Protein AF-A0A6V8KGQ0-F1 (afdb_monomer_lite)

Organism: NCBI:txid1076126

Structure (mmCIF, N/CA/C/O backbone):
data_AF-A0A6V8KGQ0-F1
#
_entry.id   AF-A0A6V8KGQ0-F1
#
loop_
_atom_site.group_PDB
_atom_site.id
_atom_site.type_symbol
_atom_site.label_atom_id
_atom_site.label_alt_id
_atom_site.label_comp_id
_atom_site.label_asym_id
_atom_site.label_entity_id
_atom_site.label_seq_id
_atom_site.pdbx_PDB_ins_code
_atom_site.Cartn_x
_atom_site.Cartn_y
_atom_site.Cartn_z
_atom_site.occupancy
_atom_site.B_iso_or_equiv
_atom_site.auth_seq_id
_atom_site.auth_comp_id
_atom_site.auth_asym_id
_atom_site.auth_atom_id
_atom_site.pdbx_PDB_model_num
ATOM 1 N N . MET A 1 1 ? -47.249 6.714 14.999 1.00 36.38 1 MET A N 1
ATOM 2 C CA . MET A 1 1 ? -46.807 5.435 15.592 1.00 36.38 1 MET A CA 1
ATOM 3 C C . MET A 1 1 ? -45.294 5.425 15.555 1.00 36.38 1 MET A C 1
ATOM 5 O O . MET A 1 1 ? -44.737 5.661 14.494 1.00 36.38 1 MET A O 1
ATOM 9 N N . ALA A 1 2 ? -44.667 5.309 16.723 1.00 39.31 2 ALA A N 1
ATOM 10 C CA . ALA A 1 2 ? -43.227 5.416 16.908 1.00 39.31 2 ALA A CA 1
ATOM 11 C C . ALA A 1 2 ? -42.484 4.360 16.077 1.00 39.31 2 ALA A C 1
ATOM 13 O O . ALA A 1 2 ? -42.691 3.164 16.273 1.00 39.31 2 ALA A O 1
ATOM 14 N N . ASP A 1 3 ? -41.627 4.816 15.165 1.00 41.56 3 ASP A N 1
ATOM 15 C CA . ASP A 1 3 ? -40.664 3.975 14.461 1.00 41.56 3 ASP A CA 1
ATOM 16 C C . ASP A 1 3 ? -39.568 3.617 15.472 1.00 41.56 3 ASP A C 1
ATOM 18 O O . ASP A 1 3 ? -38.583 4.334 15.660 1.00 41.56 3 ASP A O 1
ATOM 22 N N . ALA A 1 4 ? -39.826 2.573 16.262 1.00 45.88 4 ALA A N 1
ATOM 23 C CA . ALA A 1 4 ? -38.853 2.023 17.186 1.00 45.88 4 ALA A CA 1
ATOM 24 C C . ALA A 1 4 ? -37.649 1.587 16.350 1.00 45.88 4 ALA A C 1
ATOM 26 O O . ALA A 1 4 ? -37.712 0.581 15.645 1.00 45.88 4 ALA A O 1
ATOM 27 N N . LYS A 1 5 ? -36.580 2.390 16.400 1.00 52.69 5 LYS A N 1
ATOM 28 C CA . LYS A 1 5 ? -35.288 2.174 15.748 1.00 52.69 5 LYS A CA 1
ATOM 29 C C . LYS A 1 5 ? -34.815 0.760 16.080 1.00 52.69 5 LYS A C 1
ATOM 31 O O . LYS A 1 5 ? -34.194 0.546 17.116 1.00 52.69 5 LYS A O 1
ATOM 36 N N . ARG A 1 6 ? -35.170 -0.214 15.236 1.00 58.69 6 ARG A N 1
ATOM 37 C CA . ARG A 1 6 ? -34.781 -1.613 15.409 1.00 58.69 6 ARG A CA 1
ATOM 38 C C . ARG A 1 6 ? -33.262 -1.614 15.478 1.00 58.69 6 ARG A C 1
ATOM 40 O O . ARG A 1 6 ? -32.609 -1.160 14.535 1.00 58.69 6 ARG A O 1
ATOM 47 N N . GLU A 1 7 ? -32.721 -2.016 16.622 1.00 75.94 7 GLU A N 1
ATOM 48 C CA . GLU A 1 7 ? -31.280 -2.060 16.826 1.00 75.94 7 GLU A CA 1
ATOM 49 C C . GLU A 1 7 ? -30.693 -2.962 15.736 1.00 75.94 7 GLU A C 1
ATOM 51 O O . GLU A 1 7 ? -31.169 -4.080 15.516 1.00 75.94 7 GLU A O 1
ATOM 56 N N . ARG A 1 8 ? -29.760 -2.425 14.946 1.00 84.69 8 ARG A N 1
ATOM 57 C CA . ARG A 1 8 ? -29.218 -3.151 13.797 1.00 84.69 8 ARG A CA 1
ATOM 58 C C . ARG A 1 8 ? -28.341 -4.283 14.312 1.00 84.69 8 ARG A C 1
ATOM 60 O O . ARG A 1 8 ? -27.584 -4.118 15.266 1.00 84.69 8 ARG A O 1
ATOM 67 N N . GLU A 1 9 ? -28.447 -5.442 13.676 1.00 92.81 9 GLU A N 1
ATOM 68 C CA . GLU A 1 9 ? -27.639 -6.602 14.044 1.00 92.81 9 GLU A CA 1
ATOM 69 C C . GLU A 1 9 ? -26.154 -6.286 13.794 1.00 92.81 9 GLU A C 1
ATOM 71 O O . GLU A 1 9 ? -25.803 -5.627 12.816 1.00 92.81 9 GLU A O 1
ATOM 76 N N . LYS A 1 10 ? -25.248 -6.758 14.653 1.00 94.88 10 LYS A N 1
ATOM 77 C CA . LYS A 1 10 ? -23.808 -6.635 14.386 1.00 94.88 10 LYS A CA 1
ATOM 78 C C . LYS A 1 10 ? -23.372 -7.723 13.411 1.00 94.88 10 LYS A C 1
ATOM 80 O O . LYS A 1 10 ? -23.887 -8.835 13.467 1.00 94.88 10 LYS A O 1
ATOM 85 N N . CYS A 1 11 ? -22.400 -7.432 12.555 1.00 95.00 11 CYS A N 1
ATOM 86 C CA . CYS A 1 11 ? -21.751 -8.450 11.730 1.00 95.00 11 CYS A CA 1
ATOM 87 C C . CYS A 1 11 ? -20.254 -8.193 11.581 1.00 95.00 11 CYS A C 1
ATOM 89 O O . CYS A 1 11 ? -19.774 -7.076 11.809 1.00 95.00 11 CYS A O 1
ATOM 91 N N . ASP A 1 12 ? -19.544 -9.239 11.180 1.00 95.75 12 ASP A N 1
ATOM 92 C CA . ASP A 1 12 ? -18.166 -9.151 10.724 1.00 95.75 12 ASP A CA 1
ATOM 93 C C . ASP A 1 12 ? -18.130 -9.217 9.191 1.00 95.75 12 ASP A C 1
ATOM 95 O O . ASP A 1 12 ? -18.944 -9.895 8.562 1.00 95.75 12 ASP A O 1
ATOM 99 N N . LEU A 1 13 ? -17.206 -8.486 8.575 1.00 95.25 13 LEU A N 1
ATOM 100 C CA . LEU A 1 13 ? -17.078 -8.373 7.126 1.00 95.25 13 LEU A CA 1
ATOM 101 C C . LEU A 1 13 ? -15.628 -8.591 6.702 1.00 95.25 13 LEU A C 1
ATOM 103 O O . LEU A 1 13 ? -14.731 -7.882 7.155 1.00 95.25 13 LEU A O 1
ATOM 107 N N . ILE A 1 14 ? -15.398 -9.530 5.789 1.00 93.75 14 ILE A N 1
ATOM 108 C CA . ILE A 1 14 ? -14.069 -9.835 5.255 1.00 93.75 14 ILE A CA 1
ATOM 109 C C . ILE A 1 14 ? -14.112 -9.762 3.732 1.00 93.75 14 ILE A C 1
ATOM 111 O O . ILE A 1 14 ? -14.965 -10.371 3.087 1.00 93.75 14 ILE A O 1
ATOM 115 N N . MET A 1 15 ? -13.184 -9.012 3.143 1.00 92.25 15 MET A N 1
ATOM 116 C CA . MET A 1 15 ? -13.145 -8.734 1.707 1.00 92.25 15 MET A CA 1
ATOM 117 C C . MET A 1 15 ? -11.842 -9.232 1.086 1.00 92.25 15 MET A C 1
ATOM 119 O O . MET A 1 15 ? -10.747 -8.834 1.488 1.00 92.25 15 MET A O 1
ATOM 123 N N . LYS A 1 16 ? -11.962 -10.095 0.074 1.00 88.44 16 LYS A N 1
ATOM 124 C CA . LYS A 1 16 ? -10.823 -10.654 -0.664 1.00 88.44 16 LYS A CA 1
ATOM 125 C C . LYS A 1 16 ? -10.163 -9.615 -1.573 1.00 88.44 16 LYS A C 1
ATOM 127 O O . LYS A 1 16 ? -10.851 -8.802 -2.193 1.00 88.44 16 LYS A O 1
ATOM 132 N N . GLY A 1 17 ? -8.849 -9.698 -1.746 1.00 80.12 17 GLY A N 1
ATOM 133 C CA . GLY A 1 17 ? -8.127 -8.913 -2.748 1.00 80.12 17 GLY A CA 1
ATOM 134 C C . GLY A 1 17 ? -8.370 -9.356 -4.199 1.00 80.12 17 GLY A C 1
ATOM 135 O O . GLY A 1 17 ? -8.606 -10.527 -4.501 1.00 80.12 17 GLY A O 1
ATOM 136 N N . GLY A 1 18 ? -8.300 -8.406 -5.131 1.00 73.06 18 GLY A N 1
ATOM 137 C CA . GLY A 1 18 ? -8.408 -8.665 -6.568 1.00 73.06 18 GLY A CA 1
ATOM 138 C C . GLY A 1 18 ? -8.597 -7.386 -7.382 1.00 73.06 18 GLY A C 1
ATOM 139 O O . GLY A 1 18 ? -9.199 -6.423 -6.913 1.00 73.06 18 GLY A O 1
ATOM 140 N N . ILE A 1 19 ? -8.089 -7.373 -8.616 1.00 64.94 19 ILE A N 1
ATOM 141 C CA . ILE A 1 19 ? -8.068 -6.178 -9.482 1.00 64.94 19 ILE A CA 1
ATOM 142 C C . ILE A 1 19 ? -9.493 -5.705 -9.820 1.00 64.94 19 ILE A C 1
ATOM 144 O O . ILE A 1 19 ? -9.768 -4.511 -9.849 1.00 64.94 19 ILE A O 1
ATOM 148 N N . THR A 1 20 ? -10.429 -6.635 -10.018 1.00 59.47 20 THR A N 1
ATOM 149 C CA . THR A 1 20 ? -11.839 -6.339 -10.327 1.00 59.47 20 THR A CA 1
ATOM 150 C C . THR A 1 20 ? -12.684 -6.038 -9.084 1.00 59.47 20 THR A C 1
ATOM 152 O O . THR A 1 20 ? -13.841 -5.641 -9.205 1.00 59.47 20 THR A O 1
ATOM 155 N N . SER A 1 21 ? -12.124 -6.227 -7.886 1.00 61.91 21 SER A N 1
ATOM 156 C CA . SER A 1 21 ? -12.853 -6.238 -6.615 1.00 61.91 21 SER A CA 1
ATOM 157 C C . SER A 1 21 ? -13.222 -4.852 -6.090 1.00 61.91 21 SER A C 1
ATOM 159 O O . SER A 1 21 ? -14.293 -4.674 -5.508 1.00 61.91 21 SER A O 1
ATOM 161 N N . GLY A 1 22 ? -12.373 -3.853 -6.347 1.00 59.72 22 GLY A N 1
ATOM 162 C CA . GLY A 1 22 ? -12.515 -2.504 -5.786 1.00 59.72 22 GLY A CA 1
ATOM 163 C C . GLY A 1 22 ? -13.783 -1.755 -6.215 1.00 59.72 22 GLY A C 1
ATOM 164 O O . GLY A 1 22 ? -14.271 -0.918 -5.464 1.00 59.72 22 GLY A O 1
ATOM 165 N N . VAL A 1 23 ? -14.355 -2.079 -7.381 1.00 65.44 23 VAL A N 1
ATOM 166 C CA . VAL A 1 23 ? -15.542 -1.384 -7.919 1.00 65.44 23 VAL A CA 1
ATOM 167 C C . VAL A 1 23 ? -16.855 -1.994 -7.410 1.00 65.44 23 VAL A C 1
ATOM 169 O O . VAL A 1 23 ? -17.842 -1.277 -7.248 1.00 65.44 23 VAL A O 1
ATOM 172 N N . ALA A 1 24 ? -16.896 -3.303 -7.131 1.00 72.06 24 ALA A N 1
ATOM 173 C CA . ALA A 1 24 ? -18.148 -3.977 -6.768 1.00 72.06 24 ALA A CA 1
ATOM 174 C C . ALA A 1 24 ? -18.420 -4.004 -5.254 1.00 72.06 24 ALA A C 1
ATOM 176 O O . ALA A 1 24 ? -19.581 -4.004 -4.841 1.00 72.06 24 ALA A O 1
ATOM 177 N N . TYR A 1 25 ? -17.378 -4.010 -4.414 1.00 84.88 25 TYR A N 1
ATOM 178 C CA . TYR A 1 25 ? -17.547 -4.100 -2.958 1.00 84.88 25 TYR A CA 1
ATOM 179 C C . TYR A 1 25 ? -18.369 -2.970 -2.329 1.00 84.88 25 TYR A C 1
ATOM 181 O O . TYR A 1 25 ? -19.213 -3.295 -1.492 1.00 84.88 25 TYR A O 1
ATOM 189 N N . PRO A 1 26 ? -18.247 -1.689 -2.733 1.00 85.56 26 PRO A N 1
ATOM 190 C CA . PRO A 1 26 ? -19.052 -0.633 -2.122 1.00 85.56 26 PRO A CA 1
ATOM 191 C C . PRO A 1 26 ? -20.566 -0.870 -2.243 1.00 85.56 26 PRO A C 1
ATOM 193 O O . PRO A 1 26 ? -21.306 -0.602 -1.300 1.00 85.56 26 PRO A O 1
ATOM 196 N N . ALA A 1 27 ? -21.044 -1.434 -3.360 1.00 85.44 27 ALA A N 1
ATOM 197 C CA . ALA A 1 27 ? -22.465 -1.748 -3.535 1.00 85.44 27 ALA A CA 1
ATOM 198 C C . ALA A 1 27 ? -22.938 -2.858 -2.576 1.00 85.44 27 ALA A C 1
ATOM 200 O O . ALA A 1 27 ? -23.993 -2.735 -1.951 1.00 85.44 27 ALA A O 1
ATOM 201 N N . ALA A 1 28 ? -22.138 -3.917 -2.410 1.00 89.44 28 ALA A N 1
ATOM 202 C CA . ALA A 1 28 ? -22.428 -4.995 -1.463 1.00 89.44 28 ALA A CA 1
ATOM 203 C C . ALA A 1 28 ? -22.417 -4.495 -0.008 1.00 89.44 28 ALA A C 1
ATOM 205 O O . ALA A 1 28 ? -23.331 -4.797 0.761 1.00 89.44 28 ALA A O 1
ATOM 206 N N . VAL A 1 29 ? -21.429 -3.669 0.348 1.00 92.88 29 VAL A N 1
ATOM 207 C CA . VAL A 1 29 ? -21.315 -3.033 1.668 1.00 92.88 29 VAL A CA 1
ATOM 208 C C . VAL A 1 29 ? -22.537 -2.176 1.970 1.00 92.88 29 VAL A C 1
ATOM 210 O O . VAL A 1 29 ? -23.105 -2.291 3.052 1.00 92.88 29 VAL A O 1
ATOM 213 N N . MET A 1 30 ? -22.994 -1.362 1.018 1.00 90.69 30 MET A N 1
ATOM 214 C CA . MET A 1 30 ? -24.194 -0.545 1.201 1.00 90.69 30 MET A CA 1
ATOM 215 C C . MET A 1 30 ? -25.458 -1.377 1.396 1.00 90.69 30 MET A C 1
ATOM 217 O O . MET A 1 30 ? -26.325 -1.011 2.187 1.00 90.69 30 MET A O 1
ATOM 221 N N . ARG A 1 31 ? -25.582 -2.516 0.709 1.00 91.38 31 ARG A N 1
ATOM 222 C CA . ARG A 1 31 ? -26.730 -3.401 0.919 1.00 91.38 31 ARG A CA 1
ATOM 223 C C . ARG A 1 31 ? -26.705 -4.031 2.311 1.00 91.38 31 ARG A C 1
ATOM 225 O O . ARG A 1 31 ? -27.744 -4.081 2.967 1.00 91.38 31 ARG A O 1
ATOM 232 N N . LEU A 1 32 ? -25.535 -4.477 2.767 1.00 92.56 32 LEU A N 1
ATOM 233 C CA . LEU A 1 32 ? -25.353 -5.032 4.111 1.00 92.56 32 LEU A CA 1
ATOM 234 C C . LEU A 1 32 ? -25.572 -3.971 5.196 1.00 92.56 32 LEU A C 1
ATOM 236 O O . LEU A 1 32 ? -26.215 -4.257 6.207 1.00 92.56 32 LEU A O 1
ATOM 240 N N . SER A 1 33 ? -25.124 -2.735 4.966 1.00 93.38 33 SER A N 1
ATOM 241 C CA . SER A 1 33 ? -25.227 -1.649 5.942 1.00 93.38 33 SER A CA 1
ATOM 242 C C . SER A 1 33 ? -26.676 -1.291 6.280 1.00 93.38 33 SER A C 1
ATOM 244 O O . SER A 1 33 ? -26.933 -0.824 7.385 1.00 93.38 33 SER A O 1
ATOM 246 N N . GLN A 1 34 ? -27.644 -1.563 5.398 1.00 91.94 34 GLN A N 1
ATOM 247 C CA . GLN A 1 34 ? -29.072 -1.344 5.670 1.00 91.94 34 GLN A CA 1
ATOM 248 C C . GLN A 1 34 ? -29.596 -2.185 6.841 1.00 91.94 34 GLN A C 1
ATOM 250 O O . GLN A 1 34 ? -30.490 -1.733 7.555 1.00 91.94 34 GLN A O 1
ATOM 255 N N . ARG A 1 35 ? -29.042 -3.386 7.051 1.00 93.06 35 ARG A N 1
ATOM 256 C CA . ARG A 1 35 ? -29.458 -4.309 8.117 1.00 93.06 35 ARG A CA 1
ATOM 257 C C . ARG A 1 35 ? -28.444 -4.409 9.252 1.00 93.06 35 ARG A C 1
ATOM 259 O O . ARG A 1 35 ? -28.855 -4.588 10.395 1.00 93.06 35 ARG A O 1
ATOM 266 N N . TYR A 1 36 ? -27.156 -4.288 8.937 1.00 95.12 36 TYR A N 1
ATOM 267 C CA . TYR A 1 36 ? -26.079 -4.575 9.872 1.00 95.12 36 TYR A CA 1
ATOM 268 C C . TYR A 1 36 ? -25.244 -3.348 10.241 1.00 95.12 36 TYR A C 1
ATOM 270 O O . TYR A 1 36 ? -25.016 -2.451 9.419 1.00 95.12 36 TYR A O 1
ATOM 278 N N . ASP A 1 37 ? -24.745 -3.353 11.474 1.00 95.19 37 ASP A N 1
ATOM 279 C CA . ASP A 1 37 ? -23.617 -2.540 11.916 1.00 95.19 37 ASP A CA 1
ATOM 280 C C . ASP A 1 37 ? -22.331 -3.373 11.840 1.00 95.19 37 ASP A C 1
ATOM 282 O O . ASP A 1 37 ? -22.229 -4.460 12.418 1.00 95.19 37 ASP A O 1
ATOM 286 N N . PHE A 1 38 ? -21.342 -2.874 11.099 1.00 96.44 38 PHE A N 1
ATOM 287 C CA . PHE A 1 38 ? -20.073 -3.578 10.934 1.00 96.44 38 PHE A CA 1
ATOM 288 C C . PHE A 1 38 ? -19.230 -3.420 12.191 1.00 96.44 38 PHE A C 1
ATOM 290 O O . PHE A 1 38 ? -18.823 -2.314 12.544 1.00 96.44 38 PHE A O 1
ATOM 297 N N . ALA A 1 39 ? -18.968 -4.529 12.865 1.00 95.25 39 ALA A N 1
ATOM 298 C CA . ALA A 1 39 ? -18.222 -4.522 14.109 1.00 95.25 39 ALA A CA 1
ATOM 299 C C . ALA A 1 39 ? -16.775 -4.974 13.923 1.00 95.25 39 ALA A C 1
ATOM 301 O O . ALA A 1 39 ? -15.888 -4.382 14.530 1.00 95.25 39 ALA A O 1
ATOM 302 N N . SER A 1 40 ? -16.521 -5.969 13.070 1.00 96.25 40 SER A N 1
ATOM 303 C CA . SER A 1 40 ? -15.169 -6.283 12.599 1.00 96.25 40 SER A CA 1
ATOM 304 C C . SER A 1 40 ? -15.111 -6.224 11.080 1.00 96.25 40 SER A C 1
ATOM 306 O O . SER A 1 40 ? -16.005 -6.712 10.396 1.00 96.25 40 SER A O 1
ATOM 308 N N . ILE A 1 41 ? -14.071 -5.603 10.540 1.00 97.19 41 ILE A N 1
ATOM 309 C CA . ILE A 1 41 ? -13.887 -5.384 9.109 1.00 97.19 41 ILE A CA 1
ATOM 310 C C . ILE A 1 41 ? -12.459 -5.781 8.764 1.00 97.19 41 ILE A C 1
ATOM 312 O O . ILE A 1 41 ? -11.516 -5.335 9.420 1.00 97.19 41 ILE A O 1
ATOM 316 N N . GLY A 1 42 ? -12.278 -6.592 7.728 1.00 95.00 42 GLY A N 1
ATOM 317 C CA . GLY A 1 42 ? -10.946 -6.954 7.277 1.00 95.00 42 GLY A CA 1
ATOM 318 C C . GLY A 1 42 ? -10.812 -7.198 5.788 1.00 95.00 42 GLY A C 1
ATOM 319 O O . GLY A 1 42 ? -11.792 -7.342 5.056 1.00 95.00 42 GLY A O 1
ATOM 320 N N . GLY A 1 43 ? -9.565 -7.218 5.333 1.00 92.75 43 GLY A N 1
ATOM 321 C CA . GLY A 1 43 ? -9.245 -7.459 3.935 1.00 92.75 43 GLY A CA 1
ATOM 322 C C . GLY A 1 43 ? -7.755 -7.400 3.622 1.00 92.75 43 GLY A C 1
ATOM 323 O O . GLY A 1 43 ? -6.924 -7.055 4.465 1.00 92.75 43 GLY A O 1
ATOM 324 N N . SER A 1 44 ? -7.432 -7.746 2.381 1.00 91.50 44 SER A N 1
ATOM 325 C CA . SER A 1 44 ? -6.078 -7.725 1.822 1.00 91.50 44 SER A CA 1
ATOM 326 C C . SER A 1 44 ? -6.085 -7.101 0.426 1.00 91.50 44 SER A C 1
ATOM 328 O O . SER A 1 44 ? -7.062 -7.271 -0.312 1.00 91.50 44 SER A O 1
ATOM 330 N N . SER A 1 45 ? -5.007 -6.421 0.023 1.00 90.94 45 SER A N 1
ATOM 331 C CA . SER A 1 45 ? -4.898 -5.799 -1.310 1.00 90.94 45 SER A CA 1
ATOM 332 C C . SER A 1 45 ? -6.077 -4.851 -1.588 1.00 90.94 45 SER A C 1
ATOM 334 O O . SER A 1 45 ? -6.446 -4.048 -0.734 1.00 90.94 45 SER A O 1
ATOM 336 N N . ALA A 1 46 ? -6.749 -4.961 -2.738 1.00 87.31 46 ALA A N 1
ATOM 337 C CA . ALA A 1 46 ? -7.972 -4.209 -3.041 1.00 87.31 46 ALA A CA 1
ATOM 338 C C . ALA A 1 46 ? -9.091 -4.390 -1.988 1.00 87.31 46 ALA A C 1
ATOM 340 O O . ALA A 1 46 ? -9.891 -3.480 -1.773 1.00 87.31 46 ALA A O 1
ATOM 341 N N . GLY A 1 47 ? -9.138 -5.536 -1.298 1.00 89.19 47 GLY A N 1
ATOM 342 C CA . GLY A 1 47 ? -10.045 -5.759 -0.171 1.00 89.19 47 GLY A CA 1
ATOM 343 C C . GLY A 1 47 ? -9.701 -4.899 1.047 1.00 89.19 47 GLY A C 1
ATOM 344 O O . GLY A 1 47 ? -10.603 -4.512 1.782 1.00 89.19 47 GLY A O 1
ATOM 345 N N . ALA A 1 4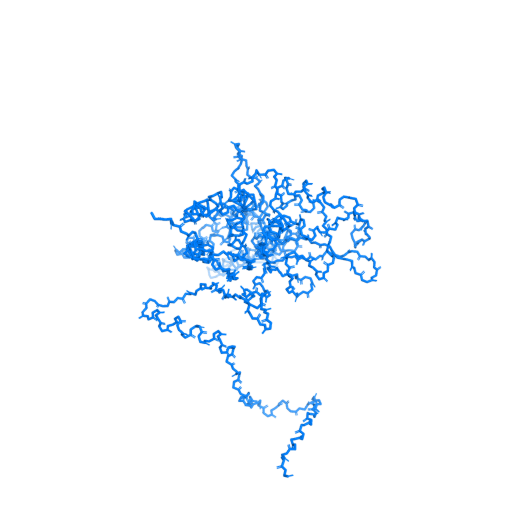8 ? -8.430 -4.528 1.233 1.00 92.31 48 ALA A N 1
ATOM 346 C CA . ALA A 1 48 ? -8.008 -3.598 2.279 1.00 92.31 48 ALA A CA 1
ATOM 347 C C . ALA A 1 48 ? -8.465 -2.158 1.995 1.00 92.31 48 ALA A C 1
ATOM 349 O O . ALA A 1 48 ? -8.881 -1.479 2.928 1.00 92.31 48 ALA A O 1
ATOM 350 N N . ILE A 1 49 ? -8.500 -1.716 0.726 1.00 92.44 49 ILE A N 1
ATOM 351 C CA . ILE A 1 49 ? -9.138 -0.431 0.357 1.00 92.44 49 ILE A CA 1
ATOM 352 C C . ILE A 1 49 ? -10.596 -0.451 0.788 1.00 92.44 49 ILE A C 1
ATOM 354 O O . ILE A 1 49 ? -11.046 0.442 1.501 1.00 92.44 49 ILE A O 1
ATOM 358 N N . ALA A 1 50 ? -11.326 -1.489 0.372 1.00 92.94 50 ALA A N 1
ATOM 359 C CA . ALA A 1 50 ? -12.736 -1.623 0.695 1.00 92.94 50 ALA A CA 1
ATOM 360 C C . ALA A 1 50 ? -12.962 -1.694 2.214 1.00 92.94 50 ALA A C 1
ATOM 362 O O . ALA A 1 50 ? -13.889 -1.067 2.720 1.00 92.94 50 ALA A O 1
ATOM 363 N N . ALA A 1 51 ? -12.084 -2.379 2.954 1.00 95.19 51 ALA A N 1
ATOM 364 C CA . ALA A 1 51 ? -12.112 -2.431 4.413 1.00 95.19 51 ALA A CA 1
ATOM 365 C C . ALA A 1 51 ? -11.897 -1.051 5.047 1.00 95.19 51 ALA A C 1
ATOM 367 O O . ALA A 1 51 ? -12.668 -0.669 5.925 1.00 95.19 51 ALA A O 1
ATOM 368 N N . ALA A 1 52 ? -10.915 -0.284 4.568 1.00 96.75 52 ALA A N 1
ATOM 369 C CA . ALA A 1 52 ? -10.617 1.060 5.057 1.00 96.75 52 ALA A CA 1
ATOM 370 C C . ALA A 1 52 ? -11.800 2.016 4.865 1.00 96.75 52 ALA A C 1
ATOM 372 O O . ALA A 1 52 ? -12.263 2.630 5.826 1.00 96.75 52 ALA A O 1
ATOM 373 N N . VAL A 1 53 ? -12.342 2.098 3.644 1.00 96.12 53 VAL A N 1
ATOM 374 C CA . VAL A 1 53 ? -13.472 2.996 3.349 1.00 96.12 53 VAL A CA 1
ATOM 375 C C . VAL A 1 53 ? -14.767 2.535 4.023 1.00 96.12 53 VAL A C 1
ATOM 377 O O . VAL A 1 53 ? -15.572 3.369 4.428 1.00 96.12 53 VAL A O 1
ATOM 380 N N . THR A 1 54 ? -14.960 1.225 4.223 1.00 96.88 54 THR A N 1
ATOM 381 C CA . THR A 1 54 ? -16.107 0.696 4.984 1.00 96.88 54 THR A CA 1
ATOM 382 C C . THR A 1 54 ? -15.989 1.031 6.467 1.00 96.88 54 THR A C 1
ATOM 384 O O . THR A 1 54 ? -16.980 1.415 7.085 1.00 96.88 54 THR A O 1
ATOM 387 N N . ALA A 1 55 ? -14.789 0.930 7.043 1.00 97.94 55 ALA A N 1
ATOM 388 C CA . ALA A 1 55 ? -14.545 1.308 8.431 1.00 97.94 55 ALA A CA 1
ATOM 389 C C . ALA A 1 55 ? -14.743 2.811 8.649 1.00 97.94 55 ALA A C 1
ATOM 391 O O . ALA A 1 55 ? -15.415 3.193 9.604 1.00 97.94 55 ALA A O 1
ATOM 392 N N . ALA A 1 56 ? -14.255 3.649 7.731 1.00 97.81 56 ALA A N 1
ATOM 393 C CA . ALA A 1 56 ? -14.522 5.086 7.735 1.00 97.81 56 ALA A CA 1
ATOM 394 C C . ALA A 1 56 ? -16.031 5.386 7.640 1.00 97.81 56 ALA A C 1
ATOM 396 O O . ALA A 1 56 ? -16.561 6.183 8.414 1.00 97.81 56 ALA A O 1
ATOM 397 N N . ALA A 1 57 ? -16.757 4.697 6.752 1.00 97.56 57 ALA A N 1
ATOM 398 C CA . ALA A 1 57 ? -18.199 4.891 6.587 1.00 97.56 57 ALA A CA 1
ATOM 399 C C . ALA A 1 57 ? -18.984 4.461 7.833 1.00 97.56 57 ALA A C 1
ATOM 401 O O . ALA A 1 57 ? -19.940 5.127 8.229 1.00 97.56 57 ALA A O 1
ATOM 402 N N . GLN A 1 58 ? -18.567 3.368 8.476 1.00 97.69 58 GLN A N 1
ATOM 403 C CA . GLN A 1 58 ? -19.144 2.909 9.736 1.00 97.69 58 GLN A CA 1
ATOM 404 C C . GLN A 1 58 ? -18.820 3.872 10.891 1.00 97.69 58 GLN A C 1
ATOM 406 O O . GLN A 1 58 ? -19.692 4.140 11.716 1.00 97.69 58 GLN A O 1
ATOM 411 N N . PHE A 1 59 ? -17.611 4.439 10.928 1.00 97.88 59 PHE A N 1
ATOM 412 C CA . PHE A 1 59 ? -17.199 5.442 11.916 1.00 97.88 59 PHE A CA 1
ATOM 413 C C . PHE A 1 59 ? -18.060 6.710 11.851 1.00 97.88 59 PHE A C 1
ATOM 415 O O . PHE A 1 59 ? -18.448 7.247 12.894 1.00 97.88 59 PHE A O 1
ATOM 422 N N . ALA A 1 60 ? -18.400 7.148 10.639 1.00 97.00 60 ALA A N 1
ATOM 423 C CA . ALA A 1 60 ? -19.258 8.298 10.365 1.00 97.00 60 ALA A CA 1
ATOM 424 C C . ALA A 1 60 ? -20.703 7.904 10.031 1.00 97.00 60 ALA A C 1
ATOM 426 O O . ALA A 1 60 ? -21.419 8.647 9.366 1.00 97.00 60 ALA A O 1
ATOM 427 N N . ARG A 1 61 ? -21.181 6.735 10.470 1.00 94.31 61 ARG A N 1
ATOM 428 C CA . ARG A 1 61 ? -22.502 6.227 10.063 1.00 94.31 61 ARG A CA 1
ATOM 429 C C . ARG A 1 61 ? -23.651 7.183 10.379 1.00 94.31 61 ARG A C 1
ATOM 431 O O . ARG A 1 61 ? -24.549 7.343 9.559 1.00 94.31 61 ARG A O 1
ATOM 438 N N . ASN A 1 62 ? -23.610 7.805 11.556 1.00 92.75 62 ASN A N 1
ATOM 439 C CA . ASN A 1 62 ? -24.605 8.792 11.987 1.00 92.75 62 ASN A CA 1
ATOM 440 C C . ASN A 1 62 ? -24.377 10.185 11.364 1.00 92.75 62 ASN A C 1
ATOM 442 O O . ASN A 1 62 ? -25.216 11.060 11.534 1.00 92.75 62 ASN A O 1
ATOM 446 N N . ASP A 1 63 ? -23.273 10.369 10.637 1.00 94.00 63 ASP A N 1
ATOM 447 C CA . ASP A 1 63 ? -22.891 11.580 9.904 1.00 94.00 63 ASP A CA 1
ATOM 448 C C . ASP A 1 63 ? -22.682 11.255 8.410 1.00 94.00 63 ASP A C 1
ATOM 450 O O . ASP A 1 63 ? -21.638 11.510 7.815 1.00 94.00 63 ASP A O 1
ATOM 454 N N . LYS A 1 64 ? -23.675 10.604 7.789 1.00 94.06 64 LYS A N 1
ATOM 455 C CA . LYS A 1 64 ? -23.721 10.350 6.334 1.00 94.06 64 LYS A CA 1
ATOM 456 C C . LYS A 1 64 ? -22.527 9.575 5.744 1.00 94.06 64 LYS A C 1
ATOM 458 O O . LYS A 1 64 ? -22.342 9.573 4.528 1.00 94.06 64 LYS A O 1
ATOM 463 N N . GLY A 1 65 ? -21.750 8.846 6.545 1.00 94.69 65 GLY A N 1
ATOM 464 C CA . GLY A 1 65 ? -20.565 8.114 6.076 1.00 94.69 65 GLY A CA 1
ATOM 465 C C . GLY A 1 65 ? -20.847 7.143 4.920 1.00 94.69 65 GLY A C 1
ATOM 466 O O . GLY A 1 65 ? -20.065 7.048 3.978 1.00 94.69 65 GLY A O 1
ATOM 467 N N . PHE A 1 66 ? -22.001 6.465 4.927 1.00 95.31 66 PHE A N 1
ATOM 468 C CA . PHE A 1 66 ? -22.403 5.574 3.827 1.00 95.31 66 PHE A CA 1
ATOM 469 C C . PHE A 1 66 ? -22.884 6.310 2.568 1.00 95.31 66 PHE A C 1
ATOM 471 O O . PHE A 1 66 ? -22.775 5.746 1.482 1.00 95.31 66 PHE A O 1
ATOM 478 N N . GLU A 1 67 ? -23.373 7.548 2.685 1.00 95.00 67 GLU A N 1
ATOM 479 C CA . GLU A 1 67 ? -23.673 8.400 1.523 1.00 95.00 67 GLU A CA 1
ATOM 480 C C . GLU A 1 67 ? -22.363 8.859 0.867 1.00 95.00 67 GLU A C 1
ATOM 482 O O . GLU A 1 67 ? -22.191 8.716 -0.338 1.00 95.00 67 GLU A O 1
ATOM 487 N N . ARG A 1 68 ? -21.375 9.282 1.666 1.00 95.44 68 ARG A N 1
ATOM 488 C CA . ARG A 1 68 ? -20.039 9.644 1.155 1.00 95.44 68 ARG A CA 1
ATOM 489 C C . ARG A 1 68 ? -19.318 8.443 0.523 1.00 95.44 68 ARG A C 1
ATOM 491 O O . ARG A 1 68 ? -18.616 8.588 -0.475 1.00 95.44 68 ARG A O 1
ATOM 498 N N . LEU A 1 69 ? -19.516 7.231 1.054 1.00 94.00 69 LEU A N 1
ATOM 499 C CA . LEU A 1 69 ? -19.023 5.994 0.431 1.00 94.00 69 LEU A CA 1
ATOM 500 C C . LEU A 1 69 ? -19.669 5.735 -0.945 1.00 94.00 69 LEU A C 1
ATOM 502 O O . LEU A 1 69 ? -19.001 5.237 -1.854 1.00 94.00 69 LEU A O 1
ATOM 506 N N . ASP A 1 70 ? -20.951 6.071 -1.109 1.00 91.44 70 ASP A N 1
ATOM 507 C CA . ASP A 1 70 ? -21.672 5.982 -2.385 1.00 91.44 70 ASP A CA 1
ATOM 508 C C . ASP A 1 70 ? -21.073 6.919 -3.447 1.00 91.44 70 ASP A C 1
ATOM 510 O O . ASP A 1 70 ? -20.890 6.508 -4.598 1.00 91.44 70 ASP A O 1
ATOM 514 N N . ASP A 1 71 ? -20.699 8.140 -3.052 1.00 91.62 71 ASP A N 1
ATOM 515 C CA . ASP A 1 71 ? -20.007 9.102 -3.918 1.00 91.62 71 ASP A CA 1
ATOM 516 C C . ASP A 1 71 ? -18.661 8.546 -4.403 1.00 91.62 71 ASP A C 1
ATOM 518 O O . ASP A 1 71 ? -18.370 8.562 -5.602 1.00 91.62 71 ASP A O 1
ATOM 522 N N . VAL A 1 72 ? -17.868 7.958 -3.499 1.00 89.44 72 VAL A N 1
ATOM 523 C CA . VAL A 1 72 ? -16.588 7.323 -3.861 1.00 89.44 72 VAL A CA 1
ATOM 524 C C . VAL A 1 72 ? -16.795 6.129 -4.792 1.00 89.44 72 VAL A C 1
ATOM 526 O O . VAL A 1 72 ? -16.024 5.950 -5.736 1.00 89.44 72 VAL A O 1
ATOM 529 N N . ARG A 1 73 ? -17.852 5.327 -4.603 1.00 87.31 73 ARG A N 1
ATOM 530 C CA . ARG A 1 73 ? -18.194 4.252 -5.551 1.00 87.31 73 ARG A CA 1
ATOM 531 C C . ARG A 1 73 ? -18.450 4.809 -6.950 1.00 87.31 73 ARG A C 1
ATOM 533 O O . ARG A 1 73 ? -17.967 4.228 -7.919 1.00 87.31 73 ARG A O 1
ATOM 540 N N . ARG A 1 74 ? -19.220 5.894 -7.063 1.00 86.81 74 ARG A N 1
ATOM 541 C CA . ARG A 1 74 ? -19.511 6.536 -8.355 1.00 86.81 74 ARG A CA 1
ATOM 542 C C . ARG A 1 74 ? -18.238 7.068 -9.008 1.00 86.81 74 ARG A C 1
ATOM 544 O O . ARG A 1 74 ? -18.037 6.862 -10.199 1.00 86.81 74 ARG A O 1
ATOM 551 N N . GLU A 1 75 ? -17.339 7.656 -8.227 1.00 87.88 75 GLU A N 1
ATOM 552 C CA . GLU A 1 75 ? -16.041 8.118 -8.721 1.00 87.88 75 GLU A CA 1
ATOM 553 C C . GLU A 1 75 ? -15.171 6.959 -9.238 1.00 87.88 75 GLU A C 1
ATOM 555 O O . GLU A 1 75 ? -14.617 7.051 -10.334 1.00 87.88 75 GLU A O 1
ATOM 560 N N . LEU A 1 76 ? -15.118 5.833 -8.515 1.00 83.25 76 LEU A N 1
ATOM 561 C CA . LEU A 1 76 ? -14.378 4.622 -8.902 1.00 83.25 76 LEU A CA 1
ATOM 562 C C . LEU A 1 76 ? -14.853 3.993 -10.222 1.00 83.25 76 LEU A C 1
ATOM 564 O O . LEU A 1 76 ? -14.093 3.259 -10.853 1.00 83.25 76 LEU A O 1
ATOM 568 N N . GLN A 1 77 ? -16.091 4.262 -10.644 1.00 81.19 77 GLN A N 1
ATOM 569 C CA . GLN A 1 77 ? -16.631 3.800 -11.927 1.00 81.19 77 GLN A CA 1
ATOM 570 C C . GLN A 1 77 ? -16.138 4.640 -13.118 1.00 81.19 77 GLN A C 1
ATOM 572 O O . GLN A 1 77 ? -16.366 4.260 -14.267 1.00 81.19 77 GLN A O 1
ATOM 577 N N . THR A 1 78 ? -15.438 5.752 -12.867 1.00 83.38 78 THR A N 1
ATOM 578 C CA . THR A 1 78 ? -14.881 6.610 -13.918 1.00 83.38 78 THR A CA 1
ATOM 579 C C . THR A 1 78 ? -13.704 5.899 -14.607 1.00 83.38 78 THR A C 1
ATOM 581 O O . THR A 1 78 ? -12.712 5.598 -13.935 1.00 83.38 78 THR A O 1
ATOM 584 N N . PRO A 1 79 ? -13.752 5.655 -15.935 1.00 74.56 79 PRO A N 1
ATOM 585 C CA . PRO A 1 79 ? -12.761 4.831 -16.641 1.00 74.56 79 PRO A CA 1
ATOM 586 C C . PRO A 1 79 ? -11.307 5.300 -16.488 1.00 74.56 79 PRO A C 1
ATOM 588 O O . PRO A 1 79 ? -10.391 4.481 -16.420 1.00 74.56 79 PRO A O 1
ATOM 591 N N . ASP A 1 80 ? -11.097 6.613 -16.395 1.00 79.69 80 ASP A N 1
ATOM 592 C CA . ASP A 1 80 ? -9.764 7.217 -16.373 1.00 79.69 80 ASP A CA 1
ATOM 593 C C . ASP A 1 80 ? -9.175 7.384 -14.967 1.00 79.69 80 ASP A C 1
ATOM 595 O O . ASP A 1 80 ? -8.016 7.777 -14.839 1.00 79.69 80 ASP A O 1
ATOM 599 N N . LEU A 1 81 ? -9.924 7.094 -13.895 1.00 83.62 81 LEU A N 1
ATOM 600 C CA . LEU A 1 81 ? -9.440 7.336 -12.532 1.00 83.62 81 LEU A CA 1
ATOM 601 C C . LEU A 1 81 ? -8.246 6.437 -12.191 1.00 83.62 81 LEU A C 1
ATOM 603 O O . LEU A 1 81 ? -7.189 6.932 -11.810 1.00 83.62 81 LEU A O 1
ATOM 607 N N . MET A 1 82 ? -8.388 5.119 -12.362 1.00 81.88 82 MET A N 1
ATOM 608 C CA . MET A 1 82 ? -7.351 4.162 -11.956 1.00 81.88 82 MET A CA 1
ATOM 609 C C . MET A 1 82 ? -6.003 4.422 -12.644 1.00 81.88 82 MET A C 1
ATOM 611 O O . MET A 1 82 ? -5.011 4.576 -11.932 1.00 81.88 82 MET A O 1
ATOM 615 N N . PRO A 1 83 ? -5.923 4.564 -13.983 1.00 81.38 83 PRO A N 1
ATOM 616 C CA . PRO A 1 83 ? -4.660 4.888 -14.645 1.00 81.38 83 PRO A CA 1
ATOM 617 C C . PRO A 1 83 ? -4.035 6.211 -14.181 1.00 81.38 83 PRO A C 1
ATOM 619 O O . PRO A 1 83 ? -2.813 6.334 -14.197 1.00 81.38 83 PRO A O 1
ATOM 622 N N . ARG A 1 84 ? -4.844 7.193 -13.754 1.00 85.12 84 ARG A N 1
ATOM 623 C CA . ARG A 1 84 ? -4.360 8.492 -13.254 1.00 85.12 84 ARG A CA 1
ATOM 624 C C . ARG A 1 84 ? -3.760 8.413 -11.849 1.00 85.12 84 ARG A C 1
ATOM 626 O O . ARG A 1 84 ? -2.855 9.186 -11.552 1.00 85.12 84 ARG A O 1
ATOM 633 N N . LEU A 1 85 ? -4.232 7.496 -11.003 1.00 87.25 85 LEU A N 1
ATOM 634 C CA . LEU A 1 85 ? -3.728 7.324 -9.633 1.00 87.25 85 LEU A CA 1
ATOM 635 C C . LEU A 1 85 ? -2.347 6.648 -9.590 1.00 87.25 85 LEU A C 1
ATOM 637 O O . LEU A 1 85 ? -1.552 6.921 -8.687 1.00 87.25 85 LEU A O 1
ATOM 641 N N . PHE A 1 86 ? -2.037 5.792 -10.571 1.00 87.81 86 PHE A N 1
ATOM 642 C CA . PHE A 1 86 ? -0.736 5.126 -10.702 1.00 87.81 86 PHE A CA 1
ATOM 643 C C . PHE A 1 86 ? 0.268 6.005 -11.452 1.00 87.81 86 PHE A C 1
ATOM 645 O O . PHE A 1 86 ? 0.573 5.804 -12.629 1.00 87.81 86 PHE A O 1
ATOM 652 N N . GLN A 1 87 ? 0.795 7.001 -10.744 1.00 87.81 87 GLN A N 1
ATOM 653 C CA . GLN A 1 87 ? 1.782 7.930 -11.281 1.00 87.81 87 GLN A CA 1
ATOM 654 C C . GLN A 1 87 ? 3.200 7.375 -11.095 1.00 87.81 87 GLN A C 1
ATOM 656 O O . GLN A 1 87 ? 3.647 7.143 -9.974 1.00 87.81 87 GLN A O 1
ATOM 661 N N . ALA A 1 88 ? 3.906 7.128 -12.201 1.00 85.62 88 ALA A N 1
ATOM 662 C CA . ALA A 1 88 ? 5.315 6.738 -12.167 1.00 85.62 88 ALA A CA 1
ATOM 663 C C . ALA A 1 88 ? 6.231 7.934 -11.876 1.00 85.62 88 ALA A C 1
ATOM 665 O O . ALA A 1 88 ? 6.033 9.029 -12.429 1.00 85.62 88 ALA A O 1
ATOM 666 N N . THR A 1 89 ? 7.281 7.674 -11.098 1.00 81.44 89 THR A N 1
ATOM 667 C CA . THR A 1 89 ? 8.400 8.604 -10.892 1.00 81.44 89 THR A CA 1
ATOM 668 C C . THR A 1 89 ? 9.083 8.940 -12.219 1.00 81.44 89 THR A C 1
ATOM 670 O O . THR A 1 89 ? 8.978 8.192 -13.204 1.00 81.44 89 THR A O 1
ATOM 673 N N . LYS A 1 90 ? 9.768 10.086 -12.297 1.00 79.12 90 LYS A N 1
ATOM 674 C CA . LYS A 1 90 ? 10.389 10.575 -13.550 1.00 79.12 90 LYS A CA 1
ATOM 675 C C . LYS A 1 90 ? 11.261 9.514 -14.236 1.00 79.12 90 LYS A C 1
ATOM 677 O O . LYS A 1 90 ? 11.234 9.395 -15.464 1.00 79.12 90 LYS A O 1
ATOM 682 N N . GLU A 1 91 ? 11.962 8.714 -13.449 1.00 74.31 91 GLU A N 1
ATOM 683 C CA . GLU A 1 91 ? 12.894 7.674 -13.871 1.00 74.31 91 GLU A CA 1
ATOM 684 C C . GLU A 1 91 ? 12.183 6.393 -14.349 1.00 74.31 91 GLU A C 1
ATOM 686 O O . GLU A 1 91 ? 12.625 5.782 -15.326 1.00 74.31 91 GLU A O 1
ATOM 691 N N . SER A 1 92 ? 11.060 6.000 -13.729 1.00 76.94 92 SER A N 1
ATOM 692 C CA . SER A 1 92 ? 10.294 4.790 -14.095 1.00 76.94 92 SER A CA 1
ATOM 693 C C . SER A 1 92 ? 9.232 5.022 -15.165 1.00 76.94 92 SER A C 1
ATOM 695 O O . SER A 1 92 ? 8.751 4.053 -15.760 1.00 76.94 92 SER A O 1
ATOM 697 N N . ARG A 1 93 ? 8.878 6.276 -15.480 1.00 78.06 93 ARG A N 1
ATOM 698 C CA . ARG A 1 93 ? 7.904 6.616 -16.539 1.00 78.06 93 ARG A CA 1
ATOM 699 C C . ARG A 1 93 ? 8.122 5.853 -17.852 1.00 78.06 93 ARG A C 1
ATOM 701 O O . ARG A 1 93 ? 7.132 5.398 -18.428 1.00 78.06 93 ARG A O 1
ATOM 708 N N . PRO A 1 94 ? 9.353 5.675 -18.375 1.00 74.12 94 PRO A N 1
ATOM 709 C CA . PRO A 1 94 ? 9.571 4.877 -19.581 1.00 74.12 94 PRO A CA 1
ATOM 710 C C . PRO A 1 94 ? 9.183 3.401 -19.409 1.00 74.12 94 PRO A C 1
ATOM 712 O O . PRO A 1 94 ? 8.613 2.818 -20.331 1.00 74.12 94 PRO A O 1
ATOM 715 N N . LEU A 1 95 ? 9.463 2.817 -18.240 1.00 72.25 95 LEU A N 1
ATOM 716 C CA . LEU A 1 95 ? 9.160 1.423 -17.918 1.00 72.25 95 LEU A CA 1
ATOM 717 C C . LEU A 1 95 ? 7.651 1.214 -17.740 1.00 72.25 95 LEU A C 1
ATOM 719 O O . LEU A 1 95 ? 7.088 0.305 -18.352 1.00 72.25 95 LEU A O 1
ATOM 723 N N . LEU A 1 96 ? 6.977 2.106 -17.007 1.00 77.62 96 LEU A N 1
ATOM 724 C CA . LEU A 1 96 ? 5.522 2.057 -16.847 1.00 77.62 96 LEU A CA 1
ATOM 725 C C . LEU A 1 96 ? 4.817 2.216 -18.199 1.00 77.62 96 LEU A C 1
ATOM 727 O O . LEU A 1 96 ? 3.929 1.436 -18.530 1.00 77.62 96 LEU A O 1
ATOM 731 N N . ASN A 1 97 ? 5.250 3.171 -19.026 1.00 73.94 97 ASN A N 1
ATOM 732 C CA . ASN A 1 97 ? 4.692 3.363 -20.365 1.00 73.94 97 ASN A CA 1
ATOM 733 C C . ASN A 1 97 ? 4.873 2.131 -21.260 1.00 73.94 97 ASN A C 1
ATOM 735 O O . ASN A 1 97 ? 3.993 1.828 -22.065 1.00 73.94 97 ASN A O 1
ATOM 739 N N . LEU A 1 98 ? 5.999 1.422 -21.136 1.00 69.44 98 LEU A N 1
ATOM 740 C CA . LEU A 1 98 ? 6.227 0.166 -21.847 1.00 69.44 98 LEU A CA 1
ATOM 741 C C . LEU A 1 98 ? 5.264 -0.923 -21.360 1.00 69.44 98 LEU A C 1
ATOM 743 O O . LEU A 1 98 ? 4.668 -1.620 -22.182 1.00 69.44 98 LEU A O 1
ATOM 747 N N . MET A 1 99 ? 5.067 -1.029 -20.044 1.00 72.38 99 MET A N 1
ATOM 748 C CA . MET A 1 99 ? 4.134 -1.981 -19.441 1.00 72.38 99 MET A CA 1
ATOM 749 C C . MET A 1 99 ? 2.686 -1.706 -19.875 1.00 72.38 99 MET A C 1
ATOM 751 O O . MET A 1 99 ? 2.000 -2.611 -20.351 1.00 72.38 99 MET A O 1
ATOM 755 N N . LEU A 1 100 ? 2.237 -0.451 -19.800 1.00 73.62 100 LEU A N 1
ATOM 756 C CA . LEU A 1 100 ? 0.896 -0.036 -20.222 1.00 73.62 100 LEU A CA 1
ATOM 757 C C . LEU A 1 100 ? 0.684 -0.228 -21.731 1.00 73.62 100 LEU A C 1
ATOM 759 O O . LEU A 1 100 ? -0.364 -0.720 -22.153 1.00 73.62 100 LEU A O 1
ATOM 763 N N . ALA A 1 101 ? 1.680 0.087 -22.565 1.00 65.69 101 ALA A N 1
ATOM 764 C CA . ALA A 1 101 ? 1.616 -0.160 -24.009 1.00 65.69 101 ALA A CA 1
ATOM 765 C C . ALA A 1 101 ? 1.549 -1.661 -24.343 1.00 65.69 101 ALA A C 1
ATOM 767 O O . ALA A 1 101 ? 0.854 -2.065 -25.282 1.00 65.69 101 ALA A O 1
ATOM 768 N N . ALA A 1 102 ? 2.237 -2.506 -23.568 1.00 66.81 102 ALA A N 1
ATOM 769 C CA . ALA A 1 102 ? 2.167 -3.955 -23.721 1.00 66.81 102 ALA A CA 1
ATOM 770 C C . ALA A 1 102 ? 0.770 -4.508 -23.394 1.00 66.81 102 ALA A C 1
ATOM 772 O O . ALA A 1 102 ? 0.337 -5.459 -24.054 1.00 66.81 102 ALA A O 1
ATOM 773 N N . GLN A 1 103 ? 0.058 -3.901 -22.440 1.00 67.69 103 GLN A N 1
ATOM 774 C CA . GLN A 1 103 ? -1.287 -4.314 -22.026 1.00 67.69 103 GLN A CA 1
ATOM 775 C C . GLN A 1 103 ? -2.405 -3.776 -22.939 1.00 67.69 103 GLN A C 1
ATOM 777 O O . GLN A 1 103 ? -3.357 -4.499 -23.222 1.00 67.69 103 GLN A O 1
ATOM 782 N N . THR A 1 104 ? -2.288 -2.545 -23.445 1.00 62.78 104 THR A N 1
ATOM 783 C CA . THR A 1 104 ? -3.384 -1.849 -24.157 1.00 62.78 104 THR A CA 1
ATOM 784 C C . THR A 1 104 ? -3.462 -2.136 -25.657 1.00 62.78 104 THR A C 1
ATOM 786 O O . THR A 1 104 ? -4.538 -2.075 -26.250 1.00 62.78 104 THR A O 1
ATOM 789 N N . ALA A 1 105 ? -2.351 -2.461 -26.318 1.00 53.50 105 ALA A N 1
ATOM 790 C CA . ALA A 1 105 ? -2.358 -2.579 -27.772 1.00 53.50 105 ALA A CA 1
ATOM 791 C C . ALA A 1 105 ? -2.823 -3.967 -28.253 1.00 53.50 105 ALA A C 1
ATOM 793 O O . ALA A 1 105 ? -2.110 -4.964 -28.155 1.00 53.50 105 ALA A O 1
ATOM 794 N N . LYS A 1 106 ? -3.990 -4.022 -28.891 1.00 67.69 106 LYS A N 1
ATOM 795 C CA . LYS A 1 106 ? -4.298 -5.015 -29.931 1.00 67.69 106 LYS A CA 1
ATOM 796 C C . LYS A 1 106 ? -4.511 -4.236 -31.232 1.00 67.69 106 LYS A C 1
ATOM 798 O O . LYS A 1 106 ? -5.279 -3.276 -31.202 1.00 67.69 106 LYS A O 1
ATOM 803 N N . PRO A 1 107 ? -3.857 -4.570 -32.362 1.00 63.69 107 PRO A N 1
ATOM 804 C CA . PRO A 1 107 ? -2.968 -5.712 -32.659 1.00 63.69 107 PRO A CA 1
ATOM 805 C C . PRO A 1 107 ? -1.453 -5.465 -32.431 1.00 63.69 107 PRO A C 1
ATOM 807 O O . PRO A 1 107 ? -0.995 -4.344 -32.210 1.00 63.69 107 PRO A O 1
ATOM 810 N N . TRP A 1 108 ? -0.661 -6.543 -32.520 1.00 59.75 108 TRP A N 1
ATOM 811 C CA . TRP A 1 108 ? 0.777 -6.617 -32.199 1.00 59.75 108 TRP A CA 1
ATOM 812 C C . TRP A 1 108 ? 1.687 -5.653 -32.988 1.00 59.75 108 TRP A C 1
ATOM 814 O O . TRP A 1 108 ? 2.667 -5.158 -32.439 1.00 59.75 108 TRP A O 1
ATOM 824 N N . TRP A 1 109 ? 1.351 -5.299 -34.232 1.00 62.09 109 TRP A N 1
ATOM 825 C CA . TRP A 1 109 ? 2.154 -4.368 -35.037 1.00 62.09 109 TRP A CA 1
ATOM 826 C C . TRP A 1 109 ? 2.124 -2.928 -34.499 1.00 62.09 109 TRP A C 1
ATOM 828 O O . TRP A 1 109 ? 3.102 -2.195 -34.645 1.00 62.09 109 TRP A O 1
ATOM 838 N N . ARG A 1 110 ? 1.050 -2.522 -33.798 1.00 62.53 110 ARG A N 1
ATOM 839 C CA . ARG A 1 110 ? 1.008 -1.229 -33.090 1.00 62.53 110 ARG A CA 1
ATOM 840 C C . ARG A 1 110 ? 1.958 -1.223 -31.890 1.00 62.53 110 ARG A C 1
ATOM 842 O O . ARG A 1 110 ? 2.595 -0.198 -31.658 1.00 62.53 110 ARG A O 1
ATOM 849 N N . LYS A 1 111 ? 2.130 -2.364 -31.197 1.00 60.56 111 LYS A N 1
ATOM 850 C CA . LYS A 1 111 ? 3.163 -2.531 -30.151 1.00 60.56 111 LYS A CA 1
ATOM 851 C C . LYS A 1 111 ? 4.549 -2.357 -30.743 1.00 60.56 111 LYS A C 1
ATOM 853 O O . LYS A 1 111 ? 5.314 -1.545 -30.241 1.00 60.56 111 LYS A O 1
ATOM 858 N N . VAL A 1 112 ? 4.833 -3.063 -31.841 1.00 61.78 112 VAL A N 1
ATOM 859 C CA . VAL A 1 112 ? 6.128 -2.991 -32.531 1.00 61.78 112 VAL A CA 1
ATOM 860 C C . VAL A 1 112 ? 6.407 -1.575 -33.018 1.00 61.78 112 VAL A C 1
ATOM 862 O O . VAL A 1 112 ? 7.523 -1.118 -32.853 1.00 61.78 112 VAL A O 1
ATOM 865 N N . ARG A 1 113 ? 5.415 -0.834 -33.529 1.00 66.44 113 ARG A N 1
ATOM 866 C CA . ARG A 1 113 ? 5.606 0.552 -33.986 1.00 66.44 113 ARG A CA 1
ATOM 867 C C . ARG A 1 113 ? 5.890 1.528 -32.840 1.00 66.44 113 ARG A C 1
ATOM 869 O O . ARG A 1 113 ? 6.811 2.327 -32.955 1.00 66.44 113 ARG A O 1
ATOM 876 N N . VAL A 1 114 ? 5.129 1.471 -31.742 1.00 61.94 114 VAL A N 1
ATOM 877 C CA . VAL A 1 114 ? 5.347 2.337 -30.561 1.00 61.94 114 VAL A CA 1
ATOM 878 C C . VAL A 1 114 ? 6.677 2.008 -29.884 1.00 61.94 114 VAL A C 1
ATOM 880 O O . VAL A 1 114 ? 7.421 2.915 -29.510 1.00 61.94 114 VAL A O 1
ATOM 883 N N . PHE A 1 115 ? 6.989 0.714 -29.785 1.00 61.88 115 PHE A N 1
ATOM 884 C CA . PHE A 1 115 ? 8.274 0.217 -29.319 1.00 61.88 115 PHE A CA 1
ATOM 885 C C . PHE A 1 115 ? 9.386 0.725 -30.233 1.00 61.88 115 PHE A C 1
ATOM 887 O O . PHE A 1 115 ? 10.226 1.481 -29.774 1.00 61.88 115 PHE A O 1
ATOM 894 N N . ALA A 1 116 ? 9.330 0.443 -31.534 1.00 62.56 116 ALA A N 1
ATOM 895 C CA . ALA A 1 116 ? 10.311 0.866 -32.526 1.00 62.56 116 ALA A CA 1
ATOM 896 C C . ALA A 1 116 ? 10.550 2.380 -32.500 1.00 62.56 116 ALA A C 1
ATOM 898 O O . ALA A 1 116 ? 11.693 2.796 -32.416 1.00 62.56 116 ALA A O 1
ATOM 899 N N . HIS A 1 117 ? 9.516 3.223 -32.481 1.00 61.88 117 HIS A N 1
ATOM 900 C CA . HIS A 1 117 ? 9.715 4.676 -32.517 1.00 61.88 117 HIS A CA 1
ATOM 901 C C . HIS A 1 117 ? 10.395 5.229 -31.247 1.00 61.88 117 HIS A C 1
ATOM 903 O O . HIS A 1 117 ? 11.253 6.103 -31.341 1.00 61.88 117 HIS A O 1
ATOM 909 N N . ARG A 1 118 ? 10.074 4.700 -30.054 1.00 62.28 118 ARG A N 1
ATOM 910 C CA . ARG A 1 118 ? 10.675 5.156 -28.780 1.00 62.28 118 ARG A CA 1
ATOM 911 C C . ARG A 1 118 ? 12.012 4.480 -28.453 1.00 62.28 118 ARG A C 1
ATOM 913 O O . ARG A 1 118 ? 12.877 5.099 -27.835 1.00 62.28 118 ARG A O 1
ATOM 920 N N . VAL A 1 119 ? 12.173 3.224 -28.861 1.00 60.47 119 VAL A N 1
ATOM 921 C CA . VAL A 1 119 ? 13.370 2.393 -28.670 1.00 60.47 119 VAL A CA 1
ATOM 922 C C . VAL A 1 119 ? 14.415 2.764 -29.716 1.00 60.47 119 VAL A C 1
ATOM 924 O O . VAL A 1 119 ? 15.509 3.136 -29.307 1.00 60.47 119 VAL A O 1
ATOM 927 N N . LEU A 1 120 ? 14.100 2.800 -31.022 1.00 57.88 120 LEU A N 1
ATOM 928 C CA . LEU A 1 120 ? 15.069 3.236 -32.041 1.00 57.88 120 LEU A CA 1
ATOM 929 C C . LEU A 1 120 ? 15.537 4.670 -31.789 1.00 57.88 120 LEU A C 1
ATOM 931 O O . LEU A 1 120 ? 16.734 4.902 -31.844 1.00 57.88 120 LEU A O 1
ATOM 935 N N . GLY A 1 121 ? 14.670 5.615 -31.414 1.00 61.22 121 GLY A N 1
ATOM 936 C CA . GLY A 1 121 ? 15.114 6.992 -31.148 1.00 61.22 121 GLY A CA 1
ATOM 937 C C . GLY A 1 121 ? 16.194 7.111 -30.055 1.00 61.22 121 GLY A C 1
ATOM 938 O O . GLY A 1 121 ? 17.050 7.984 -30.130 1.00 61.22 121 GLY A O 1
ATOM 939 N N . ARG A 1 122 ? 16.200 6.210 -29.057 1.00 63.09 122 ARG A N 1
ATOM 940 C CA . ARG A 1 122 ? 17.151 6.224 -27.919 1.00 63.09 122 ARG A CA 1
ATOM 941 C C . ARG A 1 122 ? 18.208 5.114 -27.940 1.00 63.09 122 ARG A C 1
ATOM 943 O O . ARG A 1 122 ? 19.101 5.108 -27.086 1.00 63.09 122 ARG A O 1
ATOM 950 N N . LEU A 1 123 ? 18.077 4.141 -28.838 1.00 60.47 123 LEU A N 1
ATOM 951 C CA . LEU A 1 123 ? 18.980 2.993 -28.980 1.00 60.47 123 LEU A CA 1
ATOM 952 C C . LEU A 1 123 ? 19.672 2.964 -30.348 1.00 60.47 123 LEU A C 1
ATOM 954 O O . LEU A 1 123 ? 20.673 2.272 -30.476 1.00 60.47 123 LEU A O 1
ATOM 958 N N . ALA A 1 124 ? 19.228 3.750 -31.338 1.00 61.91 124 ALA A N 1
ATOM 959 C CA . ALA A 1 124 ? 19.867 3.813 -32.654 1.00 61.91 124 ALA A CA 1
ATOM 960 C C . ALA A 1 124 ? 21.289 4.373 -32.590 1.00 61.91 124 ALA A C 1
ATOM 962 O O . ALA A 1 124 ? 22.152 3.831 -33.257 1.00 61.91 124 ALA A O 1
ATOM 963 N N . LEU A 1 125 ? 21.563 5.389 -31.763 1.00 65.25 125 LEU A N 1
ATOM 964 C CA . LEU A 1 125 ? 22.920 5.925 -31.577 1.00 65.25 125 LEU A CA 1
ATOM 965 C C . LEU A 1 125 ? 23.905 4.859 -31.063 1.00 65.25 125 LEU A C 1
ATOM 967 O O . LEU A 1 125 ? 24.885 4.575 -31.746 1.00 65.25 125 LEU A O 1
ATOM 971 N N . PRO A 1 126 ? 23.664 4.204 -29.913 1.00 64.62 126 PRO A N 1
ATOM 972 C CA . PRO A 1 126 ? 24.577 3.171 -29.440 1.00 64.62 126 PRO A CA 1
ATOM 973 C C . PRO A 1 126 ? 24.554 1.920 -30.333 1.00 64.62 126 PRO A C 1
ATOM 975 O O . PRO A 1 126 ? 25.600 1.313 -30.525 1.00 64.62 126 PRO A O 1
ATOM 978 N N . ALA A 1 127 ? 23.422 1.527 -30.930 1.00 65.94 127 ALA A N 1
ATOM 979 C CA . ALA A 1 127 ? 23.394 0.434 -31.911 1.00 65.94 127 ALA A CA 1
ATOM 980 C C . ALA A 1 127 ? 24.184 0.766 -33.192 1.00 65.94 127 ALA A C 1
ATOM 982 O O . ALA A 1 127 ? 24.834 -0.118 -33.742 1.00 65.94 127 ALA A O 1
ATOM 983 N N . ALA A 1 128 ? 24.196 2.029 -33.627 1.00 69.81 128 ALA A N 1
ATOM 984 C CA . ALA A 1 128 ? 25.032 2.510 -34.724 1.00 69.81 128 ALA A CA 1
ATOM 985 C C . ALA A 1 128 ? 26.521 2.449 -34.362 1.00 69.81 128 ALA A C 1
ATOM 987 O O . ALA A 1 128 ? 27.310 2.034 -35.201 1.00 69.81 128 ALA A O 1
ATOM 988 N N . VAL A 1 129 ? 26.898 2.754 -33.111 1.00 74.44 129 VAL A N 1
ATOM 989 C CA . VAL A 1 129 ? 28.278 2.579 -32.612 1.00 74.44 129 VAL A CA 1
ATOM 990 C C . VAL A 1 129 ? 28.710 1.106 -32.657 1.00 74.44 129 VAL A C 1
ATOM 992 O O . VAL A 1 129 ? 29.808 0.792 -33.120 1.00 74.44 129 VAL A O 1
ATOM 995 N N . TRP A 1 130 ? 27.841 0.177 -32.241 1.00 70.88 130 TRP A N 1
ATOM 996 C CA . TRP A 1 130 ? 28.120 -1.262 -32.351 1.00 70.88 130 TRP A CA 1
ATOM 997 C C . TRP A 1 130 ? 28.182 -1.739 -33.804 1.00 70.88 130 TRP A C 1
ATOM 999 O O . TRP A 1 130 ? 29.047 -2.544 -34.141 1.00 70.88 130 TRP A O 1
ATOM 1009 N N . LEU A 1 131 ? 27.319 -1.216 -34.678 1.00 72.00 131 LEU A N 1
ATOM 1010 C CA . LEU A 1 131 ? 27.364 -1.500 -36.111 1.00 72.00 131 LEU A CA 1
ATOM 1011 C C . LEU A 1 131 ? 28.645 -0.978 -36.760 1.00 72.00 131 LEU A C 1
ATOM 1013 O O . LEU A 1 131 ? 29.255 -1.704 -37.537 1.00 72.00 131 LEU A O 1
ATOM 1017 N N . SER A 1 132 ? 29.089 0.234 -36.420 1.00 73.88 132 SER A N 1
ATOM 1018 C CA . SER A 1 132 ? 30.350 0.781 -36.923 1.00 73.88 132 SER A CA 1
ATOM 1019 C C . SER A 1 132 ? 31.553 -0.012 -36.419 1.00 73.88 132 SER A C 1
ATOM 1021 O O . SER A 1 132 ? 32.476 -0.259 -37.189 1.00 73.88 132 SER A O 1
ATOM 1023 N N . ALA A 1 133 ? 31.527 -0.480 -35.166 1.00 75.88 133 ALA A N 1
ATOM 1024 C CA . ALA A 1 133 ? 32.566 -1.357 -34.630 1.00 75.88 133 ALA A CA 1
ATOM 1025 C C . ALA A 1 133 ? 32.579 -2.719 -35.347 1.00 75.88 133 ALA A C 1
ATOM 1027 O O . ALA A 1 133 ? 33.639 -3.194 -35.749 1.00 75.88 133 ALA A O 1
ATOM 1028 N N . GLY A 1 134 ? 31.406 -3.316 -35.585 1.00 71.50 134 GLY A N 1
ATOM 1029 C CA . GLY A 1 134 ? 31.275 -4.549 -36.366 1.00 71.50 134 GLY A CA 1
ATOM 1030 C C . GLY A 1 134 ? 31.750 -4.384 -37.813 1.00 71.50 134 GLY A C 1
ATOM 1031 O O . GLY A 1 134 ? 32.457 -5.246 -38.332 1.00 71.50 134 GLY A O 1
ATOM 1032 N N . PHE A 1 135 ? 31.433 -3.250 -38.443 1.00 74.69 135 PHE A N 1
ATOM 1033 C CA . PHE A 1 135 ? 31.897 -2.908 -39.786 1.00 74.69 135 PHE A CA 1
ATOM 1034 C C . PHE A 1 135 ? 33.417 -2.715 -39.836 1.00 74.69 135 PHE A C 1
ATOM 1036 O O . PHE A 1 135 ? 34.063 -3.218 -40.751 1.00 74.69 135 PHE A O 1
ATOM 1043 N N . ALA A 1 136 ? 34.007 -2.059 -38.833 1.00 76.50 136 ALA A N 1
ATOM 1044 C CA . ALA A 1 136 ? 35.455 -1.894 -38.724 1.00 76.50 136 ALA A CA 1
ATOM 1045 C C . ALA A 1 136 ? 36.181 -3.243 -38.572 1.00 76.50 136 ALA A C 1
ATOM 1047 O O . ALA A 1 136 ? 37.180 -3.482 -39.249 1.00 76.50 136 ALA A O 1
ATOM 1048 N N . VAL A 1 137 ? 35.655 -4.155 -37.744 1.00 76.19 137 VAL A N 1
ATOM 1049 C CA . VAL A 1 137 ? 36.200 -5.517 -37.590 1.00 76.19 137 VAL A CA 1
ATOM 1050 C C . VAL A 1 137 ? 36.102 -6.296 -38.901 1.00 76.19 137 VAL A C 1
ATOM 1052 O O . VAL A 1 137 ? 37.068 -6.933 -39.315 1.00 76.19 137 VAL A O 1
ATOM 1055 N N . LEU A 1 138 ? 34.965 -6.215 -39.590 1.00 72.25 138 LEU A N 1
ATOM 1056 C CA . LEU A 1 138 ? 34.778 -6.872 -40.878 1.00 72.25 138 LEU A CA 1
ATOM 1057 C C . LEU A 1 138 ? 35.730 -6.323 -41.952 1.00 72.25 138 LEU A C 1
ATOM 1059 O O . LEU A 1 138 ? 36.348 -7.104 -42.674 1.00 72.25 138 LEU A O 1
ATOM 1063 N N . ALA A 1 139 ? 35.876 -5.000 -42.045 1.00 71.50 139 ALA A N 1
ATOM 1064 C CA . ALA A 1 139 ? 36.800 -4.356 -42.975 1.00 71.50 139 ALA A CA 1
ATOM 1065 C C . ALA A 1 139 ? 38.256 -4.775 -42.704 1.00 71.50 139 ALA A C 1
ATOM 1067 O O . ALA A 1 139 ? 39.000 -5.061 -43.641 1.00 71.50 139 ALA A O 1
ATOM 1068 N N . LEU A 1 140 ? 38.641 -4.898 -41.428 1.00 74.12 140 LEU A N 1
ATOM 1069 C CA . LEU A 1 140 ? 39.958 -5.387 -41.015 1.00 74.12 140 LEU A CA 1
ATOM 1070 C C . LEU A 1 140 ? 40.191 -6.853 -41.426 1.00 74.12 140 LEU A C 1
ATOM 1072 O O . LEU A 1 140 ? 41.275 -7.199 -41.897 1.00 74.12 140 LEU A O 1
ATOM 1076 N N . LEU A 1 141 ? 39.183 -7.717 -41.261 1.00 72.44 141 LEU A N 1
ATOM 1077 C CA . LEU A 1 141 ? 39.253 -9.132 -41.646 1.00 72.44 141 LEU A CA 1
ATOM 1078 C C . LEU A 1 141 ? 39.352 -9.305 -43.167 1.00 72.44 141 LEU A C 1
ATOM 1080 O O . LEU A 1 141 ? 40.174 -10.090 -43.638 1.00 72.44 141 LEU A O 1
ATOM 1084 N N . LEU A 1 142 ? 38.572 -8.540 -43.935 1.00 70.81 142 LEU A N 1
ATOM 1085 C CA . LEU A 1 142 ? 38.623 -8.546 -45.401 1.00 70.81 142 LEU A CA 1
ATOM 1086 C C . LEU A 1 142 ? 39.961 -8.012 -45.929 1.00 70.81 142 LEU A C 1
ATOM 1088 O O . LEU A 1 142 ? 40.530 -8.602 -46.848 1.00 70.81 142 LEU A O 1
ATOM 1092 N N . GLY A 1 143 ? 40.498 -6.956 -45.308 1.00 69.50 143 GLY A N 1
ATOM 1093 C CA . GLY A 1 143 ? 41.820 -6.415 -45.633 1.00 69.50 143 GLY A CA 1
ATOM 1094 C C . GLY A 1 143 ? 42.953 -7.408 -45.358 1.00 69.50 143 GLY A C 1
ATOM 1095 O O . GLY A 1 143 ? 43.862 -7.540 -46.173 1.00 69.50 143 GLY A O 1
ATOM 1096 N N . ARG A 1 144 ? 42.876 -8.173 -44.259 1.00 71.25 144 ARG A N 1
ATOM 1097 C CA . ARG A 1 144 ? 43.840 -9.250 -43.961 1.00 71.25 144 ARG A CA 1
ATOM 1098 C C . ARG A 1 144 ? 43.736 -10.452 -44.898 1.00 71.25 144 ARG A C 1
ATOM 1100 O O . ARG A 1 144 ? 44.743 -11.108 -45.133 1.00 71.25 144 ARG A O 1
ATOM 1107 N N . ALA A 1 145 ? 42.550 -10.735 -45.428 1.00 70.75 145 ALA A N 1
ATOM 1108 C CA . ALA A 1 145 ? 42.327 -11.832 -46.368 1.00 70.75 145 ALA A CA 1
ATOM 1109 C C . ALA A 1 145 ? 42.755 -11.502 -47.814 1.00 70.75 145 ALA A C 1
ATOM 1111 O O . ALA A 1 145 ? 42.620 -12.354 -48.688 1.00 70.75 145 ALA A O 1
ATOM 1112 N N . GLY A 1 146 ? 43.237 -10.280 -48.088 1.00 66.00 146 GLY A N 1
ATOM 1113 C CA . GLY A 1 146 ? 43.645 -9.852 -49.432 1.00 66.00 146 GLY A CA 1
ATOM 1114 C C . GLY A 1 146 ? 42.487 -9.747 -50.433 1.00 66.00 146 GLY A C 1
ATOM 1115 O O . GLY A 1 146 ? 42.716 -9.711 -51.640 1.00 66.00 146 GLY A O 1
ATOM 1116 N N . ALA A 1 147 ? 41.241 -9.719 -49.953 1.00 63.09 147 ALA A N 1
ATOM 1117 C CA . ALA A 1 147 ? 40.053 -9.725 -50.796 1.00 63.09 147 ALA A CA 1
ATOM 1118 C C . ALA A 1 147 ? 39.800 -8.334 -51.403 1.00 63.09 147 ALA A C 1
ATOM 1120 O O . ALA A 1 147 ? 39.536 -7.365 -50.690 1.00 63.09 147 ALA A O 1
ATOM 1121 N N . THR A 1 148 ? 39.826 -8.230 -52.732 1.00 62.78 148 THR A N 1
ATOM 1122 C CA . THR A 1 148 ? 39.404 -7.033 -53.475 1.00 62.78 148 THR A CA 1
ATOM 1123 C C . THR A 1 148 ? 37.890 -7.055 -53.711 1.00 62.78 148 THR A C 1
ATOM 1125 O O . THR A 1 148 ? 37.311 -8.106 -53.998 1.00 62.78 148 THR A O 1
ATOM 1128 N N . TRP A 1 149 ? 37.227 -5.894 -53.608 1.00 57.88 149 TRP A N 1
ATOM 1129 C CA . TRP A 1 149 ? 35.762 -5.750 -53.745 1.00 57.88 149 TRP A CA 1
ATOM 1130 C C . TRP A 1 149 ? 35.191 -6.319 -55.057 1.00 57.88 149 TRP A C 1
ATOM 1132 O O . TRP A 1 149 ? 34.029 -6.711 -55.095 1.00 57.88 149 TRP A O 1
ATOM 1142 N N . SER A 1 150 ? 36.004 -6.425 -56.110 1.00 60.09 150 SER A N 1
ATOM 1143 C CA . SER A 1 150 ? 35.637 -7.006 -57.408 1.00 60.09 150 SER A CA 1
ATOM 1144 C C . SER A 1 150 ? 35.445 -8.531 -57.399 1.00 60.09 150 SER A C 1
ATOM 1146 O O . SER A 1 150 ? 34.972 -9.084 -58.388 1.00 60.09 150 SER A O 1
ATOM 1148 N N . SER A 1 151 ? 35.785 -9.216 -56.302 1.00 61.78 151 SER A N 1
ATOM 1149 C CA . SER A 1 151 ? 35.761 -10.686 -56.191 1.00 61.78 151 SER A CA 1
ATOM 1150 C C . SER A 1 151 ? 34.451 -11.248 -55.616 1.00 61.78 151 SER A C 1
ATOM 1152 O O . SER A 1 151 ? 34.270 -12.464 -55.541 1.00 61.78 151 SER A O 1
ATOM 1154 N N . PHE A 1 152 ? 33.544 -10.386 -55.145 1.00 64.75 152 PHE A N 1
ATOM 1155 C CA . PHE A 1 152 ? 32.344 -10.800 -54.416 1.00 64.75 152 PHE A CA 1
ATOM 1156 C C . PHE A 1 152 ? 31.161 -11.058 -55.361 1.00 64.75 152 PHE A C 1
ATOM 1158 O O . PHE A 1 152 ? 30.703 -10.178 -56.084 1.00 64.75 152 PHE A O 1
ATOM 1165 N N . THR A 1 153 ? 30.609 -12.273 -55.316 1.00 72.88 153 THR A N 1
ATOM 1166 C CA . THR A 1 153 ? 29.338 -12.592 -55.989 1.00 72.88 153 THR A CA 1
ATOM 1167 C C . THR A 1 153 ? 28.156 -11.946 -55.252 1.00 72.88 153 THR A C 1
ATOM 1169 O O . THR A 1 153 ? 28.214 -11.728 -54.042 1.00 72.88 153 THR A O 1
ATOM 1172 N N . TRP A 1 154 ? 27.034 -11.687 -55.939 1.00 70.62 154 TRP A N 1
ATOM 1173 C CA . TRP A 1 154 ? 25.822 -11.101 -55.330 1.00 70.62 154 TRP A CA 1
ATOM 1174 C C . TRP A 1 154 ? 25.339 -11.856 -54.073 1.00 70.62 154 TRP A C 1
ATOM 1176 O O . TRP A 1 154 ? 24.844 -11.250 -53.125 1.00 70.62 154 TRP A O 1
ATOM 1186 N N . ARG A 1 155 ? 25.556 -13.179 -54.026 1.00 72.94 155 ARG A N 1
ATOM 1187 C CA . ARG A 1 155 ? 25.245 -14.044 -52.875 1.00 72.94 155 ARG A CA 1
ATOM 1188 C C . ARG A 1 155 ? 26.012 -13.644 -51.613 1.00 72.94 155 ARG A C 1
ATOM 1190 O O . ARG A 1 155 ? 25.468 -13.726 -50.516 1.00 72.94 155 ARG A O 1
ATOM 1197 N N . ALA A 1 156 ? 27.251 -13.191 -51.764 1.00 71.94 156 ALA A N 1
ATOM 1198 C CA . ALA A 1 156 ? 28.094 -12.794 -50.648 1.00 71.94 156 ALA A CA 1
ATOM 1199 C C . ALA A 1 156 ? 27.672 -11.433 -50.059 1.00 71.94 156 ALA A C 1
ATOM 1201 O O . ALA A 1 156 ? 27.714 -11.261 -48.842 1.00 71.94 156 ALA A O 1
ATOM 1202 N N . TYR A 1 157 ? 27.146 -10.513 -50.879 1.00 71.69 157 TYR A N 1
ATOM 1203 C CA . TYR A 1 157 ? 26.511 -9.281 -50.391 1.00 71.69 157 TYR A CA 1
ATOM 1204 C C . TYR A 1 157 ? 25.202 -9.552 -49.640 1.00 71.69 157 TYR A C 1
ATOM 1206 O O . TYR A 1 157 ? 24.949 -8.940 -48.603 1.00 71.69 157 TYR A O 1
ATOM 1214 N N . VAL A 1 158 ? 24.389 -10.501 -50.117 1.00 74.38 158 VAL A N 1
ATOM 1215 C CA . VAL A 1 158 ? 23.161 -10.918 -49.418 1.00 74.38 158 VAL A CA 1
ATOM 1216 C C . VAL A 1 158 ? 23.494 -11.535 -48.057 1.00 74.38 158 VAL A C 1
ATOM 1218 O O . VAL A 1 158 ? 22.903 -11.146 -47.049 1.00 74.38 158 VAL A O 1
ATOM 1221 N N . LEU A 1 159 ? 24.475 -12.443 -47.999 1.00 77.50 159 LEU A N 1
ATOM 1222 C CA . LEU A 1 159 ? 24.931 -13.044 -46.742 1.00 77.50 159 LEU A CA 1
ATOM 1223 C C . LEU A 1 159 ? 25.465 -11.983 -45.769 1.00 77.50 159 LEU A C 1
ATOM 1225 O O . LEU A 1 159 ? 25.115 -12.000 -44.591 1.00 77.50 159 LEU A O 1
ATOM 1229 N N . LEU A 1 160 ? 26.254 -11.028 -46.266 1.00 75.44 160 LEU A N 1
ATOM 1230 C CA . LEU A 1 160 ? 26.750 -9.909 -45.471 1.00 75.44 160 LEU A CA 1
ATOM 1231 C C . LEU A 1 160 ? 25.602 -9.065 -44.894 1.00 75.44 160 LEU A C 1
ATOM 1233 O O . LEU A 1 160 ? 25.622 -8.732 -43.710 1.00 75.44 160 LEU A O 1
ATOM 1237 N N . GLY A 1 161 ? 24.577 -8.775 -45.696 1.00 74.75 161 GLY A N 1
ATOM 1238 C CA . GLY A 1 161 ? 23.372 -8.084 -45.237 1.00 74.75 161 GLY A CA 1
ATOM 1239 C C . GLY A 1 161 ? 22.670 -8.822 -44.093 1.00 74.75 161 GLY A C 1
ATOM 1240 O O . GLY A 1 161 ? 22.321 -8.202 -43.088 1.00 74.75 161 GLY A O 1
ATOM 1241 N N . PHE A 1 162 ? 22.531 -10.149 -44.192 1.00 79.62 162 PHE A N 1
ATOM 1242 C CA . PHE A 1 162 ? 21.955 -10.967 -43.119 1.00 79.62 162 PHE A CA 1
ATOM 1243 C C . PHE A 1 162 ? 22.812 -10.980 -41.851 1.00 79.62 162 PHE A C 1
ATOM 1245 O O . PHE A 1 162 ? 22.263 -10.873 -40.755 1.00 79.62 162 PHE A O 1
ATOM 1252 N N . VAL A 1 163 ? 24.139 -11.066 -41.975 1.00 78.69 163 VAL A N 1
ATOM 1253 C CA . VAL A 1 163 ? 25.055 -11.030 -40.822 1.00 78.69 163 VAL A CA 1
ATOM 1254 C C . VAL A 1 163 ? 24.993 -9.672 -40.121 1.00 78.69 163 VAL A C 1
ATOM 1256 O O . VAL A 1 163 ? 24.876 -9.624 -38.897 1.00 78.69 163 VAL A O 1
ATOM 1259 N N . LEU A 1 164 ? 25.002 -8.567 -40.870 1.00 74.88 164 LEU A N 1
ATOM 1260 C CA . LEU A 1 164 ? 24.880 -7.220 -40.302 1.00 74.88 164 LEU A CA 1
ATOM 1261 C C . LEU A 1 164 ? 23.520 -7.005 -39.631 1.00 74.88 164 LEU A C 1
ATOM 1263 O O . LEU A 1 164 ? 23.462 -6.457 -38.530 1.00 74.88 164 LEU A O 1
ATOM 1267 N N . LEU A 1 165 ? 22.435 -7.484 -40.245 1.00 77.31 165 LEU A N 1
ATOM 1268 C CA . LEU A 1 165 ? 21.103 -7.450 -39.643 1.00 77.31 165 LEU A CA 1
ATOM 1269 C C . LEU A 1 165 ? 21.053 -8.279 -38.353 1.00 77.31 165 LEU A C 1
ATOM 1271 O O . LEU A 1 165 ? 20.510 -7.821 -37.350 1.00 77.31 165 LEU A O 1
ATOM 1275 N N . PHE A 1 166 ? 21.641 -9.474 -38.352 1.00 80.12 166 PHE A N 1
ATOM 1276 C CA . PHE A 1 166 ? 21.694 -10.334 -37.173 1.00 80.12 166 PHE A CA 1
AT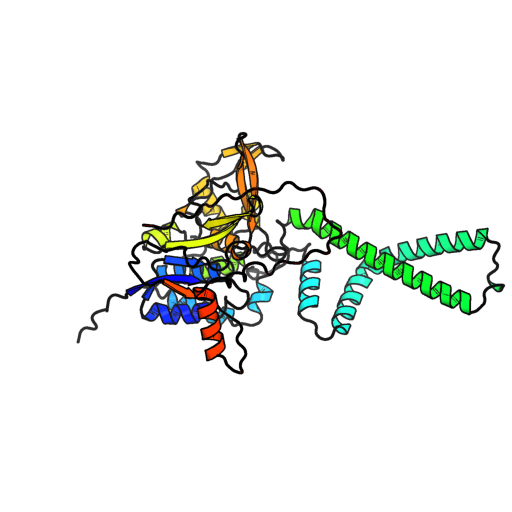OM 1277 C C . PHE A 1 166 ? 22.481 -9.683 -36.029 1.00 80.12 166 PHE A C 1
ATOM 1279 O O . PHE A 1 166 ? 21.987 -9.628 -34.904 1.00 80.12 166 PHE A O 1
ATOM 1286 N N . LEU A 1 167 ? 23.661 -9.123 -36.313 1.00 77.44 167 LEU A N 1
ATOM 1287 C CA . LEU A 1 167 ? 24.468 -8.402 -35.324 1.00 77.44 167 LEU A CA 1
ATOM 1288 C C . LEU A 1 167 ? 23.753 -7.154 -34.798 1.00 77.44 167 LEU A C 1
ATOM 1290 O O . LEU A 1 167 ? 23.806 -6.885 -33.598 1.00 77.44 167 LEU A O 1
ATOM 1294 N N . PHE A 1 168 ? 23.038 -6.424 -35.657 1.00 74.62 168 PHE A N 1
ATOM 1295 C CA . PHE A 1 168 ? 22.204 -5.298 -35.238 1.00 74.62 168 PHE A CA 1
ATOM 1296 C C . PHE A 1 168 ? 21.109 -5.735 -34.262 1.00 74.62 168 PHE A C 1
ATOM 1298 O O . PHE A 1 168 ? 20.946 -5.132 -33.200 1.00 74.62 168 PHE A O 1
ATOM 1305 N N . VAL A 1 169 ? 20.376 -6.799 -34.598 1.00 77.94 169 VAL A N 1
ATOM 1306 C CA . VAL A 1 169 ? 19.320 -7.346 -33.738 1.00 77.94 169 VAL A CA 1
ATOM 1307 C C . VAL A 1 169 ? 19.909 -7.834 -32.415 1.00 77.94 169 VAL A C 1
ATOM 1309 O O . VAL A 1 169 ? 19.361 -7.517 -31.361 1.00 77.94 169 VAL A O 1
ATOM 1312 N N . LEU A 1 170 ? 21.048 -8.531 -32.439 1.00 80.12 170 LEU A N 1
ATOM 1313 C CA . LEU A 1 170 ? 21.725 -9.003 -31.231 1.00 80.12 170 LEU A CA 1
ATOM 1314 C C . LEU A 1 170 ? 22.186 -7.839 -30.342 1.00 80.12 170 LEU A C 1
ATOM 1316 O O . LEU A 1 170 ? 21.953 -7.867 -29.135 1.00 80.12 170 LEU A O 1
ATOM 1320 N N . ALA A 1 171 ? 22.780 -6.793 -30.923 1.00 75.81 171 ALA A N 1
ATOM 1321 C CA . ALA A 1 171 ? 23.193 -5.595 -30.194 1.00 75.81 171 ALA A CA 1
ATOM 1322 C C . ALA A 1 171 ? 21.990 -4.854 -29.590 1.00 75.81 171 ALA A C 1
ATOM 1324 O O . ALA A 1 171 ? 22.046 -4.410 -28.441 1.00 75.81 171 ALA A O 1
ATOM 1325 N N . LEU A 1 172 ? 20.880 -4.764 -30.326 1.00 74.81 172 LEU A N 1
ATOM 1326 C CA . LEU A 1 172 ? 19.638 -4.168 -29.839 1.00 74.81 172 LEU A CA 1
ATOM 1327 C C . LEU A 1 172 ? 19.068 -4.959 -28.651 1.00 74.81 172 LEU A C 1
ATOM 1329 O O . LEU A 1 172 ? 18.755 -4.369 -27.616 1.00 74.81 172 LEU A O 1
ATOM 1333 N N . VAL A 1 173 ? 18.978 -6.286 -28.774 1.00 76.94 173 VAL A N 1
ATOM 1334 C CA . VAL A 1 173 ? 18.508 -7.178 -27.700 1.00 76.94 173 VAL A CA 1
ATOM 1335 C C . VAL A 1 173 ? 19.434 -7.097 -26.487 1.00 76.94 173 VAL A C 1
ATOM 1337 O O . VAL A 1 173 ? 18.952 -6.925 -25.369 1.00 76.94 173 VAL A O 1
ATOM 1340 N N . GLY A 1 174 ? 20.752 -7.135 -26.695 1.00 78.38 174 GLY A N 1
ATOM 1341 C CA . GLY A 1 174 ? 21.751 -7.006 -25.634 1.00 78.38 174 GLY A CA 1
ATOM 1342 C C . GLY A 1 174 ? 21.644 -5.678 -24.882 1.00 78.38 174 GLY A C 1
ATOM 1343 O O . GLY A 1 174 ? 21.685 -5.657 -23.654 1.00 78.38 174 GLY A O 1
ATOM 1344 N N . GLN A 1 175 ? 21.417 -4.562 -25.579 1.00 74.25 175 GLN A N 1
ATOM 1345 C CA . GLN A 1 175 ? 21.213 -3.261 -24.933 1.00 74.25 175 GLN A CA 1
ATOM 1346 C C . GLN A 1 175 ? 19.903 -3.175 -24.154 1.00 74.25 175 GLN A C 1
ATOM 1348 O O . GLN A 1 175 ? 19.879 -2.585 -23.072 1.00 74.25 175 GLN A O 1
ATOM 1353 N N . ILE A 1 176 ? 18.821 -3.751 -24.680 1.00 76.12 176 ILE A N 1
ATOM 1354 C CA . ILE A 1 176 ? 17.549 -3.840 -23.956 1.00 76.12 176 ILE A CA 1
ATOM 1355 C C . ILE A 1 176 ? 17.747 -4.665 -22.681 1.00 76.12 176 ILE A C 1
ATOM 1357 O O . ILE A 1 176 ? 17.358 -4.208 -21.609 1.00 76.12 176 ILE A O 1
ATOM 1361 N N . ALA A 1 177 ? 18.411 -5.821 -22.778 1.00 77.38 177 ALA A N 1
ATOM 1362 C CA . ALA A 1 177 ? 18.707 -6.683 -21.638 1.00 77.38 177 ALA A CA 1
ATOM 1363 C C . ALA A 1 177 ? 19.588 -5.980 -20.594 1.00 77.38 177 ALA A C 1
ATOM 1365 O O . ALA A 1 177 ? 19.272 -6.026 -19.411 1.00 77.38 177 ALA A O 1
ATOM 1366 N N . LEU A 1 178 ? 20.635 -5.259 -21.009 1.00 80.19 178 LEU A N 1
ATOM 1367 C CA . LEU A 1 178 ? 21.502 -4.496 -20.101 1.00 80.19 178 LEU A CA 1
ATOM 1368 C C . LEU A 1 178 ? 20.768 -3.338 -19.416 1.00 80.19 178 LEU A C 1
ATOM 1370 O O . LEU A 1 178 ? 20.953 -3.117 -18.220 1.00 80.19 178 LEU A O 1
ATOM 1374 N N . ARG A 1 179 ? 19.935 -2.586 -20.147 1.00 75.88 179 ARG A N 1
ATOM 1375 C CA . ARG A 1 179 ? 19.153 -1.481 -19.567 1.00 75.88 179 ARG A CA 1
ATOM 1376 C C . ARG A 1 179 ? 18.072 -1.992 -18.624 1.00 75.88 179 ARG A C 1
ATOM 1378 O O . ARG A 1 179 ? 17.891 -1.405 -17.564 1.00 75.88 179 ARG A O 1
ATOM 1385 N N . LEU A 1 180 ? 17.394 -3.080 -18.984 1.00 74.19 180 LEU A N 1
ATOM 1386 C CA . LEU A 1 180 ? 16.423 -3.733 -18.111 1.00 74.19 180 LEU A CA 1
ATOM 1387 C C . LEU A 1 180 ? 17.115 -4.320 -16.875 1.00 74.19 180 LEU A C 1
ATOM 1389 O O . LEU A 1 180 ? 16.632 -4.122 -15.769 1.00 74.19 180 LEU A O 1
ATOM 1393 N N . GLY A 1 181 ? 18.279 -4.949 -17.052 1.00 75.69 181 GLY A N 1
ATOM 1394 C CA . GLY A 1 181 ? 19.121 -5.447 -15.968 1.00 75.69 181 GLY A CA 1
ATOM 1395 C C . GLY A 1 181 ? 19.490 -4.338 -14.989 1.00 75.69 181 GLY A C 1
ATOM 1396 O O . GLY A 1 181 ? 19.155 -4.444 -13.818 1.00 75.69 181 GLY A O 1
ATOM 1397 N N . ARG A 1 182 ? 20.056 -3.221 -15.470 1.00 77.44 182 ARG A N 1
ATOM 1398 C CA . ARG A 1 182 ? 20.358 -2.043 -14.633 1.00 77.44 182 ARG A CA 1
ATOM 1399 C C . ARG A 1 182 ? 19.115 -1.444 -13.974 1.00 77.44 182 ARG A C 1
ATOM 1401 O O . ARG A 1 182 ? 19.176 -1.042 -12.815 1.00 77.44 182 ARG A O 1
ATOM 1408 N N . ALA A 1 183 ? 17.985 -1.392 -14.681 1.00 72.69 183 ALA A N 1
ATOM 1409 C CA . ALA A 1 183 ? 16.733 -0.914 -14.103 1.00 72.69 183 ALA A CA 1
ATOM 1410 C C . ALA A 1 183 ? 16.273 -1.810 -12.937 1.00 72.69 183 ALA A C 1
ATOM 1412 O O . ALA A 1 183 ? 15.825 -1.315 -11.908 1.00 72.69 183 ALA A O 1
ATOM 1413 N N . VAL A 1 184 ? 16.434 -3.126 -13.059 1.00 72.94 184 VAL A N 1
ATOM 1414 C CA . VAL A 1 184 ? 16.062 -4.076 -12.005 1.00 72.94 184 VAL A CA 1
ATOM 1415 C C . VAL A 1 184 ? 17.070 -4.085 -10.853 1.00 72.94 184 VAL A C 1
ATOM 1417 O O . VAL A 1 184 ? 16.656 -4.134 -9.701 1.00 72.94 184 VAL A O 1
ATOM 1420 N N . THR A 1 185 ? 18.374 -4.026 -11.128 1.00 76.19 185 THR A N 1
ATOM 1421 C CA . THR A 1 185 ? 19.417 -4.194 -10.098 1.00 76.19 185 THR A CA 1
ATOM 1422 C C . THR A 1 185 ? 19.802 -2.908 -9.386 1.00 76.19 185 THR A C 1
ATOM 1424 O O . THR A 1 185 ? 20.291 -2.964 -8.266 1.00 76.19 185 THR A O 1
ATOM 1427 N N . THR A 1 186 ? 19.645 -1.757 -10.035 1.00 75.44 186 THR A N 1
ATOM 1428 C CA . THR A 1 186 ? 20.107 -0.472 -9.493 1.00 75.44 186 THR A CA 1
ATOM 1429 C C . THR A 1 186 ? 18.937 0.447 -9.188 1.00 75.44 186 THR A C 1
ATOM 1431 O O . THR A 1 186 ? 18.912 1.071 -8.137 1.00 75.44 186 THR A O 1
ATOM 1434 N N . TYR A 1 187 ? 17.943 0.501 -10.075 1.00 71.50 187 TYR A N 1
ATOM 1435 C CA . TYR A 1 187 ? 16.857 1.468 -9.957 1.00 71.50 187 TYR A CA 1
ATOM 1436 C C . TYR A 1 187 ? 15.697 0.987 -9.071 1.00 71.50 187 TYR A C 1
ATOM 1438 O O . TYR A 1 187 ? 15.266 1.716 -8.180 1.00 71.50 187 TYR A O 1
ATOM 1446 N N . LEU A 1 188 ? 15.214 -0.249 -9.252 1.00 75.81 188 LEU A N 1
ATOM 1447 C CA . LEU A 1 188 ? 14.138 -0.781 -8.407 1.00 75.81 188 LEU A CA 1
ATOM 1448 C C . LEU A 1 188 ? 14.479 -0.723 -6.906 1.00 75.81 188 LEU A C 1
ATOM 1450 O O . LEU A 1 188 ? 13.616 -0.265 -6.163 1.00 75.81 188 LEU A O 1
ATOM 1454 N N . PRO A 1 189 ? 15.695 -1.066 -6.434 1.00 78.69 189 PRO A N 1
ATOM 1455 C CA . PRO A 1 189 ? 16.032 -0.933 -5.016 1.00 78.69 189 PRO A CA 1
ATOM 1456 C C . PRO A 1 189 ? 15.928 0.504 -4.490 1.00 78.69 189 PRO A C 1
ATOM 1458 O O . PRO A 1 189 ? 15.440 0.702 -3.383 1.00 78.69 189 PRO A O 1
ATOM 1461 N N . THR A 1 190 ? 16.313 1.508 -5.290 1.00 76.56 190 THR A N 1
ATOM 1462 C CA . THR A 1 190 ? 16.206 2.929 -4.900 1.00 76.56 190 THR A CA 1
ATOM 1463 C C . THR A 1 190 ? 14.771 3.455 -4.885 1.00 76.56 190 THR A C 1
ATOM 1465 O O . THR A 1 190 ? 14.495 4.462 -4.248 1.00 76.56 190 THR A O 1
ATOM 1468 N N . SER A 1 191 ? 13.842 2.777 -5.563 1.00 79.44 191 SER A N 1
ATOM 1469 C CA . SER A 1 191 ? 12.412 3.115 -5.578 1.00 79.44 191 SER A CA 1
ATOM 1470 C C . SER A 1 191 ? 11.570 2.091 -4.813 1.00 79.44 191 SER A C 1
ATOM 1472 O O . SER A 1 191 ? 10.411 1.853 -5.155 1.00 79.44 191 SER A O 1
ATOM 1474 N N . ASN A 1 192 ? 12.152 1.442 -3.796 1.00 85.69 192 ASN A N 1
ATOM 1475 C CA . ASN A 1 192 ? 11.471 0.458 -2.945 1.00 85.69 192 ASN A CA 1
ATOM 1476 C C . ASN A 1 192 ? 10.740 -0.632 -3.756 1.00 85.69 192 ASN A C 1
ATOM 1478 O O . ASN A 1 192 ? 9.632 -1.059 -3.434 1.00 85.69 192 ASN A O 1
ATOM 1482 N N . TYR A 1 193 ? 11.363 -1.063 -4.850 1.00 85.19 193 TYR A N 1
ATOM 1483 C CA . TYR A 1 193 ? 10.886 -2.074 -5.791 1.00 85.19 193 TYR A CA 1
ATOM 1484 C C . TYR A 1 193 ? 9.543 -1.756 -6.474 1.00 85.19 193 TYR A C 1
ATOM 1486 O O . TYR A 1 193 ? 8.850 -2.676 -6.920 1.00 85.19 193 TYR A O 1
ATOM 1494 N N . GLY A 1 194 ? 9.186 -0.474 -6.611 1.00 86.06 194 GLY A N 1
ATOM 1495 C CA . GLY A 1 194 ? 8.002 -0.029 -7.350 1.00 86.06 194 GLY A CA 1
ATOM 1496 C C . GLY A 1 194 ? 8.257 1.163 -8.272 1.00 86.06 194 GLY A C 1
ATOM 1497 O O . GLY A 1 194 ? 9.104 2.008 -8.011 1.00 86.06 194 GLY A O 1
ATOM 1498 N N . MET A 1 195 ? 7.501 1.236 -9.368 1.00 87.06 195 MET A N 1
ATOM 1499 C CA . MET A 1 195 ? 7.520 2.373 -10.299 1.00 87.06 195 MET A CA 1
ATOM 1500 C C . MET A 1 195 ? 6.732 3.580 -9.763 1.00 87.06 195 MET A C 1
ATOM 1502 O O . MET A 1 195 ? 7.058 4.728 -10.055 1.00 87.06 195 MET A O 1
ATOM 1506 N N . CYS A 1 196 ? 5.685 3.331 -8.982 1.00 89.69 196 CYS A N 1
ATOM 1507 C CA . CYS A 1 196 ? 4.837 4.342 -8.367 1.00 89.69 196 CYS A CA 1
ATOM 1508 C C . CYS A 1 196 ? 5.087 4.371 -6.856 1.00 89.69 196 CYS A C 1
ATOM 1510 O O . CYS A 1 196 ? 4.948 3.344 -6.190 1.00 89.69 196 CYS A O 1
ATOM 1512 N N . LEU A 1 197 ? 5.394 5.542 -6.297 1.00 89.38 197 LEU A N 1
ATOM 1513 C CA . LEU A 1 197 ? 5.520 5.714 -4.842 1.00 89.38 197 LEU A CA 1
ATOM 1514 C C . LEU A 1 197 ? 4.144 5.852 -4.171 1.00 89.38 197 LEU A C 1
ATOM 1516 O O . LEU A 1 197 ? 3.911 5.302 -3.092 1.00 89.38 197 LEU A O 1
ATOM 1520 N N . GLY A 1 198 ? 3.202 6.496 -4.868 1.00 88.06 198 GLY A N 1
ATOM 1521 C CA . GLY A 1 198 ? 1.848 6.772 -4.383 1.00 88.06 198 GLY A CA 1
ATOM 1522 C C . GLY A 1 198 ? 1.629 8.219 -3.930 1.00 88.06 198 GLY A C 1
ATOM 1523 O O . GLY A 1 198 ? 0.510 8.539 -3.537 1.00 88.06 198 GLY A O 1
ATOM 1524 N N . LEU A 1 199 ? 2.650 9.075 -4.045 1.00 90.50 199 LEU A N 1
ATOM 1525 C CA . LEU A 1 199 ? 2.572 10.534 -3.912 1.00 90.50 199 LEU A CA 1
ATOM 1526 C C . LEU A 1 199 ? 2.724 11.210 -5.281 1.00 90.50 199 LEU A C 1
ATOM 1528 O O . LEU A 1 199 ? 3.386 10.665 -6.172 1.00 90.50 199 LEU A O 1
ATOM 1532 N N . SER A 1 200 ? 2.076 12.359 -5.467 1.00 84.69 200 SER A N 1
ATOM 1533 C CA . SER A 1 200 ? 2.126 13.097 -6.726 1.00 84.69 200 SER A CA 1
ATOM 1534 C C . SER A 1 200 ? 3.467 13.816 -6.895 1.00 84.69 200 SER A C 1
ATOM 1536 O O . SER A 1 200 ? 3.869 14.629 -6.073 1.00 84.69 200 SER A O 1
ATOM 1538 N N . GLU A 1 201 ? 4.152 13.538 -8.006 1.00 74.25 201 GLU A N 1
ATOM 1539 C CA . GLU A 1 201 ? 5.334 14.292 -8.465 1.00 74.25 201 GLU A CA 1
ATOM 1540 C C . GLU A 1 201 ? 5.002 15.200 -9.664 1.00 74.25 201 GLU A C 1
ATOM 1542 O O . GLU A 1 201 ? 5.892 15.738 -10.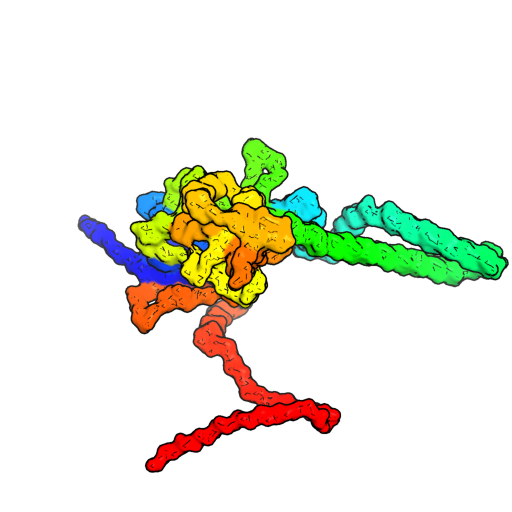336 1.00 74.25 201 GLU A O 1
ATOM 1547 N N . GLN A 1 202 ? 3.723 15.277 -10.040 1.00 66.62 202 GLN A N 1
ATOM 1548 C CA . GLN A 1 202 ? 3.292 16.023 -11.216 1.00 66.62 202 GLN A CA 1
ATOM 1549 C C . GLN A 1 202 ? 3.215 17.516 -10.916 1.00 66.62 202 GLN A C 1
ATOM 1551 O O . GLN A 1 202 ? 2.819 17.931 -9.836 1.00 66.62 202 GLN A O 1
ATOM 1556 N N . ALA A 1 203 ? 3.581 18.329 -11.907 1.00 54.69 203 ALA A N 1
ATOM 1557 C CA . ALA A 1 203 ? 3.356 19.765 -11.846 1.00 54.69 203 ALA A CA 1
ATOM 1558 C C . ALA A 1 203 ? 1.855 20.058 -12.024 1.00 54.69 203 ALA A C 1
ATOM 1560 O O . ALA A 1 203 ? 1.229 19.534 -12.948 1.00 54.69 203 ALA A O 1
ATOM 1561 N N . GLY A 1 204 ? 1.299 20.893 -11.152 1.00 55.06 204 GLY A N 1
ATOM 1562 C CA . GLY A 1 204 ? -0.088 21.361 -11.162 1.00 55.06 204 GLY A CA 1
ATOM 1563 C C . GLY A 1 204 ? -0.373 22.153 -9.885 1.00 55.06 204 GLY A C 1
ATOM 1564 O O . GLY A 1 204 ? 0.325 21.954 -8.895 1.00 55.06 204 GLY A O 1
ATOM 1565 N N . ASP A 1 205 ? -1.360 23.050 -9.913 1.00 56.19 205 ASP A N 1
ATOM 1566 C CA . ASP A 1 205 ? -1.762 23.860 -8.756 1.00 56.19 205 ASP A CA 1
ATOM 1567 C C . ASP A 1 205 ? -3.277 23.721 -8.492 1.00 56.19 205 ASP A C 1
ATOM 1569 O O . ASP A 1 205 ? -4.077 24.350 -9.193 1.00 56.19 205 ASP A O 1
ATOM 1573 N N . PRO A 1 206 ? -3.699 22.858 -7.546 1.00 67.12 206 PRO A N 1
ATOM 1574 C CA . PRO A 1 206 ? -2.908 21.803 -6.909 1.00 67.12 206 PRO A CA 1
ATOM 1575 C C . PRO A 1 206 ? -2.662 20.615 -7.865 1.00 67.12 206 PRO A C 1
ATOM 1577 O O . PRO A 1 206 ? -3.432 20.388 -8.808 1.00 67.12 206 PRO A O 1
ATOM 1580 N N . PRO A 1 207 ? -1.594 19.828 -7.653 1.00 74.44 207 PRO A N 1
ATOM 1581 C CA . PRO A 1 207 ? -1.293 18.684 -8.501 1.00 74.44 207 PRO A CA 1
ATOM 1582 C C . PRO A 1 207 ? -2.357 17.586 -8.332 1.00 74.44 207 PRO A C 1
ATOM 1584 O O . PRO A 1 207 ? -2.918 17.423 -7.246 1.00 74.44 207 PRO A O 1
ATOM 1587 N N . PRO A 1 208 ? -2.664 16.806 -9.388 1.00 83.50 208 PRO A N 1
ATOM 1588 C CA . PRO A 1 208 ? -3.621 15.716 -9.269 1.00 83.50 208 PRO A CA 1
ATOM 1589 C C . PRO A 1 208 ? -3.096 14.672 -8.270 1.00 83.50 208 PRO A C 1
ATOM 1591 O O . PRO A 1 208 ? -1.930 14.270 -8.386 1.00 83.50 208 PRO A O 1
ATOM 1594 N N . PRO A 1 209 ? -3.931 14.199 -7.326 1.00 89.88 209 PRO A N 1
ATOM 1595 C CA . PRO A 1 209 ? -3.476 13.298 -6.278 1.00 89.88 209 PRO A CA 1
ATOM 1596 C C . PRO A 1 209 ? -3.056 11.948 -6.862 1.00 89.88 209 PRO A C 1
ATOM 1598 O O . PRO A 1 209 ? -3.707 11.402 -7.763 1.00 89.88 209 PRO A O 1
ATOM 1601 N N . ALA A 1 210 ? -1.965 11.397 -6.342 1.00 93.00 210 ALA A N 1
ATOM 1602 C CA . ALA A 1 210 ? -1.598 10.007 -6.575 1.00 93.00 210 ALA A CA 1
ATOM 1603 C C . ALA A 1 210 ? -2.394 9.072 -5.645 1.00 93.00 210 ALA A C 1
ATOM 1605 O O . ALA A 1 210 ? -3.188 9.507 -4.812 1.00 93.00 210 ALA A O 1
ATOM 1606 N N . LEU A 1 211 ? -2.204 7.758 -5.800 1.00 92.50 211 LEU A N 1
ATOM 1607 C CA . LEU A 1 211 ? -2.997 6.743 -5.101 1.00 92.50 211 LEU A CA 1
ATOM 1608 C C . LEU A 1 211 ? -3.055 6.914 -3.571 1.00 92.50 211 LEU A C 1
ATOM 1610 O O . LEU A 1 211 ? -4.147 6.830 -3.012 1.00 92.50 211 LEU A O 1
ATOM 1614 N N . THR A 1 212 ? -1.925 7.128 -2.885 1.00 94.88 212 THR A N 1
ATOM 1615 C CA . THR A 1 212 ? -1.905 7.234 -1.414 1.00 94.88 212 THR A CA 1
ATOM 1616 C C . THR A 1 212 ? -2.614 8.505 -0.950 1.00 94.88 212 THR A C 1
ATOM 1618 O O . THR A 1 212 ? -3.392 8.454 -0.001 1.00 94.88 212 THR A O 1
ATOM 1621 N N . GLU A 1 213 ? -2.396 9.630 -1.635 1.00 94.38 213 GLU A N 1
ATOM 1622 C CA . GLU A 1 213 ? -3.042 10.915 -1.331 1.00 94.38 213 GLU A CA 1
ATOM 1623 C C . GLU A 1 213 ? -4.550 10.849 -1.555 1.00 94.38 213 GLU A C 1
ATOM 1625 O O . GLU A 1 213 ? -5.327 11.253 -0.693 1.00 94.38 213 GLU A O 1
ATOM 1630 N N . TRP A 1 214 ? -4.969 10.285 -2.690 1.00 94.38 214 TRP A N 1
ATOM 1631 C CA . TRP A 1 214 ? -6.378 10.097 -3.008 1.00 94.38 214 TRP A CA 1
ATOM 1632 C C . TRP A 1 214 ? -7.052 9.191 -1.975 1.00 94.38 214 TRP A C 1
ATOM 1634 O O . TRP A 1 214 ? -8.106 9.541 -1.448 1.00 94.38 214 TRP A O 1
ATOM 1644 N N . LEU A 1 215 ? -6.429 8.060 -1.619 1.00 95.12 215 LEU A N 1
ATOM 1645 C CA . LEU A 1 215 ? -6.953 7.164 -0.585 1.00 95.12 215 LEU A CA 1
ATOM 1646 C C . LEU A 1 215 ? -7.048 7.857 0.776 1.00 95.12 215 LEU A C 1
ATOM 1648 O O . LEU A 1 215 ? -8.071 7.710 1.440 1.00 95.12 215 LEU A O 1
ATOM 1652 N N . HIS A 1 216 ? -6.027 8.624 1.174 1.00 96.69 216 HIS A N 1
ATOM 1653 C CA . HIS A 1 216 ? -6.053 9.418 2.405 1.00 96.69 216 HIS A CA 1
ATOM 1654 C C . HIS A 1 216 ? -7.254 10.364 2.404 1.00 96.69 216 HIS A C 1
ATOM 1656 O O . HIS A 1 216 ? -8.117 10.266 3.272 1.00 96.69 216 HIS A O 1
ATOM 1662 N N . GLN A 1 217 ? -7.387 11.192 1.365 1.00 95.25 217 GLN A N 1
ATOM 1663 C CA . GLN A 1 217 ? -8.498 12.136 1.221 1.00 95.25 217 GLN A CA 1
ATOM 1664 C C . GLN A 1 217 ? -9.865 11.442 1.264 1.00 95.25 217 GLN A C 1
ATOM 1666 O O . GLN A 1 217 ? -10.786 11.941 1.910 1.00 95.25 217 GLN A O 1
ATOM 1671 N N . LYS A 1 218 ? -10.020 10.280 0.614 1.00 95.31 218 LYS A N 1
ATOM 1672 C CA . LYS A 1 218 ? -11.288 9.535 0.637 1.00 95.31 218 LYS A CA 1
ATOM 1673 C C . LYS A 1 218 ? -11.590 8.929 1.999 1.00 95.31 218 LYS A C 1
ATOM 1675 O O . LYS A 1 218 ? -12.733 9.011 2.435 1.00 95.31 218 LYS A O 1
ATOM 1680 N N . ILE A 1 219 ? -10.603 8.350 2.679 1.00 97.06 219 ILE A N 1
ATOM 1681 C CA . ILE A 1 219 ? -10.785 7.794 4.027 1.00 97.06 219 ILE A CA 1
ATOM 1682 C C . ILE A 1 219 ? -11.216 8.903 4.994 1.00 97.06 219 ILE A C 1
ATOM 1684 O O . ILE A 1 219 ? -12.222 8.741 5.684 1.00 97.06 219 ILE A O 1
ATOM 1688 N N . GLN A 1 220 ? -10.518 10.042 4.980 1.00 97.31 220 GLN A N 1
ATOM 1689 C CA . GLN A 1 220 ? -10.834 11.204 5.814 1.00 97.31 220 GLN A CA 1
ATOM 1690 C C . GLN A 1 220 ? -12.223 11.770 5.510 1.00 97.31 220 GLN A C 1
ATOM 1692 O O . GLN A 1 220 ? -13.063 11.877 6.404 1.00 97.31 220 GLN A O 1
ATOM 1697 N N . GLY A 1 221 ? -12.503 12.041 4.232 1.00 96.69 221 GLY A N 1
ATOM 1698 C CA . GLY A 1 221 ? -13.778 12.606 3.800 1.00 96.69 221 GLY A CA 1
ATOM 1699 C C . GLY A 1 221 ? -14.965 11.709 4.144 1.00 96.69 221 GLY A C 1
ATOM 1700 O O . GLY A 1 221 ? -15.975 12.192 4.652 1.00 96.69 221 GLY A O 1
ATOM 1701 N N . ILE A 1 222 ? -14.843 10.391 3.952 1.00 97.19 222 ILE A N 1
ATOM 1702 C CA . ILE A 1 222 ? -15.883 9.438 4.362 1.00 97.19 222 ILE A CA 1
ATOM 1703 C C . ILE A 1 222 ? -16.073 9.470 5.884 1.00 97.19 222 ILE A C 1
ATOM 1705 O O . ILE A 1 222 ? -17.215 9.497 6.344 1.00 97.19 222 ILE A O 1
ATOM 1709 N N . ALA A 1 223 ? -14.981 9.501 6.653 1.00 97.44 223 ALA A N 1
ATOM 1710 C CA . ALA A 1 223 ? -15.014 9.561 8.113 1.00 97.44 223 ALA A CA 1
ATOM 1711 C C . ALA A 1 223 ? -15.523 10.904 8.674 1.00 97.44 223 ALA A C 1
ATOM 1713 O O . ALA A 1 223 ? -15.763 10.991 9.878 1.00 97.44 223 ALA A O 1
ATOM 1714 N N . GLY A 1 224 ? -15.710 11.924 7.827 1.00 96.19 224 GLY A N 1
ATOM 1715 C CA . GLY A 1 224 ? -16.108 13.268 8.254 1.00 96.19 224 GLY A CA 1
ATOM 1716 C C . GLY A 1 224 ? -14.998 14.017 8.990 1.00 96.19 224 GLY A C 1
ATOM 1717 O O . GLY A 1 224 ? -15.292 14.880 9.809 1.00 96.19 224 GLY A O 1
ATOM 1718 N N . LEU A 1 225 ? -13.742 13.654 8.731 1.00 96.12 225 LEU A N 1
ATOM 1719 C CA . LEU A 1 225 ? -12.559 14.247 9.347 1.00 96.12 225 LEU A CA 1
ATOM 1720 C C . LEU A 1 225 ? -11.840 15.160 8.354 1.00 96.12 225 LEU A C 1
ATOM 1722 O O . LEU A 1 225 ? -11.922 14.961 7.137 1.00 96.12 225 LEU A O 1
ATOM 1726 N N . ASP A 1 226 ? -11.095 16.130 8.880 1.00 93.81 226 ASP A N 1
ATOM 1727 C CA . ASP A 1 226 ? -10.212 16.961 8.067 1.00 93.81 226 ASP A CA 1
ATOM 1728 C C . ASP A 1 226 ? -9.045 16.133 7.492 1.00 93.81 226 ASP A C 1
ATOM 1730 O O . ASP A 1 226 ? -8.645 15.100 8.043 1.00 93.81 226 ASP A O 1
ATOM 1734 N N . ALA A 1 227 ? -8.477 16.571 6.366 1.00 87.44 227 ALA A N 1
ATOM 1735 C CA . ALA A 1 227 ? -7.319 15.910 5.765 1.00 87.44 227 ALA A CA 1
ATOM 1736 C C . ALA A 1 227 ? -6.067 15.961 6.668 1.00 87.44 227 ALA A C 1
ATOM 1738 O O . ALA A 1 227 ? -5.190 15.101 6.540 1.00 87.44 227 ALA A O 1
ATOM 1739 N N . GLY A 1 228 ? -5.997 16.942 7.571 1.00 91.38 228 GLY A N 1
ATOM 1740 C CA . GLY A 1 228 ? -4.946 17.142 8.563 1.00 91.38 228 GLY A CA 1
ATOM 1741 C C . GLY A 1 228 ? -4.989 16.194 9.765 1.00 91.38 228 GLY A C 1
ATOM 1742 O O . GLY A 1 228 ? -3.991 16.102 10.471 1.00 91.38 228 GLY A O 1
ATOM 1743 N N . GLU A 1 229 ? -6.091 15.468 9.988 1.00 93.69 229 GLU A N 1
ATOM 1744 C CA . GLU A 1 229 ? -6.301 14.634 11.186 1.00 93.69 229 GLU A CA 1
ATOM 1745 C C . GLU A 1 229 ? -6.496 13.150 10.831 1.00 93.69 229 GLU A C 1
ATOM 1747 O O . GLU A 1 229 ? -7.633 12.675 10.762 1.00 93.69 229 GLU A O 1
ATOM 1752 N N . PRO A 1 230 ? -5.424 12.374 10.584 1.00 97.31 230 PRO A N 1
ATOM 1753 C CA . PRO A 1 230 ? -5.547 11.014 10.070 1.00 97.31 230 PRO A CA 1
ATOM 1754 C C . PRO A 1 230 ? -6.416 10.101 10.950 1.00 97.31 230 PRO A C 1
ATOM 1756 O O . PRO A 1 230 ? -6.183 9.954 12.147 1.00 97.31 230 PRO A O 1
ATOM 1759 N N . LEU A 1 231 ? -7.380 9.407 10.341 1.00 98.31 231 LEU A N 1
ATOM 1760 C CA . LEU A 1 231 ? -8.186 8.381 10.996 1.00 98.31 231 LEU A CA 1
ATOM 1761 C C . LEU A 1 231 ? -7.274 7.236 11.450 1.00 98.31 231 LEU A C 1
ATOM 1763 O O . LEU A 1 231 ? -6.618 6.600 10.622 1.00 98.31 231 LEU A O 1
ATOM 1767 N N . THR A 1 232 ? -7.267 6.937 12.748 1.00 98.25 232 THR A N 1
ATOM 1768 C CA . THR A 1 232 ? -6.433 5.883 13.346 1.00 98.25 232 THR A CA 1
ATOM 1769 C C . THR A 1 232 ? -7.224 4.618 13.677 1.00 98.25 232 THR A C 1
ATOM 1771 O O . THR A 1 232 ? -8.454 4.634 13.803 1.00 98.25 232 THR A O 1
ATOM 1774 N N . PHE A 1 233 ? -6.522 3.496 13.872 1.00 97.94 233 PHE A N 1
ATOM 1775 C CA . PHE A 1 233 ? -7.149 2.270 14.385 1.00 97.94 233 PHE A CA 1
ATOM 1776 C C . PHE A 1 233 ? -7.730 2.457 15.795 1.00 97.94 233 PHE A C 1
ATOM 1778 O O . PHE A 1 233 ? -8.742 1.831 16.112 1.00 97.94 233 PHE A O 1
ATOM 1785 N N . ARG A 1 234 ? -7.140 3.326 16.624 1.00 97.38 234 ARG A N 1
ATOM 1786 C CA . ARG A 1 234 ? -7.644 3.690 17.953 1.00 97.38 234 ARG A CA 1
ATOM 1787 C C . ARG A 1 234 ? -8.990 4.391 17.847 1.00 97.38 234 ARG A C 1
ATOM 1789 O O . ARG A 1 234 ? -9.942 3.923 18.456 1.00 97.38 234 ARG A O 1
ATOM 1796 N N . ALA A 1 235 ? -9.111 5.407 16.991 1.00 97.75 235 ALA A N 1
ATOM 1797 C CA . ALA A 1 235 ? -10.378 6.111 16.787 1.00 97.75 235 ALA A CA 1
ATOM 1798 C C . ALA A 1 235 ? -11.513 5.160 16.354 1.00 97.75 235 ALA A C 1
ATOM 1800 O O . ALA A 1 235 ? -12.651 5.271 16.814 1.00 97.75 235 ALA A O 1
ATOM 1801 N N . LEU A 1 236 ? -11.203 4.178 15.500 1.00 98.00 236 LEU A N 1
ATOM 1802 C CA . LEU A 1 236 ? -12.146 3.116 15.136 1.00 98.00 236 LEU A CA 1
ATOM 1803 C C . LEU A 1 236 ? -12.492 2.219 16.332 1.00 98.00 236 LEU A C 1
ATOM 1805 O O . LEU A 1 236 ? -13.669 1.934 16.573 1.00 98.00 236 LEU A O 1
ATOM 1809 N N . ARG A 1 237 ? -11.477 1.799 17.096 1.00 96.94 237 ARG A N 1
ATOM 1810 C CA . ARG A 1 237 ? -11.628 0.932 18.269 1.00 96.94 237 ARG A CA 1
ATOM 1811 C C . ARG A 1 237 ? -12.519 1.559 19.332 1.00 96.94 237 ARG A C 1
ATOM 1813 O O . ARG A 1 237 ? -13.378 0.858 19.864 1.00 96.94 237 ARG A O 1
ATOM 1820 N N . ASP A 1 238 ? -12.350 2.850 19.586 1.00 97.25 238 ASP A N 1
ATOM 1821 C CA . ASP A 1 238 ? -13.107 3.607 20.585 1.00 97.25 238 ASP A CA 1
ATOM 1822 C C . ASP A 1 238 ? -14.597 3.699 20.215 1.00 97.25 238 ASP A C 1
ATOM 1824 O O . ASP A 1 238 ? -15.461 3.742 21.088 1.00 97.25 238 ASP A O 1
ATOM 1828 N N . LYS A 1 239 ? -14.927 3.613 18.916 1.00 96.00 239 LYS A N 1
ATOM 1829 C CA . LYS A 1 239 ? -16.307 3.454 18.418 1.00 96.00 239 LYS A CA 1
ATOM 1830 C C . LYS A 1 239 ? -16.771 1.996 18.296 1.00 96.00 239 LYS A C 1
ATOM 1832 O O . LYS A 1 239 ? -17.826 1.729 17.722 1.00 96.00 239 LYS A O 1
ATOM 1837 N N . GLY A 1 240 ? -16.006 1.037 18.814 1.00 95.56 240 GLY A N 1
ATOM 1838 C CA . GLY A 1 240 ? -16.331 -0.389 18.764 1.00 95.56 240 GLY A CA 1
ATOM 1839 C C . GLY A 1 240 ? -16.150 -1.036 17.387 1.00 95.56 240 GLY A C 1
ATOM 1840 O O . GLY A 1 240 ? -16.722 -2.100 17.145 1.00 95.56 240 GLY A O 1
ATOM 1841 N N . ILE A 1 241 ? -15.371 -0.418 16.492 1.00 97.31 241 ILE A N 1
ATOM 1842 C CA . ILE A 1 241 ? -15.085 -0.914 15.141 1.00 97.31 241 ILE A CA 1
ATOM 1843 C C . ILE A 1 241 ? -13.682 -1.530 15.130 1.00 97.31 241 ILE A C 1
ATOM 1845 O O . ILE A 1 241 ? -12.671 -0.854 15.312 1.00 97.31 241 ILE A O 1
ATOM 1849 N N . ARG A 1 242 ? -13.602 -2.837 14.892 1.00 96.62 242 ARG A N 1
ATOM 1850 C CA . ARG A 1 242 ? -12.346 -3.573 14.728 1.00 96.62 242 ARG A CA 1
ATOM 1851 C C . ARG A 1 242 ? -11.963 -3.622 13.254 1.00 96.62 242 ARG A C 1
ATOM 1853 O O . ARG A 1 242 ? -12.516 -4.422 12.512 1.00 96.62 242 ARG A O 1
ATOM 1860 N N . LEU A 1 243 ? -10.986 -2.826 12.839 1.00 97.50 243 LEU A N 1
ATOM 1861 C CA . LEU A 1 243 ? -10.378 -2.949 11.513 1.00 97.50 243 LEU A CA 1
ATOM 1862 C C . LEU A 1 243 ? -9.111 -3.803 11.600 1.00 97.50 243 LEU A C 1
ATOM 1864 O O . LEU A 1 243 ? -8.278 -3.583 12.479 1.00 97.50 243 LEU A O 1
ATOM 1868 N N . THR A 1 244 ? -8.958 -4.772 10.700 1.00 95.38 244 THR A N 1
ATOM 1869 C CA . THR A 1 244 ? -7.740 -5.584 10.602 1.00 95.38 244 THR A CA 1
ATOM 1870 C C . THR A 1 244 ? -7.403 -5.863 9.146 1.00 95.38 244 THR A C 1
ATOM 1872 O O . THR A 1 244 ? -8.231 -6.367 8.392 1.00 95.38 244 THR A O 1
ATOM 1875 N N . MET A 1 245 ? -6.179 -5.552 8.734 1.00 94.56 245 MET A N 1
ATOM 1876 C CA . MET A 1 245 ? -5.714 -5.797 7.365 1.00 94.56 245 MET A CA 1
ATOM 1877 C C . MET A 1 245 ? -4.599 -6.829 7.351 1.00 94.56 245 MET A C 1
ATOM 1879 O O . MET A 1 245 ? -3.876 -6.988 8.332 1.00 94.56 245 MET A O 1
ATOM 1883 N N . THR A 1 246 ? -4.439 -7.517 6.227 1.00 92.75 246 THR A N 1
ATOM 1884 C CA . THR A 1 246 ? -3.311 -8.428 6.014 1.00 92.75 246 THR A CA 1
ATOM 1885 C C . THR A 1 246 ? -2.324 -7.813 5.034 1.00 92.75 246 THR A C 1
ATOM 1887 O O . THR A 1 246 ? -2.717 -7.289 3.994 1.00 92.75 246 THR A O 1
ATOM 1890 N N . THR A 1 247 ? -1.039 -7.884 5.353 1.00 93.62 247 THR A N 1
ATOM 1891 C CA . THR A 1 247 ? 0.091 -7.526 4.482 1.00 93.62 247 THR A CA 1
ATOM 1892 C C . THR A 1 247 ? 1.097 -8.679 4.482 1.00 93.62 247 THR A C 1
ATOM 1894 O O . THR A 1 247 ? 1.015 -9.578 5.322 1.00 93.62 247 THR A O 1
ATOM 1897 N N . THR A 1 248 ? 2.035 -8.684 3.540 1.00 93.31 248 THR A N 1
ATOM 1898 C CA . THR A 1 248 ? 3.074 -9.715 3.452 1.00 93.31 248 THR A CA 1
ATOM 1899 C C . THR A 1 248 ? 4.430 -9.107 3.782 1.00 93.31 248 THR A C 1
ATOM 1901 O O . THR A 1 248 ? 4.892 -8.221 3.066 1.00 93.31 248 THR A O 1
ATOM 1904 N N . ASN A 1 249 ? 5.098 -9.607 4.825 1.00 93.81 249 ASN A N 1
ATOM 1905 C CA . ASN A 1 249 ? 6.507 -9.302 5.075 1.00 93.81 249 ASN A CA 1
ATOM 1906 C C . ASN A 1 249 ? 7.353 -10.240 4.206 1.00 93.81 249 ASN A C 1
ATOM 1908 O O . ASN A 1 249 ? 7.455 -11.435 4.492 1.00 93.81 249 ASN A O 1
ATOM 1912 N N . LEU A 1 250 ? 7.928 -9.703 3.130 1.00 91.75 250 LEU A N 1
ATOM 1913 C CA . LEU A 1 250 ? 8.716 -10.467 2.160 1.00 91.75 250 LEU A CA 1
ATOM 1914 C C . LEU A 1 250 ? 10.039 -10.956 2.755 1.00 91.75 250 LEU A C 1
ATOM 1916 O O . LEU A 1 250 ? 10.466 -12.066 2.448 1.00 91.75 250 LEU A O 1
ATOM 1920 N N . THR A 1 251 ? 10.656 -10.176 3.645 1.00 91.19 251 THR A N 1
ATOM 1921 C CA . THR A 1 251 ? 11.942 -10.527 4.269 1.00 91.19 251 THR A CA 1
ATOM 1922 C C . THR A 1 251 ? 11.827 -11.783 5.136 1.00 91.19 251 THR A C 1
ATOM 1924 O O . THR A 1 251 ? 12.719 -12.625 5.108 1.00 91.19 251 THR A O 1
ATOM 1927 N N . TRP A 1 252 ? 10.710 -11.960 5.850 1.00 90.25 252 TRP A N 1
ATOM 1928 C CA . TRP A 1 252 ? 10.424 -13.187 6.613 1.00 90.25 252 TRP A CA 1
ATOM 1929 C C . TRP A 1 252 ? 9.473 -14.160 5.919 1.00 90.25 252 TRP A C 1
ATOM 1931 O O . TRP A 1 252 ? 9.132 -15.190 6.493 1.00 90.25 252 TRP A O 1
ATOM 1941 N N . SER A 1 253 ? 9.038 -13.858 4.693 1.00 91.12 253 SER A N 1
ATOM 1942 C CA . SER A 1 253 ? 8.121 -14.703 3.918 1.00 91.12 253 SER A CA 1
ATOM 1943 C C . SER A 1 253 ? 6.853 -15.105 4.688 1.00 91.12 253 SER A C 1
ATOM 1945 O O . SER A 1 253 ? 6.411 -16.252 4.614 1.00 91.12 253 SER A O 1
ATOM 1947 N N . ARG A 1 254 ? 6.255 -14.168 5.438 1.00 89.62 254 ARG A N 1
ATOM 1948 C CA . ARG A 1 254 ? 5.076 -14.448 6.277 1.00 89.62 254 ARG A CA 1
ATOM 1949 C C . ARG A 1 254 ? 3.975 -13.389 6.155 1.00 89.62 254 ARG A C 1
ATOM 1951 O O . ARG A 1 254 ? 4.283 -12.213 5.930 1.00 89.62 254 ARG A O 1
ATOM 1958 N N . PRO A 1 255 ? 2.699 -13.775 6.345 1.00 90.94 255 PRO A N 1
ATOM 1959 C CA . PRO A 1 255 ? 1.619 -12.816 6.530 1.00 90.94 255 PRO A CA 1
ATOM 1960 C C . PRO A 1 255 ? 1.801 -12.061 7.850 1.00 90.94 255 PRO A C 1
ATOM 1962 O O . PRO A 1 255 ? 2.235 -12.627 8.853 1.00 90.94 255 PRO A O 1
ATOM 1965 N N . VAL A 1 256 ? 1.436 -10.784 7.853 1.00 92.00 256 VAL A N 1
ATOM 1966 C CA . VAL A 1 256 ? 1.398 -9.928 9.043 1.00 92.00 256 VAL A CA 1
ATOM 1967 C C . VAL A 1 256 ? 0.033 -9.250 9.105 1.00 92.00 256 VAL A C 1
ATOM 1969 O O . VAL A 1 256 ? -0.506 -8.815 8.082 1.00 92.00 256 VAL A O 1
ATOM 1972 N N . ARG A 1 257 ? -0.546 -9.187 10.307 1.00 92.94 257 ARG A N 1
ATOM 1973 C CA . ARG A 1 257 ? -1.792 -8.460 10.574 1.00 92.94 257 ARG A CA 1
ATOM 1974 C C . ARG A 1 257 ? -1.481 -7.024 10.968 1.00 92.94 257 ARG A C 1
ATOM 1976 O O . ARG A 1 257 ? -0.503 -6.776 11.663 1.00 92.94 257 ARG A O 1
ATOM 1983 N N . LEU A 1 258 ? -2.317 -6.106 10.499 1.00 93.19 258 LEU A N 1
ATOM 1984 C CA . LEU A 1 258 ? -2.234 -4.682 10.786 1.00 93.19 258 LEU A CA 1
ATOM 1985 C C . LEU A 1 258 ? -3.472 -4.258 11.591 1.00 93.19 258 LEU A C 1
ATOM 1987 O O . LEU A 1 258 ? -4.586 -4.589 11.162 1.00 93.19 258 LEU A O 1
ATOM 1991 N N . PRO A 1 259 ? -3.300 -3.528 12.708 1.00 91.25 259 PRO A N 1
ATOM 1992 C CA . PRO A 1 259 ? -2.024 -3.060 13.262 1.00 91.25 259 PRO A CA 1
ATOM 1993 C C . PRO A 1 259 ? -1.155 -4.214 13.798 1.00 91.25 259 PRO A C 1
ATOM 1995 O O . PRO A 1 259 ? -1.664 -5.290 14.100 1.00 91.25 259 PRO A O 1
ATOM 1998 N N . CYS A 1 260 ? 0.169 -4.024 13.791 1.00 83.06 260 CYS A N 1
ATOM 1999 C CA . CYS A 1 260 ? 1.132 -5.071 14.142 1.00 83.06 260 CYS A CA 1
ATOM 2000 C C . CYS A 1 260 ? 1.120 -5.337 15.654 1.00 83.06 260 CYS A C 1
ATOM 2002 O O . CYS A 1 260 ? 1.801 -4.638 16.397 1.00 83.06 260 CYS A O 1
ATOM 2004 N N . ASP A 1 261 ? 0.378 -6.354 16.090 1.00 72.19 261 ASP A N 1
ATOM 2005 C CA . ASP A 1 261 ? 0.270 -6.705 17.516 1.00 72.19 261 ASP A CA 1
ATOM 2006 C C . ASP A 1 261 ? 1.344 -7.718 17.967 1.00 72.19 261 ASP A C 1
ATOM 2008 O O . ASP A 1 261 ? 1.731 -7.751 19.130 1.00 72.19 261 ASP A O 1
ATOM 2012 N N . ASP A 1 262 ? 1.850 -8.535 17.036 1.00 72.44 262 ASP A N 1
ATOM 2013 C CA . ASP A 1 262 ? 2.684 -9.708 17.343 1.00 72.44 262 ASP A CA 1
ATOM 2014 C C . ASP A 1 262 ? 4.202 -9.406 17.358 1.00 72.44 262 ASP A C 1
ATOM 2016 O O . ASP A 1 262 ? 4.999 -10.251 17.767 1.00 72.44 262 ASP A O 1
ATOM 2020 N N . GLN A 1 263 ? 4.629 -8.235 16.866 1.00 80.88 263 GLN A N 1
ATOM 2021 C CA . GLN A 1 263 ? 6.040 -7.838 16.809 1.00 80.88 263 GLN A CA 1
ATOM 2022 C C . GLN A 1 263 ? 6.218 -6.321 16.704 1.00 80.88 263 GLN A C 1
ATOM 2024 O O . GLN A 1 263 ? 5.512 -5.662 15.937 1.00 80.88 263 GLN A O 1
ATOM 2029 N N . THR A 1 264 ? 7.223 -5.793 17.405 1.00 88.56 264 THR A N 1
ATOM 2030 C CA . THR A 1 264 ? 7.657 -4.400 17.279 1.00 88.56 264 THR A CA 1
ATOM 2031 C C . THR A 1 264 ? 8.359 -4.193 15.941 1.00 88.56 264 THR A C 1
ATOM 2033 O O . THR A 1 264 ? 9.390 -4.804 15.663 1.00 88.56 264 THR A O 1
ATOM 2036 N N . TYR A 1 265 ? 7.795 -3.316 15.118 1.00 94.88 265 TYR A N 1
ATOM 2037 C CA . TYR A 1 265 ? 8.462 -2.772 13.942 1.00 94.88 265 TYR A CA 1
ATOM 2038 C C . TYR A 1 265 ? 8.775 -1.303 14.180 1.00 94.88 265 TYR A C 1
ATOM 2040 O O . TYR A 1 265 ? 8.068 -0.624 14.926 1.00 94.88 265 TYR A O 1
ATOM 2048 N N . TYR A 1 266 ? 9.794 -0.812 13.496 1.00 95.88 266 TYR A N 1
ATOM 2049 C CA . TYR A 1 266 ? 10.218 0.573 13.517 1.00 95.88 266 TYR A CA 1
ATOM 2050 C C . TYR A 1 266 ? 10.133 1.167 12.112 1.00 95.88 266 TYR A C 1
ATOM 2052 O O . TYR A 1 266 ? 10.203 0.452 11.112 1.00 95.88 266 TYR A O 1
ATOM 2060 N N . LEU A 1 267 ? 9.961 2.476 12.025 1.00 95.69 267 LEU A N 1
ATOM 2061 C CA . LEU A 1 267 ? 9.920 3.233 10.786 1.00 95.69 267 LEU A CA 1
ATOM 2062 C C . LEU A 1 267 ? 11.046 4.260 10.763 1.00 95.69 267 LEU A C 1
ATOM 2064 O O . LEU A 1 267 ? 11.382 4.860 11.784 1.00 95.69 267 LEU A O 1
ATOM 2068 N N . ASP A 1 268 ? 11.596 4.466 9.576 1.00 95.69 268 ASP A N 1
ATOM 2069 C CA . ASP A 1 268 ? 12.468 5.588 9.262 1.00 95.69 268 ASP A CA 1
ATOM 2070 C C . ASP A 1 268 ? 11.587 6.712 8.688 1.00 95.69 268 ASP A C 1
ATOM 2072 O O . ASP A 1 268 ? 10.803 6.489 7.758 1.00 95.69 268 ASP A O 1
ATOM 2076 N N . VAL A 1 269 ? 11.654 7.905 9.287 1.00 95.56 269 VAL A N 1
ATOM 2077 C CA . VAL A 1 269 ? 10.767 9.027 8.934 1.00 95.56 269 VAL A CA 1
ATOM 2078 C C . VAL A 1 269 ? 11.014 9.491 7.502 1.00 95.56 269 VAL A C 1
ATOM 2080 O O . VAL A 1 269 ? 10.055 9.807 6.795 1.00 95.56 269 VAL A O 1
ATOM 2083 N N . ASP A 1 270 ? 12.265 9.497 7.047 1.00 93.19 270 ASP A N 1
ATOM 2084 C CA . ASP A 1 270 ? 12.612 9.961 5.705 1.00 93.19 270 ASP A CA 1
ATOM 2085 C C . ASP A 1 270 ? 12.161 8.956 4.642 1.00 93.19 270 ASP A C 1
ATOM 2087 O O . ASP A 1 270 ? 11.619 9.348 3.604 1.00 93.19 270 ASP A O 1
ATOM 2091 N N . GLU A 1 271 ? 12.268 7.654 4.931 1.00 93.69 271 GLU A N 1
ATOM 2092 C CA . GLU A 1 271 ? 11.711 6.608 4.064 1.00 93.69 271 GLU A CA 1
ATOM 2093 C C . GLU A 1 271 ? 10.176 6.715 3.965 1.00 93.69 271 GLU A C 1
ATOM 2095 O O . GLU A 1 271 ? 9.605 6.526 2.887 1.00 93.69 271 GLU A O 1
ATOM 2100 N N . PHE A 1 272 ? 9.492 7.059 5.063 1.00 95.19 272 PHE A N 1
ATOM 2101 C CA . PHE A 1 272 ? 8.034 7.223 5.085 1.00 95.19 272 PHE A CA 1
ATOM 2102 C C . PHE A 1 272 ? 7.556 8.506 4.400 1.00 95.19 272 PHE A C 1
ATOM 2104 O O . PHE A 1 272 ? 6.525 8.467 3.721 1.00 95.19 272 PHE A O 1
ATOM 2111 N N . ARG A 1 273 ? 8.292 9.619 4.515 1.00 94.94 273 ARG A N 1
ATOM 2112 C CA . ARG A 1 273 ? 7.986 10.889 3.825 1.00 94.94 273 ARG A CA 1
ATOM 2113 C C . ARG A 1 273 ? 7.893 10.728 2.311 1.00 94.94 273 ARG A C 1
ATOM 2115 O O . ARG A 1 273 ? 7.097 11.405 1.671 1.00 94.94 273 ARG A O 1
ATOM 2122 N N . ALA A 1 274 ? 8.649 9.795 1.734 1.00 91.19 274 ALA A N 1
ATOM 2123 C CA . ALA A 1 274 ? 8.574 9.484 0.307 1.00 91.19 274 ALA A CA 1
ATOM 2124 C C . ALA A 1 274 ? 7.288 8.732 -0.105 1.00 91.19 274 ALA A C 1
ATOM 2126 O O . ALA A 1 274 ? 7.011 8.595 -1.298 1.00 91.19 274 ALA A O 1
ATOM 2127 N N . LEU A 1 275 ? 6.514 8.207 0.852 1.00 93.25 275 LEU A N 1
ATOM 2128 C CA . LEU 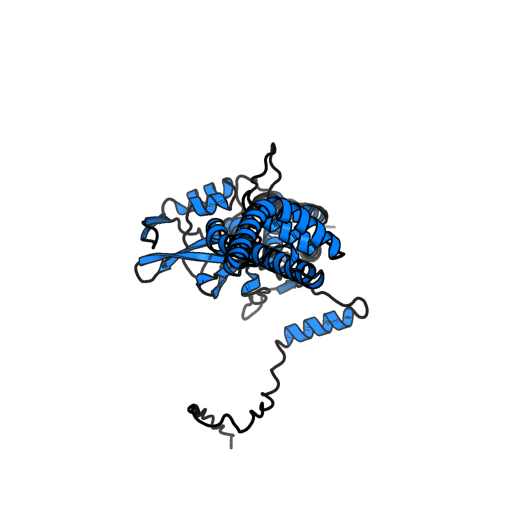A 1 275 ? 5.388 7.299 0.605 1.00 93.25 275 LEU A CA 1
ATOM 2129 C C . LEU A 1 275 ? 4.036 7.828 1.101 1.00 93.25 275 LEU A C 1
ATOM 2131 O O . LEU A 1 275 ? 3.001 7.400 0.574 1.00 93.25 275 LEU A O 1
ATOM 2135 N N . PHE A 1 276 ? 4.028 8.723 2.094 1.00 95.88 276 PHE A N 1
ATOM 2136 C CA . PHE A 1 276 ? 2.819 9.193 2.773 1.00 95.88 276 PHE A CA 1
ATOM 2137 C C . PHE A 1 276 ? 2.692 10.726 2.812 1.00 95.88 276 PHE A C 1
ATOM 2139 O O . PHE A 1 276 ? 3.704 11.416 2.872 1.00 95.88 276 PHE A O 1
ATOM 2146 N N . PRO A 1 277 ? 1.454 11.265 2.813 1.00 95.25 277 PRO A N 1
ATOM 2147 C CA . PRO A 1 277 ? 1.210 12.702 2.949 1.00 95.25 277 PRO A CA 1
ATOM 2148 C C . PRO A 1 277 ? 1.719 13.271 4.280 1.00 95.25 277 PRO A C 1
ATOM 2150 O O . PRO A 1 277 ? 1.672 12.587 5.303 1.00 95.25 277 PRO A O 1
ATOM 2153 N N . GLU A 1 278 ? 2.092 14.553 4.296 1.00 95.06 278 GLU A N 1
ATOM 2154 C CA . GLU A 1 278 ? 2.664 15.214 5.481 1.00 95.06 278 GLU A CA 1
ATOM 2155 C C . GLU A 1 278 ? 1.808 15.101 6.759 1.00 95.06 278 GLU A C 1
ATOM 2157 O O . GLU A 1 278 ? 2.377 14.778 7.799 1.00 95.06 278 GLU A O 1
ATOM 2162 N N . PRO A 1 279 ? 0.462 15.233 6.739 1.00 96.69 279 PRO A N 1
ATOM 2163 C CA . PRO A 1 279 ? -0.346 15.034 7.950 1.00 96.69 279 PRO A CA 1
ATOM 2164 C C . PRO A 1 279 ? -0.184 13.649 8.588 1.00 96.69 279 PRO A C 1
ATOM 2166 O O . PRO A 1 279 ? -0.229 13.499 9.807 1.00 96.69 279 PRO A O 1
ATOM 2169 N N . VAL A 1 280 ? 0.034 12.620 7.764 1.00 97.50 280 VAL A N 1
ATOM 2170 C CA . VAL A 1 280 ? 0.273 11.250 8.232 1.00 97.50 280 VAL A CA 1
ATOM 2171 C C . VAL A 1 280 ? 1.646 11.157 8.892 1.00 97.50 280 VAL A C 1
ATOM 2173 O O . VAL A 1 280 ? 1.770 10.543 9.948 1.00 97.50 280 VAL A O 1
ATOM 2176 N N . ILE A 1 281 ? 2.664 11.787 8.301 1.00 97.56 281 ILE A N 1
ATOM 2177 C CA . ILE A 1 281 ? 4.020 11.830 8.858 1.00 97.56 281 ILE A CA 1
ATOM 2178 C C . ILE A 1 281 ? 4.042 12.586 10.183 1.00 97.56 281 ILE A C 1
ATOM 2180 O O . ILE A 1 281 ? 4.560 12.059 11.166 1.00 97.56 281 ILE A O 1
ATOM 2184 N N . ALA A 1 282 ? 3.438 13.773 10.233 1.00 97.50 282 ALA A N 1
ATOM 2185 C CA . ALA A 1 282 ? 3.347 14.584 11.441 1.00 97.50 282 ALA A CA 1
ATOM 2186 C C . ALA A 1 282 ? 2.702 13.801 12.594 1.00 97.50 282 ALA A C 1
ATOM 2188 O O . ALA A 1 282 ? 3.231 13.789 13.706 1.00 97.50 282 ALA A O 1
ATOM 2189 N N . HIS A 1 283 ? 1.620 13.065 12.312 1.00 97.50 283 HIS A N 1
ATOM 2190 C CA . HIS A 1 283 ? 0.977 12.179 13.285 1.00 97.50 283 HIS A CA 1
ATOM 2191 C C . HIS A 1 283 ? 1.903 11.047 13.760 1.00 97.50 283 HIS A C 1
ATOM 2193 O O . HIS A 1 283 ? 2.038 10.819 14.961 1.00 97.50 283 HIS A O 1
ATOM 2199 N N . LEU A 1 284 ? 2.579 10.348 12.840 1.00 96.94 284 LEU A N 1
ATOM 2200 C CA . LEU A 1 284 ? 3.511 9.263 13.185 1.00 96.94 284 LEU A CA 1
ATOM 2201 C C . LEU A 1 284 ? 4.677 9.759 14.053 1.00 96.94 284 LEU A C 1
ATOM 2203 O O . LEU A 1 284 ? 5.036 9.099 15.032 1.00 96.94 284 LEU A O 1
ATOM 2207 N N . VAL A 1 285 ? 5.241 10.923 13.721 1.00 97.38 285 VAL A N 1
ATOM 2208 C CA . VAL A 1 285 ? 6.308 11.563 14.500 1.00 97.38 285 VAL A CA 1
ATOM 2209 C C . VAL A 1 285 ? 5.796 11.936 15.888 1.00 97.38 285 VAL A C 1
ATOM 2211 O O . VAL A 1 285 ? 6.423 11.557 16.876 1.00 97.38 285 VAL A O 1
ATOM 2214 N N . ALA A 1 286 ? 4.629 12.575 15.986 1.00 96.56 286 ALA A N 1
ATOM 2215 C CA . ALA A 1 286 ? 4.032 12.942 17.269 1.00 96.56 286 ALA A CA 1
ATOM 2216 C C . ALA A 1 286 ? 3.809 11.723 18.185 1.00 96.56 286 ALA A C 1
ATOM 2218 O O . ALA A 1 286 ? 4.073 11.797 19.382 1.00 96.56 286 ALA A O 1
ATOM 2219 N N . CYS A 1 287 ? 3.387 10.578 17.637 1.00 94.19 287 CYS A N 1
ATOM 2220 C CA . CYS A 1 287 ? 3.199 9.346 18.411 1.00 94.19 287 CYS A CA 1
ATOM 2221 C C . CYS A 1 287 ? 4.510 8.655 18.831 1.00 94.19 287 CYS A C 1
ATOM 2223 O O . CYS A 1 287 ? 4.523 7.908 19.818 1.00 94.19 287 CYS A O 1
ATOM 2225 N N . GLY A 1 288 ? 5.575 8.796 18.039 1.00 92.19 288 GLY A N 1
ATOM 2226 C CA . GLY A 1 288 ? 6.771 7.953 18.131 1.00 92.19 288 GLY A CA 1
ATOM 2227 C C . GLY A 1 288 ? 8.034 8.651 18.628 1.00 92.19 288 GLY A C 1
ATOM 2228 O O . GLY A 1 288 ? 8.925 7.957 19.109 1.00 92.19 288 GLY A O 1
ATOM 2229 N N . GLN A 1 289 ? 8.123 9.983 18.544 1.00 93.12 289 GLN A N 1
ATOM 2230 C CA . GLN A 1 289 ? 9.372 10.731 18.754 1.00 93.12 289 GLN A CA 1
ATOM 2231 C C . GLN A 1 289 ? 10.016 10.498 20.127 1.00 93.12 289 GLN A C 1
ATOM 2233 O O . GLN A 1 289 ? 11.221 10.296 20.206 1.00 93.12 289 GLN A O 1
ATOM 2238 N N . GLU A 1 290 ? 9.224 10.444 21.202 1.00 92.50 290 GLU A N 1
ATOM 2239 C CA . GLU A 1 290 ? 9.737 10.227 22.566 1.00 92.50 290 GLU A CA 1
ATOM 2240 C C . GLU A 1 290 ? 10.280 8.808 22.778 1.00 92.50 290 GLU A C 1
ATOM 2242 O O . GLU A 1 290 ? 11.033 8.553 23.712 1.00 92.50 290 GLU A O 1
ATOM 2247 N N . ARG A 1 291 ? 9.888 7.873 21.907 1.00 93.06 291 ARG A N 1
ATOM 2248 C CA . ARG A 1 291 ? 10.303 6.467 21.935 1.00 93.06 291 ARG A CA 1
ATOM 2249 C C . ARG A 1 291 ? 11.244 6.122 20.781 1.00 93.06 291 ARG A C 1
ATOM 2251 O O . ARG A 1 291 ? 11.472 4.938 20.534 1.00 93.06 291 ARG A O 1
ATOM 2258 N N . ALA A 1 292 ? 11.743 7.128 20.063 1.00 94.06 292 ALA A N 1
ATOM 2259 C CA . ALA A 1 292 ? 12.716 6.940 19.002 1.00 94.06 292 ALA A CA 1
ATOM 2260 C C . ALA A 1 292 ? 14.001 6.321 19.567 1.00 94.06 292 ALA A C 1
ATOM 2262 O O . ALA A 1 292 ? 14.455 6.677 20.654 1.00 94.06 292 ALA A O 1
ATOM 2263 N N . GLN A 1 293 ? 14.568 5.374 18.828 1.00 93.75 293 GLN A N 1
ATOM 2264 C CA . GLN A 1 293 ? 15.750 4.619 19.232 1.00 93.75 293 GLN A CA 1
ATOM 2265 C C . GLN A 1 293 ? 16.750 4.585 18.086 1.00 93.75 293 GLN A C 1
ATOM 2267 O O . GLN A 1 293 ? 16.366 4.469 16.921 1.00 93.75 293 GLN A O 1
ATOM 2272 N N . THR A 1 294 ? 18.033 4.686 18.418 1.00 95.31 294 THR A N 1
ATOM 2273 C CA . THR A 1 294 ? 19.114 4.570 17.441 1.00 95.31 294 THR A CA 1
ATOM 2274 C C . THR A 1 294 ? 19.599 3.135 17.397 1.00 95.31 294 THR A C 1
ATOM 2276 O O . THR A 1 294 ? 19.980 2.581 18.426 1.00 95.31 294 THR A O 1
ATOM 2279 N N . PHE A 1 295 ? 19.609 2.553 16.203 1.00 94.19 295 PHE A N 1
ATOM 2280 C CA . PHE A 1 295 ? 20.075 1.193 15.975 1.00 94.19 295 PHE A CA 1
ATOM 2281 C C . PHE A 1 295 ? 21.283 1.177 15.036 1.00 94.19 295 PHE A C 1
ATOM 2283 O O . PHE A 1 295 ? 21.313 1.947 14.065 1.00 94.19 295 PHE A O 1
ATOM 2290 N N . PRO A 1 296 ? 22.251 0.271 15.257 1.00 94.69 296 PRO A N 1
ATOM 2291 C CA . PRO A 1 296 ? 23.243 -0.044 14.247 1.00 94.69 296 PRO A CA 1
ATOM 2292 C C . PRO A 1 296 ? 22.563 -0.811 13.106 1.00 94.69 296 PRO A C 1
ATOM 2294 O O . PRO A 1 296 ? 21.823 -1.769 13.324 1.00 94.69 296 PRO A O 1
ATOM 2297 N N . THR A 1 297 ? 22.816 -0.392 11.873 1.00 91.19 297 THR A N 1
ATOM 2298 C CA . THR A 1 297 ? 22.347 -1.050 10.647 1.00 91.19 297 THR A CA 1
ATOM 2299 C C . THR A 1 297 ? 23.550 -1.402 9.767 1.00 91.19 297 THR A C 1
ATOM 2301 O O . THR A 1 297 ? 24.621 -0.808 9.927 1.00 91.19 297 THR A O 1
ATOM 2304 N N . PRO A 1 298 ? 23.406 -2.303 8.776 1.00 85.44 298 PRO A N 1
ATOM 2305 C CA . PRO A 1 298 ? 24.484 -2.600 7.824 1.00 85.44 298 PRO A CA 1
ATOM 2306 C C . PRO A 1 298 ? 25.004 -1.376 7.047 1.00 85.44 298 PRO A C 1
ATOM 2308 O O . PRO A 1 298 ? 26.073 -1.432 6.447 1.00 85.44 298 PRO A O 1
ATOM 2311 N N . GLU A 1 299 ? 24.235 -0.286 7.027 1.00 85.56 299 GLU A N 1
ATOM 2312 C CA . GLU A 1 299 ? 24.490 0.939 6.266 1.00 85.56 299 GLU A CA 1
ATOM 2313 C C . GLU A 1 299 ? 24.975 2.098 7.164 1.00 85.56 299 GLU A C 1
ATOM 2315 O O . GLU A 1 299 ? 25.223 3.192 6.661 1.00 85.56 299 GLU A O 1
ATOM 2320 N N . GLY A 1 300 ? 25.109 1.872 8.476 1.00 90.00 300 GLY A N 1
ATOM 2321 C CA . GLY A 1 300 ? 25.442 2.886 9.482 1.00 90.00 300 GLY A CA 1
ATOM 2322 C C . GLY A 1 300 ? 24.430 2.923 10.627 1.00 90.00 300 GLY A C 1
ATOM 2323 O O . GLY A 1 300 ? 23.621 2.014 10.782 1.00 90.00 300 GLY A O 1
ATOM 2324 N N . GLU A 1 301 ? 24.449 3.970 11.442 1.00 92.88 301 GLU A N 1
ATOM 2325 C CA . GLU A 1 301 ? 23.455 4.153 12.505 1.00 92.88 301 GLU A CA 1
ATOM 2326 C C . GLU A 1 301 ? 22.208 4.860 11.972 1.00 92.88 301 GLU A C 1
ATOM 2328 O O . GLU A 1 301 ? 22.305 5.795 11.173 1.00 92.88 301 GLU A O 1
ATOM 2333 N N . ARG A 1 302 ? 21.029 4.423 12.421 1.00 93.75 302 ARG A N 1
ATOM 2334 C CA . ARG A 1 302 ? 19.754 5.063 12.078 1.00 93.75 302 ARG A CA 1
ATOM 2335 C C . ARG A 1 302 ? 18.888 5.257 13.308 1.00 93.75 302 ARG A C 1
ATOM 2337 O O . ARG A 1 302 ? 18.730 4.338 14.108 1.00 93.75 302 ARG A O 1
ATOM 2344 N N . THR A 1 303 ? 18.280 6.434 13.413 1.00 95.50 303 THR A N 1
ATOM 2345 C CA . THR A 1 303 ? 17.256 6.730 14.419 1.00 95.50 303 THR A CA 1
ATOM 2346 C C . THR A 1 303 ? 15.892 6.344 13.872 1.00 95.50 303 THR A C 1
ATOM 2348 O O . THR A 1 303 ? 15.425 6.914 12.887 1.00 95.50 303 THR A O 1
ATOM 2351 N N . LEU A 1 304 ? 15.249 5.374 14.511 1.00 96.31 304 LEU A N 1
ATOM 2352 C CA . LEU A 1 304 ? 14.002 4.775 14.059 1.00 96.31 304 LEU A CA 1
ATOM 2353 C C . LEU A 1 304 ? 12.898 4.987 15.098 1.00 96.31 304 LEU A C 1
ATOM 2355 O O . LEU A 1 304 ? 13.131 4.915 16.307 1.00 96.31 304 LEU A O 1
ATOM 2359 N N . LEU A 1 305 ? 11.676 5.235 14.631 1.00 96.00 305 LEU A N 1
ATOM 2360 C CA . LEU A 1 305 ? 10.501 5.415 15.485 1.00 96.00 305 LEU A CA 1
ATOM 2361 C C . LEU A 1 305 ? 9.723 4.102 15.575 1.00 96.00 305 LE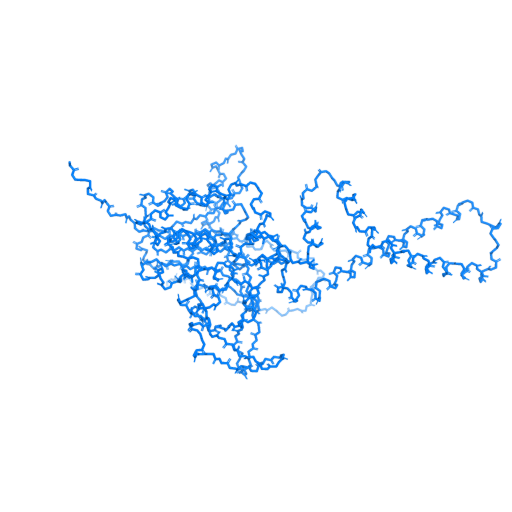U A C 1
ATOM 2363 O O . LEU A 1 305 ? 9.498 3.471 14.545 1.00 96.00 305 LEU A O 1
ATOM 2367 N N . PRO A 1 306 ? 9.249 3.678 16.754 1.00 95.12 306 PRO A N 1
ATOM 2368 C CA . PRO A 1 306 ? 8.401 2.497 16.846 1.00 95.12 306 PRO A CA 1
ATOM 2369 C C . PRO A 1 306 ? 7.073 2.736 16.120 1.00 95.12 306 PRO A C 1
ATOM 2371 O O . PRO A 1 306 ? 6.448 3.791 16.260 1.00 95.12 306 PRO A O 1
ATOM 2374 N N . LEU A 1 307 ? 6.615 1.737 15.367 1.00 95.06 307 LEU A N 1
ATOM 2375 C CA . LEU A 1 307 ? 5.334 1.784 14.673 1.00 95.06 307 LEU A CA 1
ATOM 2376 C C . LEU A 1 307 ? 4.203 1.900 15.713 1.00 95.06 307 LEU A C 1
ATOM 2378 O O . LEU A 1 307 ? 4.102 1.058 16.612 1.00 95.06 307 LEU A O 1
ATOM 2382 N N . PRO A 1 308 ? 3.340 2.924 15.631 1.00 91.81 308 PRO A N 1
ATOM 2383 C CA . PRO A 1 308 ? 2.414 3.223 16.711 1.00 91.81 308 PRO A CA 1
ATOM 2384 C C . PRO A 1 308 ? 1.192 2.298 16.641 1.00 91.81 308 PRO A C 1
ATOM 2386 O O . PRO A 1 308 ? 0.218 2.663 16.017 1.00 91.81 308 PRO A O 1
ATOM 2389 N N . GLY A 1 309 ? 1.231 1.112 17.265 1.00 92.88 309 GLY A N 1
ATOM 2390 C CA . GLY A 1 309 ? 0.177 0.070 17.271 1.00 92.88 309 GLY A CA 1
ATOM 2391 C C . GLY A 1 309 ? -1.247 0.503 16.862 1.00 92.88 309 GLY A C 1
ATOM 2392 O O . GLY A 1 309 ? -1.563 0.561 15.676 1.00 92.88 309 GLY A O 1
ATOM 2393 N N . LEU A 1 310 ? -2.133 0.794 17.825 1.00 94.94 310 LEU A N 1
ATOM 2394 C CA . LEU A 1 310 ? -3.495 1.275 17.524 1.00 94.94 310 LEU A CA 1
ATOM 2395 C C . LEU A 1 310 ? -3.527 2.734 17.039 1.00 94.94 310 LEU A C 1
ATOM 2397 O O . LEU A 1 310 ? -4.456 3.126 16.343 1.00 94.94 310 LEU A O 1
ATOM 2401 N N . ASP A 1 311 ? -2.524 3.542 17.364 1.00 95.88 311 ASP A N 1
ATOM 2402 C CA . ASP A 1 311 ? -2.443 4.936 16.908 1.00 95.88 311 ASP A CA 1
ATOM 2403 C C . ASP A 1 311 ? -2.014 5.062 15.436 1.00 95.88 311 ASP A C 1
ATOM 2405 O O . ASP A 1 311 ? -1.899 6.165 14.909 1.00 95.88 311 ASP A O 1
ATOM 2409 N N . LEU A 1 312 ? -1.823 3.936 14.745 1.00 96.94 312 LEU A N 1
ATOM 2410 C CA . LEU A 1 312 ? -1.456 3.867 13.343 1.00 96.94 312 LEU A CA 1
ATOM 2411 C C . LEU A 1 312 ? -2.574 4.479 12.488 1.00 96.94 312 LEU A C 1
ATOM 2413 O O . LEU A 1 312 ? -3.739 4.089 12.624 1.00 96.94 312 LEU A O 1
ATOM 2417 N N . PRO A 1 313 ? -2.260 5.400 11.564 1.00 98.06 313 PRO A N 1
ATOM 2418 C CA . PRO A 1 313 ? -3.237 5.860 10.591 1.00 98.06 313 PRO A CA 1
ATOM 2419 C C . PRO A 1 313 ? -3.699 4.717 9.681 1.00 98.06 313 PRO A C 1
ATOM 2421 O O . PRO A 1 313 ? -2.893 3.941 9.159 1.00 98.06 313 PRO A O 1
ATOM 2424 N N . VAL A 1 314 ? -5.005 4.634 9.431 1.00 98.12 314 VAL A N 1
ATOM 2425 C CA . VAL A 1 314 ? -5.625 3.590 8.597 1.00 98.12 314 VAL A CA 1
ATOM 2426 C C . VAL A 1 314 ? -5.021 3.569 7.191 1.00 98.12 314 VAL A C 1
ATOM 2428 O O . VAL A 1 314 ? -4.825 2.495 6.615 1.00 98.12 314 VAL A O 1
ATOM 2431 N N . ILE A 1 315 ? -4.662 4.736 6.648 1.00 97.50 315 ILE A N 1
ATOM 2432 C CA . ILE A 1 315 ? -4.001 4.851 5.344 1.00 97.50 315 ILE A CA 1
ATOM 2433 C C . ILE A 1 315 ? -2.641 4.141 5.302 1.00 97.50 315 ILE A C 1
ATOM 2435 O O . ILE A 1 315 ? -2.317 3.541 4.279 1.00 97.50 315 ILE A O 1
ATOM 2439 N N . VAL A 1 316 ? -1.876 4.122 6.401 1.00 97.19 316 VAL A N 1
ATOM 2440 C CA . VAL A 1 316 ? -0.577 3.429 6.456 1.00 97.19 316 VAL A CA 1
ATOM 2441 C C . VAL A 1 316 ? -0.780 1.931 6.281 1.00 97.19 316 VAL A C 1
ATOM 2443 O O . VAL A 1 316 ? -0.193 1.324 5.384 1.00 97.19 316 VAL A O 1
ATOM 2446 N N . ALA A 1 317 ? -1.698 1.347 7.051 1.00 96.12 317 ALA A N 1
ATOM 2447 C CA . ALA A 1 317 ? -2.021 -0.069 6.921 1.00 96.12 317 ALA A CA 1
ATOM 2448 C C . ALA A 1 317 ? -2.616 -0.416 5.546 1.00 96.12 317 ALA A C 1
ATOM 2450 O O . ALA A 1 317 ? -2.263 -1.435 4.944 1.00 96.12 317 ALA A O 1
ATOM 2451 N N . THR A 1 318 ? -3.471 0.463 5.018 1.00 95.75 318 THR A N 1
ATOM 2452 C CA . THR A 1 318 ? -4.069 0.320 3.684 1.00 95.75 318 THR A CA 1
ATOM 2453 C C . THR A 1 318 ? -2.981 0.288 2.612 1.00 95.75 318 THR A C 1
ATOM 2455 O O . THR A 1 318 ? -2.948 -0.623 1.784 1.00 95.75 318 THR A O 1
ATOM 2458 N N . ARG A 1 319 ? -2.034 1.232 2.662 1.00 95.25 319 ARG A N 1
ATOM 2459 C CA . ARG A 1 319 ? -0.922 1.346 1.712 1.00 95.25 319 ARG A CA 1
ATOM 2460 C C . ARG A 1 319 ? 0.043 0.167 1.793 1.00 95.25 319 ARG A C 1
ATOM 2462 O O . ARG A 1 319 ? 0.489 -0.292 0.743 1.00 95.25 319 ARG A O 1
ATOM 2469 N N . MET A 1 320 ? 0.326 -0.337 2.995 1.00 94.19 320 MET A N 1
ATOM 2470 C CA . MET A 1 320 ? 1.138 -1.544 3.203 1.00 94.19 320 MET A CA 1
ATOM 2471 C C . MET A 1 320 ? 0.466 -2.792 2.617 1.00 94.19 320 MET A C 1
ATOM 2473 O O . MET A 1 320 ? 1.127 -3.615 1.987 1.00 94.19 320 MET A O 1
ATOM 2477 N N . SER A 1 321 ? -0.853 -2.932 2.784 1.00 93.44 321 SER A N 1
ATOM 2478 C CA . SER A 1 321 ? -1.617 -4.064 2.243 1.00 93.44 321 SER A CA 1
ATOM 2479 C C . SER A 1 321 ? -1.765 -4.032 0.714 1.00 93.44 321 SER A C 1
ATOM 2481 O O . SER A 1 321 ? -2.012 -5.079 0.116 1.00 93.44 321 SER A O 1
ATOM 2483 N N . LEU A 1 322 ? -1.594 -2.860 0.088 1.00 89.56 322 LEU A N 1
ATOM 2484 C CA . LEU A 1 322 ? -1.765 -2.612 -1.353 1.00 89.56 322 LEU A CA 1
ATOM 2485 C C . LEU A 1 322 ? -0.486 -2.608 -2.189 1.00 89.56 322 LEU A C 1
ATOM 2487 O O . LEU A 1 322 ? -0.574 -2.468 -3.407 1.00 89.56 322 LEU A O 1
ATOM 2491 N N . SER A 1 323 ? 0.686 -2.678 -1.561 1.00 85.12 323 SER A N 1
ATOM 2492 C CA . SER A 1 323 ? 1.997 -2.582 -2.214 1.00 85.12 323 SER A CA 1
ATOM 2493 C C . SER A 1 323 ? 2.211 -3.666 -3.284 1.00 85.12 323 SER A C 1
ATOM 2495 O O . SER A 1 323 ? 2.804 -4.711 -3.009 1.00 85.12 323 SER A O 1
ATOM 2497 N N . PHE A 1 324 ? 1.727 -3.427 -4.505 1.00 83.50 324 PHE A N 1
ATOM 2498 C CA . PHE A 1 324 ? 1.795 -4.355 -5.631 1.00 83.50 324 PHE A CA 1
ATOM 2499 C C . PHE A 1 324 ? 3.214 -4.389 -6.214 1.00 83.50 324 PHE A C 1
ATOM 2501 O O . PHE A 1 324 ? 3.637 -3.378 -6.783 1.00 83.50 324 PHE A O 1
ATOM 2508 N N . PRO A 1 325 ? 3.935 -5.525 -6.140 1.00 81.56 325 PRO A N 1
ATOM 2509 C CA . PRO A 1 325 ? 5.314 -5.618 -6.609 1.00 81.56 325 PRO A CA 1
ATOM 2510 C C . PRO A 1 325 ? 5.512 -5.010 -7.999 1.00 81.56 325 PRO A C 1
ATOM 2512 O O . PRO A 1 325 ? 4.692 -5.217 -8.897 1.00 81.56 325 PRO A O 1
ATOM 2515 N N . VAL A 1 326 ? 6.614 -4.281 -8.189 1.00 83.44 326 VAL A N 1
ATOM 2516 C CA . VAL A 1 326 ? 6.990 -3.590 -9.436 1.00 83.44 326 VAL A CA 1
ATOM 2517 C C . VAL A 1 326 ? 6.113 -2.380 -9.780 1.00 83.44 326 VAL A C 1
ATOM 2519 O O . VAL A 1 326 ? 6.651 -1.375 -10.238 1.00 83.44 326 VAL A O 1
ATOM 2522 N N . LEU A 1 327 ? 4.796 -2.407 -9.556 1.00 86.62 327 LEU A N 1
ATOM 2523 C CA . LEU A 1 327 ? 3.925 -1.261 -9.850 1.00 86.62 327 LEU A CA 1
ATOM 2524 C C . LEU A 1 327 ? 3.944 -0.227 -8.727 1.00 86.62 327 LEU A C 1
ATOM 2526 O O . LEU A 1 327 ? 4.273 0.923 -8.983 1.00 86.62 327 LEU A O 1
ATOM 2530 N N . LEU A 1 328 ? 3.591 -0.629 -7.508 1.00 90.06 328 LEU A N 1
ATOM 2531 C CA . LEU A 1 328 ? 3.456 0.241 -6.346 1.00 90.06 328 LEU A CA 1
ATOM 2532 C C . LEU A 1 328 ? 4.515 -0.145 -5.309 1.00 90.06 328 LEU A C 1
ATOM 2534 O O . LEU A 1 328 ? 4.592 -1.300 -4.897 1.00 90.06 328 LEU A O 1
ATOM 2538 N N . ALA A 1 329 ? 5.325 0.827 -4.896 1.00 92.12 329 ALA A N 1
ATOM 2539 C CA . ALA A 1 329 ? 6.472 0.621 -4.019 1.00 92.12 329 ALA A CA 1
ATOM 2540 C C . ALA A 1 329 ? 6.116 -0.160 -2.746 1.00 92.12 329 ALA A C 1
ATOM 2542 O O . ALA A 1 329 ? 5.073 0.089 -2.131 1.00 92.12 329 ALA A O 1
ATOM 2543 N N . ALA A 1 330 ? 6.996 -1.077 -2.346 1.00 93.50 330 ALA A N 1
ATOM 2544 C CA . ALA A 1 330 ? 6.934 -1.721 -1.044 1.00 93.50 330 ALA A CA 1
ATOM 2545 C C . ALA A 1 330 ? 7.134 -0.683 0.068 1.00 93.50 330 ALA A C 1
ATOM 2547 O O . ALA A 1 330 ? 7.777 0.348 -0.136 1.00 93.50 330 ALA A O 1
ATOM 2548 N N . VAL A 1 331 ? 6.584 -0.958 1.247 1.00 95.25 331 VAL A N 1
ATOM 2549 C CA . VAL A 1 331 ? 6.787 -0.105 2.422 1.00 95.25 331 VAL A CA 1
ATOM 2550 C C . VAL A 1 331 ? 7.947 -0.697 3.227 1.00 95.25 331 VAL A C 1
ATOM 2552 O O . VAL A 1 331 ? 7.833 -1.850 3.660 1.00 95.25 331 VAL A O 1
ATOM 2555 N N . PRO A 1 332 ? 9.072 0.019 3.388 1.00 95.25 332 PRO A N 1
ATOM 2556 C CA . PRO A 1 332 ? 10.147 -0.431 4.256 1.00 95.25 332 PRO A CA 1
ATOM 2557 C C . PRO A 1 332 ? 9.732 -0.232 5.714 1.00 95.25 332 PRO A C 1
ATOM 2559 O O . PRO A 1 332 ? 9.210 0.809 6.083 1.00 95.25 332 PRO A O 1
ATOM 2562 N N . LEU A 1 333 ? 9.954 -1.236 6.546 1.00 95.44 333 LEU A N 1
ATOM 2563 C CA . LEU A 1 333 ? 9.956 -1.116 8.002 1.00 95.44 333 LEU A CA 1
ATOM 2564 C C . LEU A 1 333 ? 11.239 -1.754 8.512 1.00 95.44 333 LEU A C 1
ATOM 2566 O O . LEU A 1 333 ? 11.903 -2.482 7.786 1.00 95.44 333 LEU A O 1
ATOM 2570 N N . TRP A 1 334 ? 11.575 -1.523 9.763 1.00 95.56 334 TRP A N 1
ATOM 2571 C CA . TRP A 1 334 ? 12.761 -2.062 10.401 1.00 95.56 334 TRP A CA 1
ATOM 2572 C C . TRP A 1 334 ? 12.355 -2.953 11.565 1.00 95.56 334 TRP A C 1
ATOM 2574 O O . TRP A 1 334 ? 11.330 -2.724 12.206 1.00 95.56 334 TRP A O 1
ATOM 2584 N N . ALA A 1 335 ? 13.128 -3.996 11.821 1.00 94.31 335 ALA A N 1
ATOM 2585 C CA . ALA A 1 335 ? 12.991 -4.800 13.024 1.00 94.31 335 ALA A CA 1
ATOM 2586 C C . ALA A 1 335 ? 14.380 -5.091 13.579 1.00 94.31 335 ALA A C 1
ATOM 2588 O O . ALA A 1 335 ? 15.349 -5.172 12.823 1.00 94.31 335 ALA A O 1
ATOM 2589 N N . GLU A 1 336 ? 14.451 -5.209 14.897 1.00 93.06 336 GLU A N 1
ATOM 2590 C CA . GLU A 1 336 ? 15.668 -5.585 15.601 1.00 93.06 336 GLU A CA 1
ATOM 2591 C C . GLU A 1 336 ? 15.921 -7.089 15.418 1.00 93.06 336 GLU A C 1
ATOM 2593 O O . GLU A 1 336 ? 15.031 -7.918 15.645 1.00 93.06 336 GLU A O 1
ATOM 2598 N N . ASP A 1 337 ? 17.123 -7.425 14.963 1.00 90.12 337 ASP A N 1
ATOM 2599 C CA . ASP A 1 337 ? 17.654 -8.779 14.918 1.00 90.12 337 ASP A CA 1
ATOM 2600 C C . ASP A 1 337 ? 18.203 -9.168 16.312 1.00 90.12 337 ASP A C 1
ATOM 2602 O O . ASP A 1 337 ? 18.527 -8.304 17.127 1.00 90.12 337 ASP A O 1
ATOM 2606 N N . PRO A 1 338 ? 18.338 -10.471 16.634 1.00 89.12 338 PRO A N 1
ATOM 2607 C CA . PRO A 1 338 ? 18.786 -10.919 17.961 1.00 89.12 338 PRO A CA 1
ATOM 2608 C C . PRO A 1 338 ? 20.183 -10.437 18.385 1.00 89.12 338 PRO A C 1
ATOM 2610 O O . PRO A 1 338 ? 20.549 -10.580 19.549 1.00 89.12 338 PRO A O 1
ATOM 2613 N N . ASP A 1 339 ? 20.977 -9.928 17.444 1.00 90.31 339 ASP A N 1
ATOM 2614 C CA . ASP A 1 339 ? 22.301 -9.355 17.679 1.00 90.31 339 ASP A CA 1
ATOM 2615 C C . ASP A 1 339 ? 22.264 -7.855 18.040 1.00 90.31 339 ASP A C 1
ATOM 2617 O O . ASP A 1 339 ? 23.319 -7.251 18.234 1.00 90.31 339 ASP A O 1
ATOM 2621 N N . GLY A 1 340 ? 21.069 -7.261 18.155 1.00 89.06 340 GLY A N 1
ATOM 2622 C CA . GLY A 1 340 ? 20.856 -5.846 18.470 1.00 89.06 340 GLY A CA 1
ATOM 2623 C C . GLY A 1 340 ? 20.987 -4.914 17.263 1.00 89.06 340 GLY A C 1
ATOM 2624 O O . GLY A 1 340 ? 20.887 -3.694 17.413 1.00 89.06 340 GLY A O 1
ATOM 2625 N N . THR A 1 341 ? 21.218 -5.451 16.060 1.00 93.19 341 THR A N 1
ATOM 2626 C CA . THR A 1 341 ? 21.199 -4.659 14.825 1.00 93.19 341 THR A CA 1
ATOM 2627 C C . THR A 1 341 ? 19.779 -4.518 14.294 1.00 93.19 341 THR A C 1
ATOM 2629 O O . THR A 1 341 ? 18.944 -5.397 14.480 1.00 93.19 341 THR A O 1
ATOM 2632 N N . ALA A 1 342 ? 19.469 -3.411 13.620 1.00 94.50 342 ALA A N 1
ATOM 2633 C CA . ALA A 1 342 ? 18.194 -3.269 12.926 1.00 94.50 342 ALA A CA 1
ATOM 2634 C C . ALA A 1 342 ? 18.347 -3.616 11.445 1.00 94.50 342 ALA A C 1
ATOM 2636 O O . ALA A 1 342 ? 19.231 -3.108 10.744 1.00 94.50 342 ALA A O 1
ATOM 2637 N N . ARG A 1 343 ? 17.422 -4.433 10.939 1.00 93.94 343 ARG A N 1
ATOM 2638 C CA . ARG A 1 343 ? 17.366 -4.834 9.534 1.00 93.94 343 ARG A CA 1
ATOM 2639 C C . ARG A 1 343 ? 16.098 -4.338 8.856 1.00 93.94 343 ARG A C 1
ATOM 2641 O O . ARG A 1 343 ? 15.022 -4.301 9.446 1.00 93.94 343 ARG A O 1
ATOM 2648 N N . ARG A 1 344 ? 16.219 -3.990 7.572 1.00 94.31 344 ARG A N 1
ATOM 2649 C CA . ARG A 1 344 ? 15.089 -3.571 6.738 1.00 94.31 344 ARG A CA 1
ATOM 2650 C C . ARG A 1 344 ? 14.217 -4.767 6.322 1.00 94.31 344 ARG A C 1
ATOM 2652 O O . ARG A 1 344 ? 14.679 -5.735 5.709 1.00 94.31 344 ARG A O 1
ATOM 2659 N N . HIS A 1 345 ? 12.925 -4.653 6.595 1.00 93.94 345 HIS A N 1
ATOM 2660 C CA . HIS A 1 345 ? 11.834 -5.540 6.212 1.00 93.94 345 HIS A CA 1
ATOM 2661 C C . HIS A 1 345 ? 10.970 -4.911 5.122 1.00 93.94 345 HIS A C 1
ATOM 2663 O O . HIS A 1 345 ? 10.512 -3.777 5.246 1.00 93.94 345 HIS A O 1
ATOM 2669 N N . TRP A 1 346 ? 10.696 -5.674 4.065 1.00 93.75 346 TRP A N 1
ATOM 2670 C CA . TRP A 1 346 ? 9.881 -5.206 2.945 1.00 93.75 346 TRP A CA 1
ATOM 2671 C C . TRP A 1 346 ? 8.436 -5.672 3.074 1.00 93.75 346 TRP A C 1
ATOM 2673 O O . TRP A 1 346 ? 8.159 -6.873 3.008 1.00 93.75 346 TRP A O 1
ATOM 2683 N N . PHE A 1 347 ? 7.514 -4.722 3.209 1.00 94.31 347 PHE A N 1
ATOM 2684 C CA . PHE A 1 347 ? 6.083 -4.991 3.263 1.00 94.31 347 PHE A CA 1
ATOM 2685 C C . PHE A 1 347 ? 5.434 -4.789 1.898 1.00 94.31 347 PHE A C 1
ATOM 2687 O O . PHE A 1 347 ? 5.501 -3.713 1.294 1.00 94.31 347 PHE A O 1
ATOM 2694 N N . SER A 1 348 ? 4.802 -5.855 1.419 1.00 92.62 348 SER A N 1
ATOM 2695 C CA . SER A 1 348 ? 4.149 -5.928 0.119 1.00 92.62 348 SER A CA 1
ATOM 2696 C C . SER A 1 348 ? 2.684 -6.360 0.253 1.00 92.62 348 SER A C 1
ATOM 2698 O O . SER A 1 348 ? 2.171 -6.585 1.353 1.00 92.62 348 SER A O 1
ATOM 2700 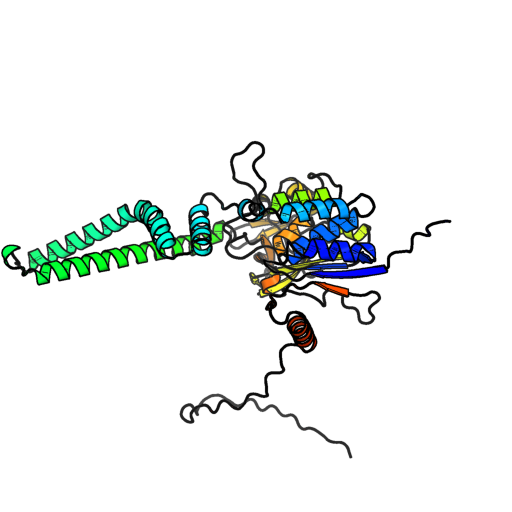N N . ASP A 1 349 ? 2.005 -6.459 -0.884 1.00 90.31 349 ASP A N 1
ATOM 2701 C CA . ASP A 1 349 ? 0.594 -6.781 -1.006 1.00 90.31 349 ASP A CA 1
ATOM 2702 C C . ASP A 1 349 ? 0.202 -8.006 -0.154 1.00 90.31 349 ASP A C 1
ATOM 2704 O O . ASP A 1 349 ? 0.853 -9.060 -0.170 1.00 90.31 349 ASP A O 1
ATOM 2708 N N . GLY A 1 350 ? -0.872 -7.867 0.627 1.00 81.88 350 GLY A N 1
ATOM 2709 C CA . GLY A 1 350 ? -1.351 -8.935 1.512 1.00 81.88 350 GLY A CA 1
ATOM 2710 C C . GLY A 1 350 ? -1.834 -10.180 0.773 1.00 81.88 350 GLY A C 1
ATOM 2711 O O . GLY A 1 350 ? -1.753 -11.290 1.298 1.00 81.88 350 GLY A O 1
ATOM 2712 N N . GLY A 1 351 ? -2.280 -10.008 -0.468 1.00 80.50 351 GLY A N 1
ATOM 2713 C CA . GLY A 1 351 ? -2.707 -11.073 -1.360 1.00 80.50 351 GLY A CA 1
ATOM 2714 C C . GLY A 1 351 ? -1.599 -12.036 -1.771 1.00 80.50 351 GLY A C 1
ATOM 2715 O O . GLY A 1 351 ? -1.921 -13.138 -2.210 1.00 80.50 351 GLY A O 1
ATOM 2716 N N . ILE A 1 352 ? -0.323 -11.677 -1.580 1.00 81.88 352 ILE A N 1
ATOM 2717 C CA . ILE A 1 352 ? 0.812 -12.581 -1.826 1.00 81.88 352 ILE A CA 1
ATOM 2718 C C . ILE A 1 352 ? 0.784 -13.770 -0.856 1.00 81.88 352 ILE A C 1
ATOM 2720 O O . ILE A 1 352 ? 1.011 -14.902 -1.274 1.00 81.88 352 ILE A O 1
ATOM 2724 N N . SER A 1 353 ? 0.498 -13.529 0.426 1.00 80.25 353 SER A N 1
ATOM 2725 C CA . SER A 1 353 ? 0.479 -14.574 1.458 1.00 80.25 353 SER A CA 1
ATOM 2726 C C . SER A 1 353 ? -0.931 -15.073 1.773 1.00 80.25 353 SER A C 1
ATOM 2728 O O . SER A 1 353 ? -1.162 -16.279 1.813 1.00 80.25 353 SER A O 1
ATOM 2730 N N . SER A 1 354 ? -1.893 -14.168 1.973 1.00 78.62 354 SER A N 1
ATOM 2731 C CA . SER A 1 354 ? -3.273 -14.518 2.312 1.00 78.62 354 SER A CA 1
ATOM 2732 C C . SER A 1 354 ? -4.251 -13.532 1.684 1.00 78.62 354 SER A C 1
ATOM 2734 O O . SER A 1 354 ? -4.592 -12.499 2.257 1.00 78.62 354 SER A O 1
ATOM 2736 N N . ASN A 1 355 ? -4.753 -13.898 0.503 1.00 80.25 355 ASN A N 1
ATOM 2737 C CA . ASN A 1 355 ? -5.666 -13.057 -0.268 1.00 80.25 355 ASN A CA 1
ATOM 2738 C C . ASN A 1 355 ? -7.109 -13.023 0.265 1.00 80.25 355 ASN A C 1
ATOM 2740 O O . ASN A 1 355 ? -7.879 -12.142 -0.111 1.00 80.25 355 ASN A O 1
ATOM 2744 N N . PHE A 1 356 ? -7.501 -13.979 1.112 1.00 83.94 356 PHE A N 1
ATOM 2745 C CA . PHE A 1 356 ? -8.823 -13.996 1.738 1.00 83.94 356 PHE A CA 1
ATOM 2746 C C . PHE A 1 356 ? -8.750 -14.562 3.161 1.00 83.94 356 PHE A C 1
ATOM 2748 O O . PHE A 1 356 ? -8.970 -15.761 3.355 1.00 83.94 356 PHE A O 1
ATOM 2755 N N . PRO A 1 357 ? -8.417 -13.734 4.164 1.00 75.88 357 PRO A N 1
ATOM 2756 C CA . PRO A 1 357 ? -8.268 -14.191 5.541 1.00 75.88 357 PRO A CA 1
ATOM 2757 C C . PRO A 1 357 ? -9.644 -14.372 6.205 1.00 75.88 357 PRO A C 1
ATOM 2759 O O . PRO A 1 357 ? -9.960 -13.673 7.154 1.00 75.88 357 PRO A O 1
ATOM 2762 N N . ILE A 1 358 ? -10.498 -15.275 5.706 1.00 82.62 358 ILE A N 1
ATOM 2763 C CA . ILE A 1 358 ? -11.880 -15.447 6.209 1.00 82.62 358 ILE A CA 1
ATOM 2764 C C . ILE A 1 358 ? -11.941 -15.803 7.706 1.00 82.62 358 ILE A C 1
ATOM 2766 O O . ILE A 1 358 ? -12.907 -15.474 8.378 1.00 82.62 358 ILE A O 1
ATOM 2770 N N . HIS A 1 359 ? -10.869 -16.391 8.236 1.00 83.38 359 HIS A N 1
ATOM 2771 C CA . HIS A 1 359 ? -10.742 -16.813 9.630 1.00 83.38 359 HIS A CA 1
ATOM 2772 C C . HIS A 1 359 ? -10.307 -15.691 10.593 1.00 83.38 359 HIS A C 1
ATOM 2774 O O . HIS A 1 359 ? -10.066 -15.944 11.770 1.00 83.38 359 HIS A O 1
ATOM 2780 N N . LEU A 1 360 ? -10.143 -14.448 10.116 1.00 83.62 360 LEU A N 1
ATOM 2781 C CA . LEU A 1 360 ? -9.537 -13.345 10.882 1.00 83.62 360 LEU A CA 1
ATOM 2782 C C . LEU A 1 360 ? -10.274 -13.030 12.191 1.00 83.62 360 LEU A C 1
ATOM 2784 O O . LEU A 1 360 ? -9.662 -12.563 13.152 1.00 83.62 360 LEU A O 1
ATOM 2788 N N . PHE A 1 361 ? -11.587 -13.257 12.205 1.00 87.19 361 PHE A N 1
ATOM 2789 C CA . PHE A 1 361 ? -12.472 -12.932 13.320 1.00 87.19 361 PHE A CA 1
ATOM 2790 C C . PHE A 1 361 ? -13.173 -14.158 13.905 1.00 87.19 361 PHE A C 1
ATOM 2792 O O . PHE A 1 361 ? -14.085 -13.993 14.716 1.00 87.19 361 PHE A O 1
ATOM 2799 N N . ASP A 1 362 ? -12.739 -15.363 13.527 1.00 84.62 362 ASP A N 1
ATOM 2800 C CA . ASP A 1 362 ? -13.327 -16.597 14.033 1.00 84.62 362 ASP A CA 1
ATOM 2801 C C . ASP A 1 362 ? -13.156 -16.690 15.551 1.00 84.62 362 ASP A C 1
ATOM 2803 O O . ASP A 1 362 ? -12.111 -16.374 16.126 1.00 84.62 362 ASP A O 1
ATOM 2807 N N . ALA A 1 363 ? -14.219 -17.142 16.202 1.00 84.25 363 ALA A N 1
ATOM 2808 C CA . ALA A 1 363 ? -14.256 -17.426 17.623 1.00 84.25 363 ALA A CA 1
ATOM 2809 C C . ALA A 1 363 ? -14.856 -18.816 17.821 1.00 84.25 363 ALA A C 1
ATOM 2811 O O . ALA A 1 363 ? -15.697 -19.252 17.036 1.00 84.25 363 ALA A O 1
ATOM 2812 N N . TRP A 1 364 ? -14.461 -19.489 18.903 1.00 84.31 364 TRP A N 1
ATOM 2813 C CA . TRP A 1 364 ? -14.966 -20.822 19.252 1.00 84.31 364 TRP A CA 1
ATOM 2814 C C . TRP A 1 364 ? -16.497 -20.872 19.322 1.00 84.31 364 TRP A C 1
ATOM 2816 O O . TRP A 1 364 ? -17.103 -21.857 18.914 1.00 84.31 364 TRP A O 1
ATOM 2826 N N . VAL A 1 365 ? -17.116 -19.790 19.802 1.00 87.50 365 VAL A N 1
ATOM 2827 C CA . VAL A 1 365 ? -18.565 -19.582 19.765 1.00 87.50 365 VAL A CA 1
ATOM 2828 C C . VAL A 1 365 ? -18.835 -18.249 19.058 1.00 87.50 365 VAL A C 1
ATOM 2830 O O . VAL A 1 365 ? -18.610 -17.189 19.653 1.00 87.50 365 VAL A O 1
ATOM 2833 N N . PRO A 1 366 ? -19.280 -18.264 17.788 1.00 83.75 366 PRO A N 1
ATOM 2834 C CA . PRO A 1 366 ? -19.591 -17.045 17.051 1.00 83.75 366 PRO A CA 1
ATOM 2835 C C . PRO A 1 366 ? -20.737 -16.270 17.709 1.00 83.75 366 PRO A C 1
ATOM 2837 O O . PRO A 1 366 ? -21.819 -16.803 17.933 1.00 83.75 366 PRO A O 1
ATOM 2840 N N . THR A 1 367 ? -20.512 -14.987 17.999 1.00 87.75 367 THR A N 1
ATOM 2841 C CA . THR A 1 367 ? -21.537 -14.101 18.595 1.00 87.75 367 THR A CA 1
ATOM 2842 C C . THR A 1 367 ? -22.348 -13.335 17.551 1.00 87.75 367 THR A C 1
ATOM 2844 O O . THR A 1 367 ? -23.317 -12.660 17.892 1.00 87.75 367 THR A O 1
ATOM 2847 N N . ARG A 1 368 ? -21.924 -13.385 16.285 1.00 91.00 368 ARG A N 1
ATOM 2848 C CA . ARG A 1 368 ? -22.491 -12.641 15.157 1.00 91.00 368 ARG A CA 1
ATOM 2849 C C . ARG A 1 368 ? -22.123 -13.318 13.830 1.00 91.00 368 ARG A C 1
ATOM 2851 O O . ARG A 1 368 ? -21.151 -14.073 13.807 1.00 91.00 368 ARG A O 1
ATOM 2858 N N . PRO A 1 369 ? -22.862 -13.062 12.738 1.00 92.69 369 PRO A N 1
ATOM 2859 C CA . PRO A 1 369 ? -22.510 -13.585 11.422 1.00 92.69 369 PRO A CA 1
ATOM 2860 C C . PRO A 1 369 ? -21.251 -12.917 10.849 1.00 92.69 369 PRO A C 1
ATOM 2862 O O . PRO A 1 369 ? -21.063 -11.706 10.998 1.00 92.69 369 PRO A O 1
ATOM 2865 N N . THR A 1 370 ? -20.454 -13.701 10.118 1.00 92.50 370 THR A N 1
ATOM 2866 C CA . THR A 1 370 ? -19.320 -13.231 9.309 1.00 92.50 370 THR A CA 1
ATOM 2867 C C . THR A 1 370 ? -19.678 -13.319 7.830 1.00 92.50 370 THR A C 1
ATOM 2869 O O . THR A 1 370 ? -19.998 -14.392 7.320 1.00 92.50 370 THR A O 1
ATOM 2872 N N . PHE A 1 371 ? -19.605 -12.194 7.124 1.00 92.25 371 PHE A N 1
ATOM 2873 C CA . PHE A 1 371 ? -19.808 -12.120 5.682 1.00 92.25 371 PHE A CA 1
ATOM 2874 C C . PHE A 1 371 ? -18.467 -12.065 4.954 1.00 92.25 371 PHE A C 1
ATOM 2876 O O . PHE A 1 371 ? -17.647 -11.178 5.190 1.00 92.25 371 PHE A O 1
ATOM 2883 N N . GLY A 1 372 ? -18.265 -12.998 4.028 1.00 90.44 372 GLY A N 1
ATOM 2884 C CA . GLY A 1 372 ? -17.118 -13.024 3.132 1.00 90.44 372 GLY A CA 1
ATOM 2885 C C . GLY A 1 372 ? -17.485 -12.525 1.735 1.00 90.44 372 GLY A C 1
ATOM 2886 O O . GLY A 1 372 ? -18.349 -13.111 1.088 1.00 90.44 372 GLY A O 1
ATOM 2887 N N . LEU A 1 373 ? -16.820 -11.477 1.243 1.00 88.38 373 LEU A N 1
ATOM 2888 C CA . LEU A 1 373 ? -16.992 -10.984 -0.127 1.00 88.38 373 LEU A CA 1
ATOM 2889 C C . LEU A 1 373 ? -15.804 -11.390 -1.002 1.00 88.38 373 LEU A C 1
ATOM 2891 O O . LEU A 1 373 ? -14.651 -11.055 -0.720 1.00 88.38 373 LEU A O 1
ATOM 2895 N N . ASN A 1 374 ? -16.107 -12.094 -2.091 1.00 84.31 374 ASN A N 1
ATOM 2896 C CA . ASN A 1 374 ? -15.144 -12.588 -3.067 1.00 84.31 374 ASN A CA 1
ATOM 2897 C C . ASN A 1 374 ? -15.752 -12.472 -4.468 1.00 84.31 374 ASN A C 1
ATOM 2899 O O . ASN A 1 374 ? -16.824 -13.016 -4.721 1.00 84.31 374 ASN A O 1
ATOM 2903 N N . LEU A 1 375 ? -15.072 -11.761 -5.369 1.00 77.69 375 LEU A N 1
ATOM 2904 C CA . LEU A 1 375 ? -15.470 -11.704 -6.771 1.00 77.69 375 LEU A CA 1
ATOM 2905 C C . LEU A 1 375 ? -14.766 -12.788 -7.576 1.00 77.69 375 LEU A C 1
ATOM 2907 O O . LEU A 1 375 ? -13.541 -12.920 -7.545 1.00 77.69 375 LEU A O 1
ATOM 2911 N N . VAL A 1 376 ? -15.563 -13.509 -8.352 1.00 72.69 376 VAL A N 1
ATOM 2912 C CA . VAL A 1 376 ? -15.117 -14.535 -9.287 1.00 72.69 376 VAL A CA 1
ATOM 2913 C C . VAL A 1 376 ? -15.604 -14.196 -10.686 1.00 72.69 376 VAL A C 1
ATOM 2915 O O . VAL A 1 376 ? -16.670 -13.604 -10.860 1.00 72.69 376 VAL A O 1
ATOM 2918 N N . GLN A 1 377 ? -14.802 -14.542 -11.689 1.00 67.81 377 GLN A N 1
ATOM 2919 C CA . GLN A 1 377 ? -15.279 -14.547 -13.064 1.00 67.81 377 GLN A CA 1
ATOM 2920 C C . GLN A 1 377 ? -16.120 -15.799 -13.261 1.00 67.81 377 GLN A C 1
ATOM 2922 O O . GLN A 1 377 ? -15.687 -16.891 -12.909 1.00 67.81 377 GLN A O 1
ATOM 2927 N N . ILE A 1 378 ? -17.315 -15.598 -13.794 1.00 67.94 378 ILE A N 1
ATOM 2928 C CA . ILE A 1 378 ? -18.297 -16.641 -14.046 1.00 67.94 378 ILE A CA 1
ATOM 2929 C C . ILE A 1 378 ? -18.616 -16.596 -15.542 1.00 67.94 378 ILE A C 1
ATOM 2931 O O . ILE A 1 378 ? -18.791 -15.501 -16.096 1.00 67.94 378 ILE A O 1
ATOM 2935 N N . ASP A 1 379 ? -18.671 -17.752 -16.201 1.00 68.25 379 ASP A N 1
ATOM 2936 C CA . ASP A 1 379 ? -19.171 -17.855 -17.569 1.00 68.25 379 ASP A CA 1
ATOM 2937 C C . ASP A 1 379 ? -20.650 -17.441 -17.598 1.00 68.25 379 ASP A C 1
ATOM 2939 O O . ASP A 1 379 ? -21.493 -17.907 -16.824 1.00 68.25 379 ASP A O 1
ATOM 2943 N N . ARG A 1 380 ? -20.987 -16.553 -18.535 1.00 72.06 380 ARG A N 1
ATOM 2944 C CA . ARG A 1 380 ? -22.349 -16.042 -18.729 1.00 72.06 380 ARG A CA 1
ATOM 2945 C C . ARG A 1 380 ? -23.355 -17.146 -19.048 1.00 72.06 380 ARG A C 1
ATOM 2947 O O . ARG A 1 380 ? -24.546 -16.928 -18.846 1.00 72.06 380 ARG A O 1
ATOM 2954 N N . ASN A 1 381 ? -22.898 -18.295 -19.538 1.00 76.12 381 ASN A N 1
ATOM 2955 C CA . ASN A 1 381 ? -23.770 -19.372 -19.994 1.00 76.12 381 ASN A CA 1
ATOM 2956 C C . ASN A 1 381 ? -24.429 -20.168 -18.854 1.00 76.12 381 ASN A C 1
ATOM 2958 O O . ASN A 1 381 ? -25.491 -20.746 -19.078 1.00 76.12 381 ASN A O 1
ATOM 2962 N N . ASN A 1 382 ? -23.853 -20.206 -17.643 1.00 70.56 382 ASN A N 1
ATOM 2963 C CA . ASN A 1 382 ? -24.487 -20.878 -16.499 1.00 70.56 382 ASN A CA 1
ATOM 2964 C C . ASN A 1 382 ? -24.047 -20.315 -15.131 1.00 70.56 382 ASN A C 1
ATOM 2966 O O . ASN A 1 382 ? -23.365 -20.992 -14.353 1.00 70.56 382 ASN A O 1
ATOM 2970 N N . PRO A 1 383 ? -24.445 -19.074 -14.804 1.00 70.62 383 PRO A N 1
ATOM 2971 C CA . PRO A 1 383 ? -23.842 -18.357 -13.694 1.00 70.62 383 PRO A CA 1
ATOM 2972 C C . PRO A 1 383 ? -24.210 -18.890 -12.306 1.00 70.62 383 PRO A C 1
ATOM 2974 O O . PRO A 1 383 ? -23.416 -18.782 -11.373 1.00 70.62 383 PRO A O 1
ATOM 2977 N N . SER A 1 384 ? -25.400 -19.475 -12.148 1.00 72.19 384 SER A N 1
ATOM 2978 C CA . SER A 1 384 ? -25.865 -20.016 -10.866 1.00 72.19 384 SER A CA 1
ATOM 2979 C C . SER A 1 384 ? -25.130 -21.297 -10.479 1.00 72.19 384 SER A C 1
ATOM 2981 O O . SER A 1 384 ? -24.755 -21.454 -9.317 1.00 72.19 384 SER A O 1
ATOM 2983 N N . LYS A 1 385 ? -24.886 -22.190 -11.446 1.00 70.88 385 LYS A N 1
ATOM 2984 C CA . LYS A 1 385 ? -24.162 -23.440 -11.209 1.00 70.88 385 LYS A CA 1
ATOM 2985 C C . LYS A 1 385 ? -22.698 -23.177 -10.865 1.00 70.88 385 LYS A C 1
ATOM 2987 O O . LYS A 1 385 ? -22.215 -23.707 -9.876 1.00 70.88 385 LYS A O 1
ATOM 2992 N N . GLU A 1 386 ? -22.020 -22.309 -11.613 1.00 68.19 386 GLU A N 1
ATOM 2993 C CA . GLU A 1 386 ? -20.614 -21.990 -11.335 1.00 68.19 386 GLU A CA 1
ATOM 2994 C C . GLU A 1 386 ? -20.419 -21.270 -9.998 1.00 68.19 386 GLU A C 1
ATOM 2996 O O . GLU A 1 386 ? -19.456 -21.551 -9.285 1.00 68.19 386 GLU A O 1
ATOM 3001 N N . ALA A 1 387 ? -21.337 -20.376 -9.617 1.00 68.19 387 ALA A N 1
ATOM 3002 C CA . ALA A 1 387 ? -21.291 -19.747 -8.301 1.00 68.19 387 ALA A CA 1
ATOM 3003 C C . ALA A 1 387 ? -21.442 -20.784 -7.175 1.00 68.19 387 ALA A C 1
ATOM 3005 O O . ALA A 1 387 ? -20.694 -20.739 -6.198 1.00 68.19 387 ALA A O 1
ATOM 3006 N N . ALA A 1 388 ? -22.376 -21.731 -7.322 1.00 68.75 388 ALA A N 1
ATOM 3007 C CA . ALA A 1 388 ? -22.578 -22.811 -6.359 1.00 68.75 388 ALA A CA 1
ATOM 3008 C C . ALA A 1 388 ? -21.361 -23.749 -6.287 1.00 68.75 388 ALA A C 1
ATOM 3010 O O . ALA A 1 388 ? -20.865 -24.012 -5.192 1.00 68.75 388 ALA A O 1
ATOM 3011 N N . ASP A 1 389 ? -20.827 -24.172 -7.435 1.00 67.19 389 ASP A N 1
ATOM 3012 C CA . ASP A 1 389 ? -19.638 -25.027 -7.529 1.00 67.19 389 ASP A CA 1
ATOM 3013 C C . ASP A 1 389 ? -18.403 -24.335 -6.921 1.00 67.19 389 ASP A C 1
ATOM 3015 O O . ASP A 1 389 ? -17.590 -24.972 -6.244 1.00 67.19 389 ASP A O 1
ATOM 3019 N N . TYR A 1 390 ? -18.270 -23.016 -7.099 1.00 67.12 390 TYR A N 1
ATOM 3020 C CA . TYR A 1 390 ? -17.193 -22.234 -6.497 1.00 67.12 390 TYR A CA 1
ATOM 3021 C C . TYR A 1 390 ? -17.296 -22.178 -4.970 1.00 67.12 390 TYR A C 1
ATOM 3023 O O . TYR A 1 390 ? -16.299 -22.402 -4.278 1.00 67.12 390 TYR A O 1
ATOM 3031 N N . VAL A 1 391 ? -18.488 -21.889 -4.435 1.00 68.94 391 VAL A N 1
ATOM 3032 C CA . VAL A 1 391 ? -18.728 -21.890 -2.984 1.00 68.94 391 VAL A CA 1
ATOM 3033 C C . VAL A 1 391 ? -18.447 -23.276 -2.416 1.00 68.94 391 VAL A C 1
ATOM 3035 O O . VAL A 1 391 ? -17.713 -23.384 -1.438 1.00 68.94 391 VAL A O 1
ATOM 3038 N N . GLN A 1 392 ? -18.941 -24.327 -3.069 1.00 65.31 392 GLN A N 1
ATOM 3039 C CA . GLN A 1 392 ? -18.719 -25.708 -2.657 1.00 65.31 392 GLN A CA 1
ATOM 3040 C C . GLN A 1 392 ? -17.222 -26.052 -2.626 1.00 65.31 392 GLN A C 1
ATOM 3042 O O . GLN A 1 392 ? -16.718 -26.512 -1.608 1.00 65.31 392 GLN A O 1
ATOM 3047 N N . THR A 1 393 ? -16.477 -25.714 -3.683 1.00 65.44 393 THR A N 1
ATOM 3048 C CA . THR A 1 393 ? -15.019 -25.924 -3.750 1.00 65.44 393 THR A CA 1
ATOM 3049 C C . THR A 1 393 ? -14.272 -25.170 -2.648 1.00 65.44 393 THR A C 1
ATOM 3051 O O . THR A 1 393 ? -13.281 -25.661 -2.111 1.00 65.44 393 THR A O 1
ATOM 3054 N N . TYR A 1 394 ? -14.718 -23.960 -2.308 1.00 64.50 394 TYR A N 1
ATOM 3055 C CA . TYR A 1 394 ? -14.105 -23.183 -1.235 1.00 64.50 394 TYR A CA 1
ATOM 3056 C C . TYR A 1 394 ? -14.377 -23.801 0.145 1.00 64.50 394 TYR A C 1
ATOM 3058 O O . TYR A 1 394 ? -13.461 -23.879 0.963 1.00 64.50 394 TYR A O 1
ATOM 3066 N N . MET A 1 395 ? -15.604 -24.272 0.386 1.00 66.50 395 MET A N 1
ATOM 3067 C CA . MET A 1 395 ? -16.008 -24.906 1.649 1.00 66.50 395 MET A CA 1
ATOM 3068 C C . MET A 1 395 ? -15.378 -26.291 1.838 1.00 66.50 395 MET A C 1
ATOM 3070 O O . MET A 1 395 ? -14.999 -26.643 2.953 1.00 66.50 395 MET A O 1
ATOM 3074 N N . ASP A 1 396 ? -15.204 -27.050 0.755 1.00 66.69 396 ASP A N 1
ATOM 3075 C CA . ASP A 1 396 ? -14.606 -28.390 0.784 1.00 66.69 396 ASP A CA 1
ATOM 3076 C C . ASP A 1 396 ? -13.068 -28.357 0.928 1.00 66.69 396 ASP A C 1
ATOM 3078 O O . ASP A 1 396 ? -12.437 -29.382 1.210 1.00 66.69 396 ASP A O 1
ATOM 3082 N N . GLY A 1 397 ? -12.455 -27.176 0.775 1.00 51.75 397 GLY A N 1
ATOM 3083 C CA . GLY A 1 397 ? -11.005 -27.000 0.715 1.00 51.75 397 GLY A CA 1
ATOM 3084 C C . GLY A 1 397 ? -10.411 -27.499 -0.612 1.00 51.75 397 GLY A C 1
ATOM 3085 O O . GLY A 1 397 ? -11.130 -27.994 -1.481 1.00 51.75 397 GLY A O 1
ATOM 3086 N N . PRO A 1 398 ? -9.082 -27.376 -0.825 1.00 48.25 398 PRO A N 1
ATOM 3087 C CA . PRO A 1 398 ? -8.462 -27.941 -2.019 1.00 48.25 398 PRO A CA 1
ATOM 3088 C C . PRO A 1 398 ? -8.822 -29.429 -2.096 1.00 48.25 398 PRO A C 1
ATOM 3090 O O . PRO A 1 398 ? -8.751 -30.103 -1.060 1.00 48.25 398 PRO A O 1
ATOM 3093 N N . PRO A 1 399 ? -9.184 -29.960 -3.282 1.00 45.59 399 PRO A N 1
ATOM 3094 C CA . PRO A 1 399 ? -9.526 -31.365 -3.411 1.00 45.59 399 PRO A CA 1
ATOM 3095 C C . PRO A 1 399 ? -8.402 -32.163 -2.770 1.00 45.59 399 PRO A C 1
ATOM 3097 O O . PRO A 1 399 ? -7.229 -31.955 -3.110 1.00 45.59 399 PRO A O 1
ATOM 3100 N N . ARG A 1 400 ? -8.747 -33.022 -1.797 1.00 41.81 400 ARG A N 1
ATOM 3101 C CA . ARG A 1 400 ? -7.791 -33.968 -1.216 1.00 41.81 400 ARG A CA 1
ATOM 3102 C C . ARG A 1 400 ? -7.087 -34.587 -2.406 1.00 41.81 400 ARG A C 1
ATOM 3104 O O . ARG A 1 400 ? -7.753 -35.232 -3.218 1.00 41.81 400 ARG A O 1
ATOM 3111 N N . ARG A 1 401 ? -5.783 -34.309 -2.566 1.00 34.88 401 ARG A N 1
ATOM 3112 C CA . ARG A 1 401 ? -5.011 -34.899 -3.660 1.00 34.88 401 ARG A CA 1
ATOM 3113 C C . ARG A 1 401 ? -5.380 -36.380 -3.652 1.00 34.88 401 ARG A C 1
ATOM 3115 O O . ARG A 1 401 ? -5.299 -36.974 -2.569 1.00 34.88 401 ARG A O 1
ATOM 3122 N N . PRO A 1 402 ? -5.836 -36.965 -4.774 1.00 34.16 402 PRO A N 1
ATOM 3123 C CA . PRO A 1 402 ? -6.027 -38.404 -4.802 1.00 34.16 402 PRO A CA 1
ATOM 3124 C C . PRO A 1 402 ? -4.724 -39.011 -4.271 1.00 34.16 402 PRO A C 1
ATOM 3126 O O . PRO A 1 402 ? -3.659 -38.497 -4.647 1.00 34.16 402 PRO A O 1
ATOM 3129 N N . PRO A 1 403 ? -4.776 -39.992 -3.344 1.00 34.28 403 PRO A N 1
ATOM 3130 C CA . PRO A 1 403 ? -3.568 -40.594 -2.794 1.00 34.28 403 PRO A CA 1
ATOM 3131 C C . PRO A 1 403 ? -2.677 -40.901 -3.980 1.00 34.28 403 PRO A C 1
ATOM 3133 O O . PRO A 1 403 ? -3.168 -41.535 -4.917 1.00 34.28 403 PRO A O 1
ATOM 3136 N N . CYS A 1 404 ? -1.470 -40.313 -3.987 1.00 30.81 404 CYS A N 1
ATOM 3137 C CA . CYS A 1 404 ? -0.561 -40.299 -5.125 1.00 30.81 404 CYS A CA 1
ATOM 3138 C C . CYS A 1 404 ? -0.743 -41.592 -5.911 1.00 30.81 404 CYS A C 1
ATOM 3140 O O . CYS A 1 404 ? -0.337 -42.650 -5.425 1.00 30.81 404 CYS A O 1
ATOM 3142 N N . ARG A 1 405 ? -1.386 -41.539 -7.091 1.00 32.78 405 ARG A N 1
ATOM 3143 C CA . ARG A 1 405 ? -1.254 -42.653 -8.027 1.00 32.78 405 ARG A CA 1
ATOM 3144 C C . ARG A 1 405 ? 0.241 -42.777 -8.188 1.00 32.78 405 ARG A C 1
ATOM 3146 O O . ARG A 1 405 ? 0.873 -41.811 -8.610 1.00 32.78 405 ARG A O 1
ATOM 3153 N N . SER A 1 406 ? 0.784 -43.890 -7.705 1.00 34.34 406 SER A N 1
ATOM 3154 C CA . SER A 1 406 ? 2.208 -44.162 -7.694 1.00 34.34 406 SER A CA 1
ATOM 3155 C C . SER A 1 406 ? 2.748 -43.749 -9.052 1.00 34.34 406 SER A C 1
ATOM 3157 O O . SER A 1 406 ? 2.427 -44.383 -10.061 1.00 34.34 406 SER A O 1
ATOM 3159 N N . VAL A 1 407 ? 3.499 -42.651 -9.090 1.00 31.58 407 VAL A N 1
ATOM 3160 C CA . VAL A 1 407 ? 4.305 -42.327 -10.253 1.00 31.58 407 VAL A CA 1
ATOM 3161 C C . VAL A 1 407 ? 5.271 -43.496 -10.324 1.00 31.58 407 VAL A C 1
ATOM 3163 O O . VAL A 1 407 ? 6.152 -43.639 -9.475 1.00 31.58 407 VAL A O 1
ATOM 3166 N N . ARG A 1 408 ? 5.011 -44.427 -11.246 1.00 28.89 408 ARG A N 1
ATOM 3167 C CA . ARG A 1 408 ? 5.946 -45.494 -11.577 1.00 28.89 408 ARG A CA 1
ATOM 3168 C C . ARG A 1 408 ? 7.110 -44.783 -12.246 1.00 28.89 408 ARG A C 1
ATOM 3170 O O . ARG A 1 408 ? 7.080 -44.504 -13.439 1.00 28.89 408 ARG A O 1
ATOM 3177 N N . TRP A 1 409 ? 8.088 -44.409 -11.434 1.00 29.94 409 TRP A N 1
ATOM 3178 C CA . TRP A 1 409 ? 9.380 -43.978 -11.926 1.00 29.94 409 TRP A CA 1
ATOM 3179 C C . TRP A 1 409 ? 9.945 -45.106 -12.801 1.00 29.94 409 TRP A C 1
ATOM 3181 O O . TRP A 1 409 ? 9.821 -46.277 -12.416 1.00 29.94 409 TRP A O 1
ATOM 3191 N N . PRO A 1 410 ? 10.521 -44.800 -13.976 1.00 32.28 410 PRO A N 1
ATOM 3192 C CA . PRO A 1 410 ? 11.227 -45.799 -14.757 1.00 32.28 410 PRO A CA 1
ATOM 3193 C C . PRO A 1 410 ? 12.256 -46.489 -13.856 1.00 32.28 410 PRO A C 1
ATOM 3195 O O . PRO A 1 410 ? 12.972 -45.831 -13.101 1.00 32.28 410 PRO A O 1
ATOM 3198 N N . ALA A 1 411 ? 12.323 -47.819 -13.927 1.00 37.75 411 ALA A N 1
ATOM 3199 C CA . ALA A 1 411 ? 13.144 -48.667 -13.060 1.00 37.75 411 ALA A CA 1
ATOM 3200 C C . ALA A 1 411 ? 14.669 -48.405 -13.149 1.00 37.75 411 ALA A C 1
ATOM 3202 O O . ALA A 1 411 ? 15.449 -49.098 -12.503 1.00 37.75 411 ALA A O 1
ATOM 3203 N N . SER A 1 412 ? 15.109 -47.406 -13.918 1.00 36.75 412 SER A N 1
ATOM 3204 C CA . SER A 1 412 ? 16.510 -47.035 -14.116 1.00 36.75 412 SER A CA 1
ATOM 3205 C C . SER A 1 412 ? 17.081 -46.062 -13.074 1.00 36.75 412 SER A C 1
ATOM 3207 O O . SER A 1 412 ? 18.287 -45.849 -13.072 1.00 36.75 412 SER A O 1
ATOM 3209 N N . TRP A 1 413 ? 16.277 -45.515 -12.154 1.00 36.31 413 TRP A N 1
ATOM 3210 C CA . TRP A 1 413 ? 16.743 -44.557 -11.127 1.00 36.31 413 TRP A CA 1
ATOM 3211 C C . TRP A 1 413 ? 16.804 -45.143 -9.705 1.00 36.31 413 TRP A C 1
ATOM 3213 O O . TRP A 1 413 ? 16.648 -44.445 -8.704 1.00 36.31 413 TRP A O 1
ATOM 3223 N N . GLY A 1 414 ? 17.019 -46.454 -9.593 1.00 35.09 414 GLY A N 1
ATOM 3224 C CA . GLY A 1 414 ? 17.156 -47.145 -8.315 1.00 35.09 414 GLY A CA 1
ATOM 3225 C C . GLY A 1 414 ? 18.611 -47.322 -7.897 1.00 35.09 414 GLY A C 1
ATOM 3226 O O . GLY A 1 414 ? 19.208 -48.333 -8.261 1.00 35.09 414 GLY A O 1
ATOM 3227 N N . ARG A 1 415 ? 19.147 -46.381 -7.104 1.00 37.19 415 ARG A N 1
ATOM 3228 C CA . ARG A 1 415 ? 20.098 -46.612 -5.990 1.00 37.19 415 ARG A CA 1
ATOM 3229 C C . ARG A 1 415 ? 20.669 -45.277 -5.500 1.00 37.19 415 ARG A C 1
ATOM 3231 O O . ARG A 1 415 ? 21.542 -44.757 -6.175 1.00 37.19 415 ARG A O 1
ATOM 3238 N N . SER A 1 416 ? 20.194 -44.800 -4.336 1.00 36.19 416 SER A N 1
ATOM 3239 C CA . SER A 1 416 ? 20.980 -44.097 -3.287 1.00 36.19 416 SER A CA 1
ATOM 3240 C C . SER A 1 416 ? 20.220 -43.026 -2.474 1.00 36.19 416 SER A C 1
ATOM 3242 O O . SER A 1 416 ? 20.751 -41.948 -2.271 1.00 36.19 416 SER A O 1
ATOM 3244 N N . TRP A 1 417 ? 19.032 -43.296 -1.912 1.00 30.50 417 TRP A N 1
ATOM 3245 C CA . TRP A 1 417 ? 18.541 -42.467 -0.787 1.00 30.50 417 TRP A CA 1
ATOM 3246 C C . TRP A 1 417 ? 17.866 -43.310 0.313 1.00 30.50 417 TRP A C 1
ATOM 3248 O O . TRP A 1 417 ? 17.162 -44.272 -0.017 1.00 30.50 417 TRP A O 1
ATOM 3258 N N . PRO A 1 418 ? 18.087 -43.012 1.613 1.00 32.97 418 PRO A N 1
ATOM 3259 C CA . PRO A 1 418 ? 17.634 -43.855 2.720 1.00 32.97 418 PRO A CA 1
ATOM 3260 C C . PRO A 1 418 ? 16.118 -43.737 2.920 1.00 32.97 418 PRO A C 1
ATOM 3262 O O . PRO A 1 418 ? 15.564 -42.641 2.958 1.00 32.97 418 PRO A O 1
ATOM 3265 N N . ARG A 1 419 ? 15.429 -44.875 3.077 1.00 31.03 419 ARG A N 1
ATOM 3266 C CA . ARG A 1 419 ? 13.997 -44.913 3.413 1.00 31.03 419 ARG A CA 1
ATOM 3267 C C . ARG A 1 419 ? 13.779 -44.473 4.865 1.00 31.03 419 ARG A C 1
ATOM 3269 O O . ARG A 1 419 ? 14.188 -45.185 5.779 1.00 31.03 419 ARG A O 1
ATOM 3276 N N . CYS A 1 420 ? 13.045 -43.382 5.077 1.00 27.22 420 CYS A N 1
ATOM 3277 C CA . CYS A 1 420 ? 12.394 -43.113 6.361 1.00 27.22 420 CYS A CA 1
ATOM 3278 C C . CYS A 1 420 ? 11.288 -44.155 6.600 1.00 27.22 420 CYS A C 1
ATOM 3280 O O . CYS A 1 420 ? 10.324 -44.231 5.838 1.00 27.22 420 CYS A O 1
ATOM 3282 N N . LYS A 1 421 ? 11.429 -44.969 7.652 1.00 29.66 421 LYS A N 1
ATOM 3283 C CA . LYS A 1 421 ? 10.369 -45.854 8.152 1.00 29.66 421 LYS A CA 1
ATOM 3284 C C . LYS A 1 421 ? 9.360 -45.013 8.937 1.00 29.66 421 LYS A C 1
ATOM 3286 O O . LYS A 1 421 ? 9.666 -44.571 10.038 1.00 29.66 421 LYS A O 1
ATOM 3291 N N . THR A 1 422 ? 8.156 -44.823 8.410 1.00 33.88 422 THR A N 1
ATOM 3292 C CA . THR A 1 422 ? 7.002 -44.398 9.210 1.00 33.88 422 THR A CA 1
ATOM 3293 C C . THR A 1 422 ? 6.323 -45.643 9.780 1.00 33.88 422 THR A C 1
ATOM 3295 O O . THR A 1 422 ? 5.674 -46.404 9.067 1.00 33.88 422 THR A O 1
ATOM 3298 N N . GLY A 1 423 ? 6.530 -45.892 11.073 1.00 29.97 423 GLY A N 1
ATOM 3299 C CA . GLY A 1 423 ? 5.779 -46.888 11.832 1.00 29.97 423 GLY A CA 1
ATOM 3300 C C . GLY A 1 423 ? 4.456 -46.290 12.300 1.00 29.97 423 GLY A C 1
ATOM 3301 O O . GLY A 1 423 ? 4.452 -45.368 13.106 1.00 29.97 423 GLY A O 1
ATOM 3302 N N . ALA A 1 424 ? 3.342 -46.815 11.797 1.00 30.38 424 ALA A N 1
ATOM 3303 C CA . ALA A 1 424 ? 2.015 -46.591 12.355 1.00 30.38 424 ALA A CA 1
ATOM 3304 C C . ALA A 1 424 ? 1.327 -47.954 12.490 1.00 30.38 424 ALA A C 1
ATOM 3306 O O . ALA A 1 424 ? 0.684 -48.444 11.562 1.00 30.38 424 ALA A O 1
ATOM 3307 N N . THR A 1 425 ? 1.512 -48.598 13.639 1.00 32.12 425 THR A N 1
ATOM 3308 C CA . THR A 1 425 ? 0.703 -49.741 14.068 1.00 32.12 425 THR A CA 1
ATOM 3309 C C . THR A 1 425 ? -0.653 -49.220 14.534 1.00 32.12 425 THR A C 1
ATOM 3311 O O . THR A 1 425 ? -0.744 -48.527 15.544 1.00 32.12 425 THR A O 1
ATOM 3314 N N . ARG A 1 426 ? -1.707 -49.540 13.777 1.00 33.12 426 ARG A N 1
ATOM 3315 C CA . ARG A 1 426 ? -3.102 -49.440 14.220 1.00 33.12 426 ARG A CA 1
ATOM 3316 C C . ARG A 1 426 ? -3.387 -50.595 15.180 1.00 33.12 426 ARG A C 1
ATOM 3318 O O . ARG A 1 426 ? -3.255 -51.745 14.774 1.00 33.12 426 ARG A O 1
ATOM 3325 N N . SER A 1 427 ? -3.814 -50.298 16.402 1.00 31.19 427 SER A N 1
ATOM 3326 C CA . SER A 1 427 ? -4.549 -51.241 17.245 1.00 31.19 427 SER A CA 1
ATOM 3327 C C . SER A 1 427 ? -6.047 -51.076 16.974 1.00 31.19 427 SER A C 1
ATOM 3329 O O . SER A 1 427 ? -6.601 -49.983 17.070 1.00 31.19 427 SER A O 1
ATOM 3331 N N . SER A 1 428 ? -6.689 -52.165 16.562 1.00 27.91 428 SER A N 1
ATOM 3332 C CA . SER A 1 428 ? -8.144 -52.334 16.544 1.00 27.91 428 SER A CA 1
ATOM 3333 C C . SER A 1 428 ? -8.620 -52.855 17.906 1.00 27.91 428 SER A C 1
ATOM 3335 O O . SER A 1 428 ? -7.863 -53.586 18.547 1.00 27.91 428 SER A O 1
ATOM 3337 N N . PRO A 1 429 ? -9.842 -52.516 18.349 1.00 42.81 429 PRO A N 1
ATOM 3338 C CA . PRO A 1 429 ? -10.354 -52.948 19.640 1.00 42.81 429 PRO A CA 1
ATOM 3339 C C . PRO A 1 429 ? -10.918 -54.373 19.566 1.00 42.81 429 PRO A C 1
ATOM 3341 O O . PRO A 1 429 ? -11.583 -54.735 18.592 1.00 42.81 429 PRO A O 1
ATOM 3344 N N . SER A 1 430 ? -10.673 -55.137 20.625 1.00 36.72 430 SER A N 1
ATOM 3345 C CA . SER A 1 430 ? -11.427 -56.322 21.041 1.00 36.72 430 SER A CA 1
ATOM 3346 C C . SER A 1 430 ? -11.646 -56.232 22.537 1.00 36.72 430 SER A C 1
ATOM 3348 O O . SER A 1 430 ? -10.620 -55.974 23.214 1.00 36.72 430 SER A O 1
#

Radius of gyration: 28.99 Å; chains: 1; bounding box: 91×80×80 Å

Sequence (430 aa):
MADAKREREKCDLIMKGGITSGVAYPAAVMRLSQRYDFASIGGSSAGAIAAAVTAAAQFARNDKGFERLDDVRRELQTPDLMPRLFQATKESRPLLNLMLAAQTAKPWWRKVRVFAHRVLGRLALPAAVWLSAGFAVLALLLGRAGATWSSFTWRAYVLLGFVLLFLFVLALVGQIALRLGRAVTTYLPTSNYGMCLGLSEQAGDPPPPALTEWLHQKIQGIAGLDAGEPLTFRALRDKGIRLTMTTTNLTWSRPVRLPCDDQTYYLDVDEFRALFPEPVIAHLVACGQERAQTFPTPEGERTLLPLPGLDLPVIVATRMSLSFPVLLAAVPLWAEDPDGTARRHWFSDGGISSNFPIHLFDAWVPTRPTFGLNLVQIDRNNPSKEAADYVQTYMDGPPRRPPCRSVRWPASWGRSWPRCKTGATRSSPS

pLDDT: mean 79.45, std 17.95, range [27.22, 98.31]

Foldseek 3Di:
DDPPPPPAFEAEEFEFDDPVRLLCLLVVLLVNVVRYQYQEFEFFASSLLSRLLSLLLSLCVVPCLNVLSVVVSVVVPPPCPVVVQLDFDPVCVVVVVLVVLVVPDPPPVSNVVVCCVVLCVPCVVVLVVQLVVVVVVVVVVCVVVVDDPVPDDPVNVVVVVVVSVVSSVVSSVVVVVVVVVCCQPPVCVVQQQARGLRADPDDDVVGDGHRLLVSLVSSQVSNVHDSLAFDFLVSSVVVSHHYKYWWAFVVVRAIAIPPGPPAKKWDALVLVPSRHDPSQSVQQCVQFVVVWDWFQEPVGIGTTTIQRGRSHGSSVRSLLSNAAGHRYHWRWIWHQDPVRHIDIITIHHRCVHPRTPQCPPDDPDDPHYYDYDDDDDAPPVDRVVVVVVVVVPVVVDPPPPDPPPPPPDPPVPDDDDDDDDDDDDDDDDD

InterPro domains:
  IPR002641 Patatin-like phospholipase domain [PS51635] (13-362)
  IPR016035 Acyl transferase/acyl hydrolase/lysophospholipase [SSF52151] (12-375)
  IPR052580 Probable Lipid Hydrolase [PTHR46394] (311-364)

Secondary structure (DSSP, 8-state):
-----PPPEEEEEEE---TTHHHHHHHHHHHHHTTEEEEEEEEETHHHHHHHHHHHHHHTGGGTHHHHHHHHHHHHT-TTHHHHH-PPPTTTHHHHHHHHHHHH--SHHHHHHHHHHHHHHHHHHHHHHHHHHHHHHHHHHHHHTT--GGG--HHHHHHHHHHHHHHHHHHHHHHHHHHHHHIIIIIHHHTTTEEE-SS--S--SSPPP-HHHHHHHHHHHHHT--TTSPPBHHHHHHTT-EEEEEEEETTTTEEEEES--SS--EE-HHHHHTTS-HHHHHHHHHHHGGG-EEEEETTEEEEEEEP-TTTSBHHHHHHHHT--TEEEPPEEEEEE-TTS-EEEEEEE-GGGT-S--TTTT--SS-SS-EEEE------TTSHHHHHHHHHHHHHH-S--PPS-------TT--S--PPP-----PPPP-